Protein AF-A0A961I8S3-F1 (afdb_monomer)

Structure (mmCIF, N/CA/C/O backbone):
data_AF-A0A961I8S3-F1
#
_entry.id   AF-A0A961I8S3-F1
#
loop_
_atom_site.group_PDB
_atom_site.id
_atom_site.type_symbol
_atom_site.label_atom_id
_atom_site.label_alt_id
_atom_site.label_comp_id
_atom_site.label_asym_id
_atom_site.label_entity_id
_atom_site.label_seq_id
_atom_site.pdbx_PDB_ins_code
_atom_site.Cartn_x
_atom_site.Cartn_y
_atom_site.Cartn_z
_atom_site.occupancy
_atom_site.B_iso_or_equiv
_atom_site.auth_seq_id
_atom_site.auth_comp_id
_atom_site.auth_asym_id
_atom_site.auth_atom_id
_atom_site.pdbx_PDB_model_num
ATOM 1 N N . VAL A 1 1 ? -18.394 6.091 16.577 1.00 56.19 1 VAL A N 1
ATOM 2 C CA . VAL A 1 1 ? -18.008 4.653 16.537 1.00 56.19 1 VAL A CA 1
ATOM 3 C C . VAL A 1 1 ? -16.491 4.522 16.622 1.00 56.19 1 VAL A C 1
ATOM 5 O O . VAL A 1 1 ? -16.029 3.967 17.607 1.00 56.19 1 VAL A O 1
ATOM 8 N N . ALA A 1 2 ? -15.725 5.145 15.718 1.00 56.34 2 ALA A N 1
ATOM 9 C CA . ALA A 1 2 ? -14.253 5.153 15.727 1.00 56.34 2 ALA A CA 1
ATOM 10 C C . ALA A 1 2 ? -13.555 5.507 17.069 1.00 56.34 2 ALA A C 1
ATOM 12 O O . ALA A 1 2 ? -12.641 4.771 17.434 1.00 56.34 2 ALA A O 1
ATOM 13 N N . PRO A 1 3 ? -13.998 6.507 17.870 1.00 59.16 3 PRO A N 1
ATOM 14 C CA . PRO A 1 3 ? -13.330 6.836 19.139 1.00 59.16 3 PRO A CA 1
ATOM 15 C C . PRO A 1 3 ? -13.297 5.671 20.127 1.00 59.16 3 PRO A C 1
ATOM 17 O O . PRO A 1 3 ? -12.364 5.545 20.904 1.00 59.16 3 PRO A O 1
ATOM 20 N N . ARG A 1 4 ? -14.304 4.789 20.083 1.00 68.44 4 ARG A N 1
ATOM 21 C CA . ARG A 1 4 ? -14.436 3.683 21.037 1.00 68.44 4 ARG A CA 1
ATOM 22 C C . ARG A 1 4 ? -13.500 2.505 20.738 1.00 68.44 4 ARG A C 1
ATOM 24 O O . ARG A 1 4 ? -13.229 1.742 21.652 1.00 68.44 4 ARG A O 1
ATOM 31 N N . TYR A 1 5 ? -12.999 2.348 19.506 1.00 71.50 5 TYR A N 1
ATOM 32 C CA . TYR A 1 5 ? -12.143 1.198 19.135 1.00 71.50 5 TYR A CA 1
ATOM 33 C C . TYR A 1 5 ? -10.686 1.379 19.511 1.00 71.50 5 TYR A C 1
ATOM 35 O O . TYR A 1 5 ? -10.007 0.421 19.866 1.00 71.50 5 TYR A O 1
ATOM 43 N N . ILE A 1 6 ? -10.223 2.618 19.428 1.00 80.31 6 ILE A N 1
ATOM 44 C CA . ILE A 1 6 ? -8.877 3.017 19.832 1.00 80.31 6 ILE A CA 1
ATOM 45 C C . ILE A 1 6 ? -8.902 3.795 21.156 1.00 80.31 6 ILE A C 1
ATOM 47 O O . ILE A 1 6 ? -7.911 4.413 21.528 1.00 80.31 6 ILE A O 1
ATOM 51 N N . ASP A 1 7 ? -10.041 3.751 21.858 1.00 87.69 7 ASP A N 1
ATOM 52 C CA . ASP A 1 7 ? -10.245 4.328 23.187 1.00 87.69 7 ASP A CA 1
ATOM 53 C C . ASP A 1 7 ? -9.875 5.826 23.286 1.00 87.69 7 ASP A C 1
ATOM 55 O O . ASP A 1 7 ? -9.308 6.261 24.276 1.00 87.69 7 ASP A O 1
ATOM 59 N N . LEU A 1 8 ? -10.154 6.650 22.272 1.00 91.19 8 LEU A N 1
ATOM 60 C CA . LEU A 1 8 ? -9.804 8.077 22.332 1.00 91.19 8 LEU A CA 1
ATOM 61 C C . LEU A 1 8 ? -10.501 8.791 23.496 1.00 91.19 8 LEU A C 1
ATOM 63 O O . LEU A 1 8 ? -11.727 8.750 23.621 1.00 91.19 8 LEU A O 1
ATOM 67 N N . GLN A 1 9 ? -9.698 9.498 24.285 1.00 93.44 9 GLN A N 1
ATOM 68 C CA . GLN A 1 9 ? -10.087 10.333 25.415 1.00 93.44 9 GLN A CA 1
ATOM 69 C C . GLN A 1 9 ? -9.803 11.808 25.115 1.00 93.44 9 GLN A C 1
ATOM 71 O O . GLN A 1 9 ? -9.101 12.145 24.166 1.00 93.44 9 GLN A O 1
ATOM 76 N N . LYS A 1 10 ? -10.338 12.714 25.934 1.00 95.31 10 LYS A N 1
ATOM 77 C CA . LYS A 1 10 ? -10.230 14.168 25.729 1.00 95.31 10 LYS A CA 1
ATOM 78 C C . LYS A 1 10 ? -8.778 14.671 25.732 1.00 95.31 10 LYS A C 1
ATOM 80 O O . LYS A 1 10 ? -8.466 15.687 25.117 1.00 95.31 10 LYS A O 1
ATOM 85 N N . GLU A 1 11 ? -7.899 13.971 26.436 1.00 95.38 11 GLU A N 1
ATOM 86 C CA . GLU A 1 11 ? -6.481 14.295 26.580 1.00 95.38 11 GLU A CA 1
ATOM 87 C C . GLU A 1 11 ? -5.641 13.811 25.391 1.00 95.38 11 GLU A C 1
ATOM 89 O O . GLU A 1 11 ? -4.481 14.205 25.268 1.00 95.38 11 GLU A O 1
ATOM 94 N N . ASP A 1 12 ? -6.209 12.969 24.522 1.00 96.25 12 ASP A N 1
ATOM 95 C CA . ASP A 1 12 ? -5.511 12.457 23.352 1.00 96.25 12 ASP A CA 1
ATOM 96 C C . ASP A 1 12 ? -5.251 13.561 22.316 1.00 96.25 12 ASP A C 1
ATOM 98 O O . ASP A 1 12 ? -5.982 14.552 22.179 1.00 96.25 12 ASP A O 1
ATOM 102 N N . VAL A 1 13 ? -4.177 13.370 21.552 1.00 97.44 13 VAL A N 1
ATOM 103 C CA . VAL A 1 13 ? -3.761 14.291 20.495 1.00 97.44 13 VAL A CA 1
ATOM 104 C C . VAL A 1 13 ? -3.501 13.482 19.227 1.00 97.44 13 VAL A C 1
ATOM 106 O O . VAL A 1 13 ? -2.580 12.668 19.175 1.00 97.44 13 VAL A O 1
ATOM 109 N N . SER A 1 14 ? -4.314 13.687 18.193 1.00 96.75 14 SER A N 1
ATOM 110 C CA . SER A 1 14 ? -4.171 12.998 16.909 1.00 96.75 14 SER A CA 1
ATOM 111 C C . SER A 1 14 ? -3.385 13.845 15.921 1.00 96.75 14 SER A C 1
ATOM 113 O O . SER A 1 14 ? -3.750 14.991 15.657 1.00 96.75 14 SER A O 1
ATOM 115 N N . LEU A 1 15 ? -2.325 13.283 15.344 1.00 96.75 15 LEU A N 1
ATOM 116 C CA . LEU A 1 15 ? -1.621 13.898 14.226 1.00 96.75 15 LEU A CA 1
ATOM 117 C C . LEU A 1 15 ? -2.270 13.477 12.901 1.00 96.75 15 LEU A C 1
ATOM 119 O O . LEU A 1 15 ? -2.244 12.304 12.523 1.00 96.75 15 LEU A O 1
ATOM 123 N N . CYS A 1 16 ? -2.808 14.447 12.167 1.00 95.00 16 CYS A N 1
ATOM 124 C CA . CYS A 1 16 ? -3.357 14.250 10.833 1.00 95.00 16 CYS A CA 1
ATOM 125 C C . CYS A 1 16 ? -2.329 14.677 9.777 1.00 95.00 16 CYS A C 1
ATOM 127 O O . CYS A 1 16 ? -2.103 15.866 9.557 1.00 95.00 16 CYS A O 1
ATOM 129 N N . ILE A 1 17 ? -1.724 13.685 9.123 1.00 89.75 17 ILE A N 1
ATOM 130 C CA . ILE A 1 17 ? -0.763 13.849 8.012 1.00 89.75 17 ILE A CA 1
ATOM 131 C C . ILE A 1 17 ? -1.353 13.493 6.643 1.00 89.75 17 IL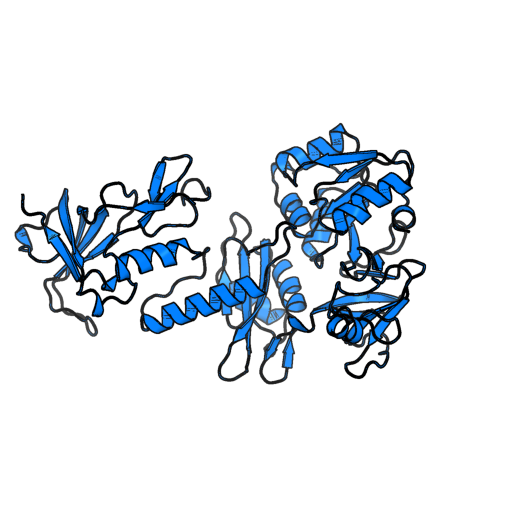E A C 1
ATOM 133 O O . ILE A 1 17 ? -0.690 13.647 5.616 1.00 89.75 17 ILE A O 1
ATOM 137 N N . MET A 1 18 ? -2.568 12.945 6.640 1.00 86.25 18 MET A N 1
ATOM 138 C CA . MET A 1 18 ? -3.259 12.479 5.445 1.00 86.25 18 MET A CA 1
ATOM 139 C C . MET A 1 18 ? -4.144 13.603 4.884 1.00 86.25 18 MET A C 1
ATOM 141 O O . MET A 1 18 ? -4.681 14.395 5.663 1.00 86.25 18 MET A O 1
ATOM 145 N N . PRO A 1 19 ? -4.358 13.682 3.558 1.00 84.06 19 PRO A N 1
ATOM 146 C CA . PRO A 1 19 ? -5.139 14.772 2.986 1.00 84.06 19 PRO A CA 1
ATOM 147 C C . PRO A 1 19 ? -6.612 14.712 3.413 1.00 84.06 19 PRO A C 1
ATOM 149 O O . PRO A 1 19 ? -7.264 13.679 3.264 1.00 84.06 19 PRO A O 1
ATOM 152 N N . LEU A 1 20 ? -7.166 15.838 3.874 1.00 88.19 20 LEU A N 1
ATOM 153 C CA . LEU A 1 20 ? -8.536 15.937 4.410 1.00 88.19 20 LEU A CA 1
ATOM 154 C C . LEU A 1 20 ? -9.655 15.722 3.381 1.00 88.19 20 LEU A C 1
ATOM 156 O O . LEU A 1 20 ? -10.821 15.689 3.757 1.00 88.19 20 LEU A O 1
ATOM 160 N N . PHE A 1 21 ? -9.341 15.562 2.096 1.00 85.19 21 PHE A N 1
ATOM 161 C CA . PHE A 1 21 ? -10.319 15.123 1.096 1.00 85.19 21 PHE A CA 1
ATOM 162 C C . PHE A 1 21 ? -10.469 13.593 1.043 1.00 85.19 21 PHE A C 1
ATOM 164 O O . PHE A 1 21 ? -11.371 13.087 0.381 1.00 85.19 21 PHE A O 1
ATOM 171 N N . HIS A 1 22 ? -9.615 12.843 1.749 1.00 84.25 22 HIS A N 1
ATOM 172 C CA . HIS A 1 22 ? -9.741 11.399 1.899 1.00 84.25 22 HIS A CA 1
ATOM 173 C C . HIS A 1 22 ? -10.479 11.023 3.181 1.00 84.25 22 HIS A C 1
ATOM 175 O O . HIS A 1 22 ? -10.182 11.522 4.268 1.00 84.25 22 HIS A O 1
ATOM 181 N N . VAL A 1 23 ? -11.378 10.045 3.057 1.00 88.81 23 VAL A N 1
ATOM 182 C CA . VAL A 1 23 ? -12.225 9.564 4.157 1.00 88.81 23 VAL A CA 1
ATOM 183 C C . VAL A 1 23 ? -11.416 9.056 5.359 1.00 88.81 23 VAL A C 1
ATOM 185 O O . VAL A 1 23 ? -11.863 9.197 6.490 1.00 88.81 23 VAL A O 1
ATOM 188 N N . ASN A 1 24 ? -10.200 8.533 5.145 1.00 87.00 24 ASN A N 1
ATOM 189 C CA . ASN A 1 24 ? -9.309 8.122 6.234 1.00 87.00 24 ASN A CA 1
ATOM 190 C C . ASN A 1 24 ? -8.907 9.309 7.122 1.00 87.00 24 ASN A C 1
ATOM 192 O O . ASN A 1 24 ? -9.135 9.269 8.327 1.00 87.00 24 ASN A O 1
ATOM 196 N N . ALA A 1 25 ? -8.400 10.393 6.530 1.00 89.31 25 ALA A N 1
ATOM 197 C CA . ALA A 1 25 ? -8.033 11.595 7.276 1.00 89.31 25 ALA A CA 1
ATOM 198 C C . ALA A 1 25 ? -9.250 12.197 7.994 1.00 89.31 25 ALA A C 1
ATOM 200 O O . ALA A 1 25 ? -9.187 12.532 9.178 1.00 89.31 25 ALA A O 1
ATOM 201 N N . GLN A 1 26 ? -10.381 12.274 7.282 1.00 90.38 26 GLN A N 1
ATOM 202 C CA . GLN A 1 26 ? -11.624 12.814 7.823 1.00 90.38 26 GLN A CA 1
ATOM 203 C C . GLN A 1 26 ? -12.140 11.994 9.002 1.00 90.38 26 GLN A C 1
ATOM 205 O O . GLN A 1 26 ? -12.441 12.561 10.042 1.00 90.38 26 GLN A O 1
ATOM 210 N N . ILE A 1 27 ? -12.249 10.672 8.872 1.00 90.25 27 ILE A N 1
ATOM 211 C CA . ILE A 1 27 ? -12.899 9.839 9.886 1.00 90.25 27 ILE A CA 1
ATOM 212 C C . ILE A 1 27 ? -11.920 9.403 10.974 1.00 90.25 27 ILE A C 1
ATOM 214 O O . ILE A 1 27 ? -12.223 9.588 12.152 1.00 90.25 27 ILE A O 1
ATOM 218 N N . ALA A 1 28 ? -10.763 8.845 10.606 1.00 87.50 28 ALA A N 1
ATOM 219 C CA . ALA A 1 28 ? -9.834 8.236 11.556 1.00 87.50 28 ALA A CA 1
ATOM 220 C C . ALA A 1 28 ? -9.025 9.274 12.348 1.00 87.50 28 ALA A C 1
ATOM 222 O O . ALA A 1 28 ? -8.826 9.096 13.546 1.00 87.50 28 ALA A O 1
ATOM 223 N N . SER A 1 29 ? -8.590 10.366 11.709 1.00 89.75 29 SER A N 1
ATOM 224 C CA . SER A 1 29 ? -7.753 11.383 12.366 1.00 89.75 29 SER A CA 1
ATOM 225 C C . SER A 1 29 ? -8.540 12.594 12.861 1.00 89.75 29 SER A C 1
ATOM 227 O O . SER A 1 29 ? -8.285 13.068 13.964 1.00 89.75 29 SER A O 1
ATOM 229 N N . MET A 1 30 ? -9.501 13.105 12.087 1.00 92.56 30 MET A N 1
ATOM 230 C CA . MET A 1 30 ? -10.210 14.342 12.435 1.00 92.56 30 MET A CA 1
ATOM 231 C C . MET A 1 30 ? -11.491 14.087 13.247 1.00 92.56 30 MET A C 1
ATOM 233 O O . MET A 1 30 ? -11.565 14.456 14.416 1.00 92.56 30 MET A O 1
ATOM 237 N N . MET A 1 31 ? -12.500 13.443 12.659 1.00 92.06 31 MET A N 1
ATOM 238 C CA . MET A 1 31 ? -13.837 13.306 13.252 1.00 92.06 31 MET A CA 1
ATOM 239 C C . MET A 1 31 ? -13.845 12.400 14.483 1.00 92.06 31 MET A C 1
ATOM 241 O O . MET A 1 31 ? -14.540 12.714 15.447 1.00 92.06 31 MET A O 1
ATOM 245 N N . ALA A 1 32 ? -13.072 11.307 14.494 1.00 90.81 32 ALA A N 1
ATOM 246 C CA . ALA A 1 32 ? -12.929 10.473 15.690 1.00 90.81 32 ALA A CA 1
ATOM 247 C C . ALA A 1 32 ? -12.354 11.281 16.868 1.00 90.81 32 ALA A C 1
ATOM 249 O O . ALA A 1 32 ? -12.911 11.283 17.964 1.00 90.81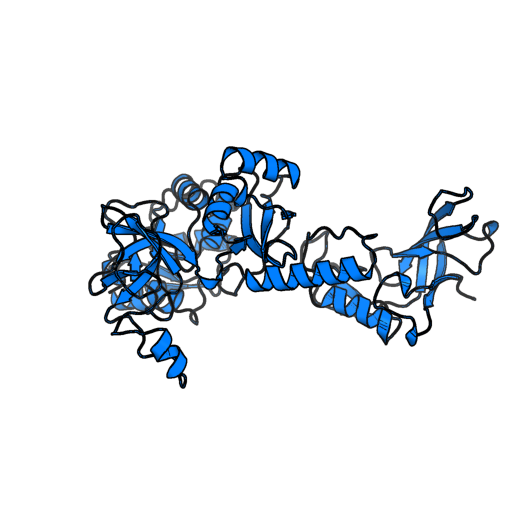 32 ALA A O 1
ATOM 250 N N . THR A 1 33 ? -11.292 12.039 16.620 1.00 93.56 33 THR A N 1
ATOM 251 C CA . THR A 1 33 ? -10.645 12.893 17.622 1.00 93.56 33 THR A CA 1
ATOM 252 C C . THR A 1 33 ? -11.588 13.988 18.118 1.00 93.56 33 THR A C 1
ATOM 254 O O . THR A 1 33 ? -11.799 14.128 19.321 1.00 93.56 33 THR A O 1
ATOM 257 N N . MET A 1 34 ? -12.260 14.700 17.210 1.00 92.56 34 MET A N 1
ATOM 258 C CA . MET A 1 34 ? -13.239 15.728 17.581 1.00 92.56 34 MET A CA 1
ATOM 259 C C . MET A 1 34 ? -14.421 15.153 18.374 1.00 92.56 34 MET A C 1
ATOM 261 O O . MET A 1 34 ? -14.872 15.773 19.334 1.00 92.56 34 MET A O 1
ATOM 265 N N . GLN A 1 35 ? -14.904 13.955 18.022 1.00 92.81 35 GLN A N 1
ATOM 266 C CA . GLN A 1 35 ? -15.985 13.282 18.750 1.00 92.81 35 GLN A CA 1
ATOM 267 C C . GLN A 1 35 ? -15.584 12.911 20.189 1.00 92.81 35 GLN A C 1
ATOM 269 O O . GLN A 1 35 ? -16.450 12.885 21.062 1.00 92.81 35 GLN A O 1
ATOM 274 N N . ALA A 1 36 ? -14.300 12.647 20.449 1.00 93.44 36 ALA A N 1
ATOM 275 C CA . ALA A 1 36 ? -13.767 12.411 21.793 1.00 93.44 36 ALA A CA 1
ATOM 276 C C . ALA A 1 36 ? -13.526 13.707 22.598 1.00 93.44 36 ALA A C 1
ATOM 278 O O . ALA A 1 36 ? -13.183 13.645 23.776 1.00 93.44 36 ALA A O 1
ATOM 279 N N . GLY A 1 37 ? -13.689 14.885 21.981 1.00 95.50 37 GLY A N 1
ATOM 280 C CA . GLY A 1 37 ? -13.282 16.167 22.568 1.00 95.50 37 GLY A CA 1
ATOM 281 C C . GLY A 1 37 ? -11.761 16.368 22.608 1.00 95.50 37 GLY A C 1
ATOM 282 O O . GLY A 1 37 ? -11.288 17.239 23.334 1.00 95.50 37 GLY A O 1
ATOM 283 N N . ALA A 1 38 ? -11.024 15.554 21.851 1.00 96.44 38 ALA A N 1
ATOM 284 C CA . ALA A 1 38 ? -9.571 15.511 21.788 1.00 96.44 38 ALA A CA 1
ATOM 285 C C . ALA A 1 38 ? -8.996 16.556 20.811 1.00 96.44 38 ALA A C 1
ATOM 287 O O . ALA A 1 38 ? -9.733 17.246 20.099 1.00 96.44 38 ALA A O 1
ATOM 288 N N . THR A 1 39 ? -7.666 16.676 20.755 1.00 97.50 39 THR A N 1
ATOM 289 C CA . THR A 1 39 ? -6.984 17.679 19.913 1.00 97.50 39 THR A CA 1
ATOM 290 C C . THR A 1 39 ? -6.491 17.082 18.597 1.00 97.50 39 THR A C 1
ATOM 292 O O . THR A 1 39 ? -5.840 16.042 18.594 1.00 97.50 39 THR A O 1
ATOM 295 N N . VAL A 1 40 ? -6.728 17.766 17.473 1.00 97.25 40 VAL A N 1
ATOM 296 C CA . VAL A 1 40 ? -6.141 17.411 16.168 1.00 97.25 40 VAL A CA 1
ATOM 297 C C . VAL A 1 40 ? -4.985 18.360 15.853 1.00 97.25 40 VAL A C 1
ATOM 299 O O . VAL A 1 40 ? -5.176 19.574 15.788 1.00 97.25 40 VAL A O 1
ATOM 302 N N . VAL A 1 41 ? -3.795 17.812 15.617 1.00 97.06 41 VAL A N 1
ATOM 303 C CA . VAL A 1 41 ? -2.648 18.529 15.046 1.00 97.06 41 VAL A CA 1
ATOM 304 C C . VAL A 1 41 ? -2.643 18.278 13.544 1.00 97.06 41 VAL A C 1
ATOM 306 O O . VAL A 1 41 ? -2.644 17.129 13.106 1.00 97.06 41 VAL A O 1
ATOM 309 N N . LEU A 1 42 ? -2.654 19.348 12.753 1.00 94.69 42 LEU A N 1
ATOM 310 C CA . LEU A 1 42 ? -2.657 19.275 11.293 1.00 94.69 42 LEU A CA 1
ATOM 311 C C . LEU A 1 42 ? -1.255 19.549 10.746 1.00 94.69 42 LEU A C 1
ATOM 313 O O . LEU A 1 42 ? -0.629 20.543 11.108 1.00 94.69 42 LEU A O 1
ATOM 317 N N . GLU A 1 43 ? -0.808 18.698 9.832 1.00 89.31 43 GLU A N 1
ATOM 318 C CA . GLU A 1 43 ? 0.332 18.952 8.951 1.00 89.31 43 GLU A CA 1
ATOM 319 C C . GLU A 1 43 ? -0.165 18.911 7.501 1.00 89.31 43 GLU A C 1
ATOM 321 O O . GLU A 1 43 ? -1.067 18.143 7.172 1.00 89.31 43 GLU A O 1
ATOM 326 N N . GLU A 1 44 ? 0.415 19.728 6.616 1.00 80.12 44 GLU A N 1
ATOM 327 C CA . GLU A 1 44 ? -0.010 19.792 5.204 1.00 80.12 44 GLU A CA 1
ATOM 328 C C . GLU A 1 44 ? 0.123 18.441 4.487 1.00 80.12 44 GLU A C 1
ATOM 330 O O . GLU A 1 44 ? -0.687 18.097 3.629 1.00 80.12 44 GLU A O 1
ATOM 335 N N . MET A 1 45 ? 1.179 17.696 4.819 1.00 76.62 45 MET A N 1
ATOM 336 C CA . MET A 1 45 ? 1.495 16.385 4.263 1.00 76.62 45 MET A CA 1
ATOM 337 C C . MET A 1 45 ? 2.518 15.669 5.150 1.00 76.62 45 MET A C 1
ATOM 339 O O . MET A 1 45 ? 3.239 16.302 5.929 1.00 76.62 45 MET A O 1
ATOM 343 N N . PHE A 1 46 ? 2.650 14.354 4.975 1.00 80.31 46 PHE A N 1
ATOM 344 C CA . PHE A 1 46 ? 3.733 13.596 5.592 1.00 80.31 46 PHE A CA 1
ATOM 345 C C . PHE A 1 46 ? 5.102 14.098 5.108 1.00 80.31 46 PHE A C 1
ATOM 347 O O . PHE A 1 46 ? 5.453 13.990 3.933 1.00 80.31 46 PHE A O 1
ATOM 354 N N . LYS A 1 47 ? 5.886 14.646 6.039 1.00 81.06 47 LYS A N 1
ATOM 355 C CA . LYS A 1 47 ? 7.270 15.078 5.825 1.00 81.06 47 LYS A CA 1
ATOM 356 C C . LYS A 1 47 ? 8.153 14.307 6.812 1.00 81.06 47 LYS A C 1
ATOM 358 O O . LYS A 1 47 ? 8.192 14.673 7.991 1.00 81.06 47 LYS A O 1
ATOM 363 N N . PRO A 1 48 ? 8.871 13.263 6.361 1.00 73.00 48 PRO A N 1
ATOM 364 C CA . PRO A 1 48 ? 9.490 12.298 7.265 1.00 73.00 48 PRO A CA 1
ATOM 365 C C . PRO A 1 48 ? 10.411 12.938 8.322 1.00 73.00 48 PRO A C 1
ATOM 367 O O . PRO A 1 48 ? 10.317 12.633 9.507 1.00 73.00 48 PRO A O 1
ATOM 370 N N . ARG A 1 49 ? 11.221 13.931 7.925 1.00 76.31 49 ARG A N 1
ATOM 371 C CA . ARG A 1 49 ? 12.173 14.637 8.810 1.00 76.31 49 ARG A CA 1
ATOM 372 C C . ARG A 1 49 ? 11.545 15.427 9.958 1.00 76.31 49 ARG A C 1
ATOM 374 O O . ARG A 1 49 ? 12.210 15.662 10.961 1.00 76.31 49 ARG A O 1
ATOM 381 N N . ILE A 1 50 ? 10.310 15.903 9.806 1.00 84.62 50 ILE A N 1
ATOM 382 C CA . ILE A 1 50 ? 9.632 16.675 10.859 1.00 84.62 50 ILE A CA 1
ATOM 383 C C . ILE A 1 50 ? 8.587 15.846 11.596 1.00 84.62 50 ILE A C 1
ATOM 385 O O . ILE A 1 50 ? 8.193 16.245 12.682 1.00 84.62 50 ILE A O 1
ATOM 389 N N . PHE A 1 51 ? 8.182 14.697 11.050 1.00 90.25 51 PHE A N 1
ATOM 390 C CA . PHE A 1 51 ? 7.097 13.879 11.580 1.00 90.25 51 PHE A CA 1
ATOM 391 C C . PHE A 1 51 ? 7.306 13.493 13.049 1.00 90.25 51 PHE A C 1
ATOM 393 O O . PHE A 1 51 ? 6.496 13.853 13.902 1.00 90.25 51 PHE A O 1
ATOM 400 N N . ILE A 1 52 ? 8.436 12.852 13.366 1.00 90.06 52 ILE A N 1
ATOM 401 C CA . ILE A 1 52 ? 8.767 12.432 14.739 1.00 90.06 52 ILE A CA 1
ATOM 402 C C . ILE A 1 52 ? 8.886 13.650 15.666 1.00 90.06 52 ILE A C 1
ATOM 404 O O . ILE A 1 52 ? 8.384 13.646 16.792 1.00 90.06 52 ILE A O 1
ATOM 408 N N . ARG A 1 53 ? 9.481 14.744 15.173 1.00 90.25 53 ARG A N 1
ATOM 409 C CA . ARG A 1 53 ? 9.581 16.002 15.922 1.00 90.25 53 ARG A CA 1
ATOM 410 C C . ARG A 1 53 ? 8.203 16.582 16.242 1.00 90.25 53 ARG A C 1
ATOM 412 O O . ARG A 1 53 ? 8.005 17.059 17.355 1.00 90.25 53 ARG A O 1
ATOM 419 N N . THR A 1 54 ? 7.265 16.551 15.298 1.00 94.06 54 THR A N 1
ATOM 420 C CA . THR A 1 54 ? 5.889 17.022 15.486 1.00 94.06 54 THR A CA 1
ATOM 421 C C . THR A 1 54 ? 5.158 16.138 16.497 1.00 94.06 54 THR A C 1
ATOM 423 O O . THR A 1 54 ? 4.594 16.684 17.446 1.00 94.06 54 THR A O 1
ATOM 426 N N . LEU A 1 55 ? 5.250 14.804 16.380 1.00 95.00 55 LEU A N 1
ATOM 427 C CA . LEU A 1 55 ? 4.682 13.869 17.365 1.00 95.00 55 LEU A CA 1
ATOM 428 C C . LEU A 1 55 ? 5.143 14.209 18.789 1.00 95.00 55 LEU A C 1
ATOM 430 O O . LEU A 1 55 ? 4.320 14.380 19.685 1.00 95.00 55 LEU A O 1
ATOM 434 N N . LYS A 1 56 ? 6.453 14.394 18.986 1.00 93.06 56 LYS A N 1
ATOM 435 C CA . LYS A 1 56 ? 7.037 14.715 20.297 1.00 93.06 56 LYS A CA 1
ATOM 436 C C . LYS A 1 56 ? 6.672 16.115 20.790 1.00 93.06 56 LYS A C 1
ATOM 438 O O . LYS A 1 56 ? 6.312 16.280 21.953 1.00 93.06 56 LYS A O 1
ATOM 443 N N . LYS A 1 57 ? 6.742 17.127 19.917 1.00 95.31 57 LYS A N 1
ATOM 444 C CA . LYS A 1 57 ? 6.449 18.531 20.255 1.00 95.31 57 LYS A CA 1
ATOM 445 C C . LYS A 1 57 ? 5.026 18.701 20.780 1.00 95.31 57 LYS A C 1
ATOM 447 O O . LYS A 1 57 ? 4.825 19.432 21.746 1.00 95.31 57 LYS A O 1
ATOM 452 N N . TYR A 1 58 ? 4.062 18.045 20.139 1.00 96.56 58 TYR A N 1
ATOM 453 C CA . TYR A 1 58 ? 2.648 18.158 20.491 1.00 96.56 58 TYR A CA 1
ATOM 454 C C . TYR A 1 58 ? 2.138 17.003 21.359 1.00 96.56 58 TYR A C 1
ATOM 456 O O . TYR A 1 58 ? 0.964 17.003 21.712 1.00 96.56 58 TYR A O 1
ATOM 464 N N . ARG A 1 59 ? 3.012 16.056 21.736 1.00 94.94 59 ARG A N 1
ATOM 465 C CA . ARG A 1 59 ? 2.669 14.846 22.505 1.00 94.94 59 ARG A CA 1
ATOM 466 C C . ARG A 1 59 ? 1.501 14.085 21.882 1.00 94.94 59 ARG A C 1
ATOM 468 O O . ARG A 1 59 ? 0.550 13.713 22.562 1.00 94.94 59 ARG A O 1
ATOM 475 N N . CYS A 1 60 ? 1.576 13.894 20.570 1.00 97.19 60 CYS A N 1
ATOM 476 C CA . CYS A 1 60 ? 0.579 13.138 19.831 1.00 97.19 60 CYS A CA 1
ATOM 477 C C . CYS A 1 60 ? 0.489 11.714 20.389 1.00 97.19 60 CYS A C 1
ATOM 479 O O . CYS A 1 60 ? 1.510 11.078 20.616 1.00 97.19 60 CYS A O 1
ATOM 481 N N . THR A 1 61 ? -0.719 11.211 20.601 1.00 96.44 61 THR A N 1
ATOM 482 C CA . THR A 1 61 ? -0.975 9.855 21.102 1.00 96.44 61 THR A CA 1
ATOM 483 C C . THR A 1 61 ? -1.444 8.922 19.990 1.00 96.44 61 THR A C 1
ATOM 485 O O . THR A 1 61 ? -1.362 7.702 20.126 1.00 96.44 61 THR A O 1
ATOM 488 N N . THR A 1 62 ? -1.891 9.464 18.855 1.00 95.75 62 THR A N 1
ATOM 489 C CA . THR A 1 62 ? -2.280 8.670 17.688 1.00 95.75 62 THR A CA 1
ATOM 490 C C . THR A 1 62 ? -1.956 9.373 16.369 1.00 95.75 62 THR A C 1
ATOM 492 O O . THR A 1 62 ? -1.866 10.599 16.298 1.00 95.75 62 THR A O 1
ATOM 495 N N . PHE A 1 63 ? -1.776 8.590 15.311 1.00 95.06 63 PHE A N 1
ATOM 496 C CA . PHE A 1 63 ? -1.848 9.048 13.926 1.00 95.06 63 PHE A CA 1
ATOM 497 C C . PHE A 1 63 ? -2.422 7.923 13.060 1.00 95.06 63 PHE A C 1
ATOM 499 O O . PHE A 1 63 ? -2.387 6.756 13.453 1.00 95.06 63 PHE A O 1
ATOM 506 N N . SER A 1 64 ? -2.927 8.282 11.880 1.00 92.31 64 SER A N 1
ATOM 507 C CA . SER A 1 64 ? -3.337 7.330 10.846 1.00 92.31 64 SER A CA 1
ATOM 508 C C . SER A 1 64 ? -2.440 7.479 9.624 1.00 92.31 64 SER A C 1
ATOM 510 O O . SER A 1 64 ? -2.148 8.601 9.201 1.00 92.31 64 SER A O 1
ATOM 512 N N . GLY A 1 65 ? -1.994 6.357 9.070 1.00 89.50 65 GLY A N 1
ATOM 513 C CA . GLY A 1 65 ? -1.122 6.308 7.908 1.00 89.50 65 GLY A CA 1
ATOM 514 C C . GLY A 1 65 ? -1.409 5.115 7.002 1.00 89.50 65 GLY A C 1
ATOM 515 O O . GLY A 1 65 ? -2.228 4.245 7.296 1.00 89.50 65 GLY A O 1
ATOM 516 N N . VAL A 1 66 ? -0.707 5.092 5.875 1.00 85.62 66 VAL A N 1
ATOM 517 C CA . VAL A 1 66 ? -0.680 3.965 4.934 1.00 85.62 66 VAL A CA 1
ATOM 518 C C . VAL A 1 66 ? 0.632 3.189 5.090 1.00 85.62 66 VAL A C 1
ATOM 520 O O . VAL A 1 66 ? 1.613 3.790 5.537 1.00 85.62 66 VAL A O 1
ATOM 523 N N . PRO A 1 67 ? 0.717 1.917 4.657 1.00 85.50 67 PRO A N 1
ATOM 524 C CA . PRO A 1 67 ? 1.928 1.098 4.778 1.00 85.50 67 PRO A CA 1
ATOM 525 C C . PRO A 1 67 ? 3.208 1.783 4.284 1.00 85.50 67 PRO A C 1
ATOM 527 O O . PRO A 1 67 ? 4.244 1.711 4.937 1.00 85.50 67 PRO A O 1
ATOM 530 N N . THR A 1 68 ? 3.122 2.542 3.187 1.00 78.81 68 THR A N 1
ATOM 531 C CA . THR A 1 68 ? 4.234 3.329 2.634 1.00 78.81 68 THR A CA 1
ATOM 532 C C . THR A 1 68 ? 4.867 4.273 3.668 1.00 78.81 68 THR A C 1
ATOM 534 O O . THR A 1 68 ? 6.085 4.406 3.711 1.00 78.81 68 THR A O 1
ATOM 537 N N . ILE A 1 69 ? 4.064 4.909 4.529 1.00 86.12 69 ILE A N 1
ATOM 538 C CA . ILE A 1 69 ? 4.552 5.825 5.574 1.00 86.12 69 ILE A CA 1
ATOM 539 C C . ILE A 1 69 ? 5.365 5.055 6.617 1.00 86.12 69 ILE A C 1
ATOM 541 O O . ILE A 1 69 ? 6.460 5.483 6.973 1.00 86.12 69 ILE A O 1
ATOM 545 N N . TYR A 1 70 ? 4.864 3.902 7.063 1.00 89.94 70 TYR A N 1
ATOM 546 C CA . TYR A 1 70 ? 5.570 3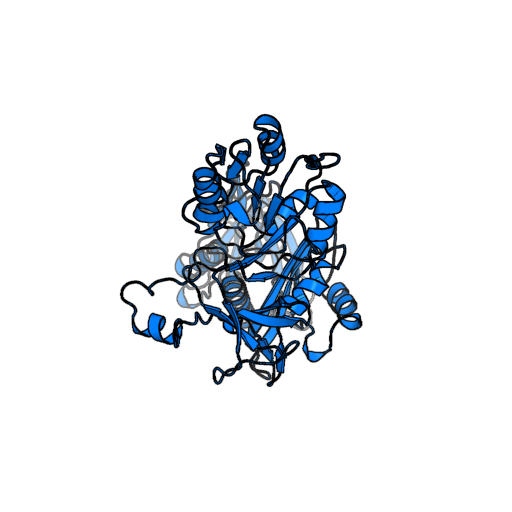.030 8.003 1.00 89.94 70 TYR A CA 1
ATOM 547 C C . TYR A 1 70 ? 6.872 2.493 7.411 1.00 89.94 70 TYR A C 1
ATOM 549 O O . TYR A 1 70 ? 7.902 2.520 8.078 1.00 89.94 70 TYR A O 1
ATOM 557 N N . ASN A 1 71 ? 6.849 2.090 6.139 1.00 84.25 71 ASN A N 1
ATOM 558 C CA . ASN A 1 71 ? 8.043 1.640 5.435 1.00 84.25 71 ASN A CA 1
ATOM 559 C C . ASN A 1 71 ? 9.097 2.754 5.363 1.00 84.25 71 ASN A C 1
ATOM 561 O O . ASN A 1 71 ? 10.244 2.536 5.736 1.00 84.25 71 ASN A O 1
ATOM 565 N N . TYR A 1 72 ? 8.707 3.985 5.007 1.00 82.88 72 TYR A N 1
ATOM 566 C CA . TYR A 1 72 ? 9.629 5.125 5.051 1.00 82.88 72 TYR A CA 1
ATOM 567 C C . TYR A 1 72 ? 10.229 5.341 6.447 1.00 82.88 72 TYR A C 1
ATOM 569 O O . TYR A 1 72 ? 11.431 5.562 6.555 1.00 82.88 72 TYR A O 1
ATOM 577 N N . LEU A 1 73 ? 9.429 5.258 7.515 1.00 87.25 73 LEU A N 1
ATOM 578 C CA . LEU A 1 73 ? 9.925 5.411 8.890 1.00 87.25 73 LEU A CA 1
ATOM 579 C C . LEU A 1 73 ? 10.921 4.302 9.279 1.00 87.25 73 LEU A C 1
ATOM 581 O O . LEU A 1 73 ? 11.925 4.583 9.943 1.00 87.25 73 LEU A O 1
ATOM 585 N N . ASN A 1 74 ? 10.693 3.068 8.824 1.00 88.06 74 ASN A N 1
ATOM 586 C CA . ASN A 1 74 ? 11.618 1.953 9.029 1.00 88.06 74 ASN A CA 1
ATOM 587 C C . ASN A 1 74 ? 12.966 2.195 8.334 1.00 88.06 74 ASN A C 1
ATOM 589 O O . ASN A 1 74 ? 14.007 2.003 8.961 1.00 88.06 74 ASN A O 1
ATOM 593 N N . GLU A 1 75 ? 12.963 2.722 7.107 1.00 82.56 75 GLU A N 1
ATOM 594 C CA . GLU A 1 75 ? 14.192 2.943 6.325 1.00 82.56 75 GLU A CA 1
ATOM 595 C C . GLU A 1 75 ? 14.968 4.218 6.700 1.00 82.56 75 GLU A C 1
ATOM 597 O O . GLU A 1 75 ? 16.137 4.379 6.340 1.00 82.56 75 GLU A O 1
ATOM 602 N N . MET A 1 76 ? 14.338 5.161 7.400 1.00 81.62 76 MET A N 1
ATOM 603 C CA . MET A 1 76 ? 14.971 6.430 7.758 1.00 81.62 76 MET A CA 1
ATOM 604 C C . MET A 1 76 ? 16.076 6.269 8.803 1.00 81.62 76 MET A C 1
ATOM 606 O O . MET A 1 76 ? 15.817 5.875 9.942 1.00 81.62 76 MET A O 1
ATOM 610 N N . LYS A 1 77 ? 17.289 6.712 8.450 1.00 82.12 77 LYS A N 1
ATOM 611 C CA . LYS A 1 77 ? 18.435 6.783 9.371 1.00 82.12 77 LYS A CA 1
ATOM 612 C C . LYS A 1 77 ? 18.257 7.849 10.446 1.00 82.12 77 LYS A C 1
ATOM 614 O O . LYS A 1 77 ? 18.684 7.656 11.573 1.00 82.12 77 LYS A O 1
ATOM 619 N N . GLU A 1 78 ? 17.621 8.973 10.121 1.00 78.00 78 GLU A N 1
ATOM 620 C CA . GLU A 1 78 ? 17.348 10.040 11.092 1.00 78.00 78 GLU A CA 1
ATOM 621 C C . GLU A 1 78 ? 16.322 9.631 12.160 1.00 78.00 78 GLU A C 1
ATOM 623 O O . GLU A 1 78 ? 16.168 10.336 13.150 1.00 78.00 78 GLU A O 1
ATOM 628 N N . ALA A 1 79 ? 15.615 8.517 11.949 1.00 80.06 79 ALA A N 1
ATOM 629 C CA . ALA A 1 79 ? 14.696 7.932 12.916 1.00 80.06 79 ALA A CA 1
ATOM 630 C C . ALA A 1 79 ? 15.359 6.842 13.782 1.00 80.06 79 ALA A C 1
ATOM 632 O O . ALA A 1 79 ? 14.687 6.214 14.596 1.00 80.06 79 ALA A O 1
ATOM 633 N N . GLU A 1 80 ? 16.654 6.576 13.591 1.00 84.31 80 GLU A N 1
ATOM 634 C CA . GLU A 1 80 ? 17.365 5.543 14.337 1.00 84.31 80 GLU A CA 1
ATOM 635 C C . GLU A 1 80 ? 17.530 5.945 15.809 1.00 84.31 80 GLU A C 1
ATOM 637 O O . GLU A 1 80 ? 18.008 7.037 16.118 1.00 84.31 80 GLU A O 1
ATOM 642 N N . GLY A 1 81 ? 17.121 5.061 16.723 1.00 85.62 81 GLY A N 1
ATOM 643 C CA . GLY A 1 81 ? 17.124 5.327 18.166 1.00 85.62 81 GLY A CA 1
ATOM 644 C C . GLY A 1 81 ? 15.971 6.211 18.665 1.00 85.62 81 GLY A C 1
ATOM 645 O O . GLY A 1 81 ? 15.906 6.515 19.857 1.00 85.62 81 GLY A O 1
ATOM 646 N N . GLU A 1 82 ? 15.048 6.621 17.792 1.00 89.69 82 GLU A N 1
ATOM 647 C CA . GLU A 1 82 ? 13.826 7.315 18.195 1.00 89.69 82 GLU A CA 1
ATOM 648 C C . GLU A 1 82 ? 12.812 6.317 18.787 1.00 89.69 82 GLU A C 1
ATOM 650 O O . GLU A 1 82 ? 12.469 5.328 18.151 1.00 89.69 82 GLU A O 1
ATOM 655 N N . SER A 1 83 ? 12.282 6.595 19.984 1.00 90.75 83 SER A N 1
ATOM 656 C CA . SER A 1 83 ? 11.161 5.839 20.571 1.00 90.75 83 SER A CA 1
ATOM 657 C C . SER A 1 83 ? 9.829 6.557 20.346 1.00 90.75 83 SER A C 1
ATOM 659 O O . SER A 1 83 ? 9.750 7.789 20.461 1.00 90.75 83 SER A O 1
ATOM 661 N N . LEU A 1 84 ? 8.789 5.771 20.061 1.00 94.06 84 LEU A N 1
ATOM 662 C CA . LEU A 1 84 ? 7.384 6.175 19.995 1.00 94.06 84 LEU A CA 1
ATOM 663 C C . LEU A 1 84 ? 6.514 5.364 20.980 1.00 94.06 84 LEU A C 1
ATOM 665 O O . LEU A 1 84 ? 5.306 5.263 20.789 1.00 94.06 84 LEU A O 1
ATOM 669 N N . ASP A 1 85 ? 7.098 4.807 22.043 1.00 93.25 85 ASP A N 1
ATOM 670 C CA . ASP A 1 85 ? 6.399 4.029 23.087 1.00 93.25 85 ASP A CA 1
ATOM 671 C C . ASP A 1 85 ? 5.228 4.765 23.774 1.00 93.25 85 ASP A C 1
ATOM 673 O O . ASP A 1 85 ? 4.300 4.137 24.283 1.00 93.25 85 ASP A O 1
ATOM 677 N N . PHE A 1 86 ? 5.237 6.100 23.753 1.00 93.12 86 PHE A N 1
ATOM 678 C CA . PHE A 1 86 ? 4.158 6.956 24.248 1.00 93.12 86 PHE A CA 1
ATOM 679 C C . PHE A 1 86 ? 2.908 6.946 23.356 1.00 93.12 86 PHE A C 1
ATOM 681 O O . PHE A 1 86 ? 1.860 7.457 23.759 1.00 93.12 86 PHE A O 1
ATOM 688 N N . MET A 1 87 ? 3.003 6.410 22.137 1.00 95.19 87 MET A N 1
ATOM 689 C CA . MET A 1 87 ? 1.881 6.324 21.211 1.00 95.19 87 MET A CA 1
ATOM 690 C C . MET A 1 87 ? 0.859 5.306 21.712 1.00 95.19 87 MET A C 1
ATOM 692 O O . MET A 1 87 ? 1.154 4.126 21.894 1.00 95.19 87 MET A O 1
ATOM 696 N N . LYS A 1 88 ? -0.388 5.751 21.847 1.00 93.38 88 LYS A N 1
ATOM 697 C CA . LYS A 1 88 ? -1.527 4.890 22.161 1.00 93.38 88 LYS A CA 1
ATOM 698 C C . LYS A 1 88 ? -1.854 3.954 21.001 1.00 93.38 88 LYS A C 1
ATOM 700 O O . LYS A 1 88 ? -2.070 2.765 21.217 1.00 93.38 88 LYS A O 1
ATOM 705 N N . ALA A 1 89 ? -1.905 4.489 19.781 1.00 92.06 89 ALA A N 1
ATOM 706 C CA . ALA A 1 89 ? -2.214 3.713 18.583 1.00 92.06 89 ALA A CA 1
ATOM 707 C C . ALA A 1 89 ? -1.630 4.353 17.318 1.00 92.06 89 ALA A C 1
ATOM 709 O O . ALA A 1 89 ? -1.948 5.499 16.986 1.00 92.06 89 ALA A O 1
ATOM 710 N N . CYS A 1 90 ? -0.847 3.583 16.565 1.00 95.19 90 CYS A N 1
ATOM 711 C CA . CYS A 1 90 ? -0.439 3.917 15.204 1.00 95.19 90 CYS A CA 1
ATOM 712 C C . CYS A 1 90 ? -1.373 3.195 14.223 1.00 95.19 90 CYS A C 1
ATOM 714 O O . CYS A 1 90 ? -1.237 1.996 14.007 1.00 95.19 90 CYS A O 1
ATOM 716 N N . ILE A 1 91 ? -2.341 3.896 13.641 1.00 93.44 91 ILE A N 1
ATOM 717 C CA . ILE A 1 91 ? -3.386 3.275 12.816 1.00 93.44 91 ILE A CA 1
ATOM 718 C C . ILE A 1 91 ? -2.887 3.102 11.383 1.00 93.44 91 ILE A C 1
ATOM 720 O O . ILE A 1 91 ? -2.524 4.082 10.734 1.00 93.44 91 ILE A O 1
ATOM 724 N N . CYS A 1 92 ? -2.939 1.876 10.868 1.00 91.19 92 CYS A N 1
ATOM 725 C CA . CYS A 1 92 ? -2.635 1.590 9.470 1.00 91.19 92 CYS A CA 1
ATOM 726 C C . CYS A 1 92 ? -3.903 1.175 8.720 1.00 91.19 92 CYS A C 1
ATOM 728 O O . CYS A 1 92 ? -4.690 0.370 9.219 1.00 91.19 92 CYS A O 1
ATOM 730 N N . GLY A 1 93 ? -4.103 1.718 7.519 1.00 85.94 93 GLY A N 1
ATOM 731 C CA . GLY A 1 93 ? -5.199 1.316 6.644 1.00 85.94 93 GLY A CA 1
ATOM 732 C C . GLY A 1 93 ? -5.031 1.803 5.206 1.00 85.94 93 GLY A C 1
ATOM 733 O O . GLY A 1 93 ? -3.966 2.262 4.798 1.00 85.94 93 GLY A O 1
ATOM 734 N N . ALA A 1 94 ? -6.112 1.710 4.427 1.00 77.06 94 ALA A N 1
ATOM 735 C CA . ALA A 1 94 ? -6.208 2.071 3.000 1.00 77.06 94 ALA A CA 1
ATOM 736 C C . ALA A 1 94 ? -5.353 1.243 2.013 1.00 77.06 94 ALA A C 1
ATOM 738 O O . ALA A 1 94 ? -5.603 1.289 0.804 1.00 77.06 94 ALA A O 1
ATOM 739 N N . ALA A 1 95 ? -4.399 0.457 2.503 1.00 78.31 95 ALA A N 1
ATOM 740 C CA . ALA A 1 95 ? -3.746 -0.625 1.781 1.00 78.31 95 ALA A CA 1
ATOM 741 C C . ALA A 1 95 ? -3.337 -1.727 2.775 1.00 78.31 95 ALA A C 1
ATOM 743 O O . ALA A 1 95 ? -3.131 -1.409 3.948 1.00 78.31 95 ALA A O 1
ATOM 744 N N . PRO A 1 96 ? -3.224 -2.992 2.331 1.00 79.56 96 PRO A N 1
ATOM 745 C CA . PRO A 1 96 ? -2.755 -4.075 3.190 1.00 79.56 96 PRO A CA 1
ATOM 746 C C . PRO A 1 96 ? -1.357 -3.793 3.740 1.00 79.56 96 PRO A C 1
ATOM 748 O O . PRO A 1 96 ? -0.478 -3.376 2.984 1.00 79.56 96 PRO A O 1
ATOM 751 N N . MET A 1 97 ? -1.152 -4.026 5.034 1.00 86.31 97 MET A N 1
ATOM 752 C CA . MET A 1 97 ? 0.142 -3.825 5.676 1.00 86.31 97 MET A CA 1
ATOM 753 C C . MET A 1 97 ? 1.033 -5.064 5.495 1.00 86.31 97 MET A C 1
ATOM 755 O O . MET A 1 97 ? 0.656 -6.144 5.950 1.00 86.31 97 MET A O 1
ATOM 759 N N . PRO A 1 98 ? 2.228 -4.950 4.883 1.00 86.38 98 PRO A N 1
ATOM 760 C CA . PRO A 1 98 ? 3.160 -6.069 4.845 1.00 86.38 98 PRO A CA 1
ATOM 761 C C . PRO A 1 98 ? 3.619 -6.450 6.257 1.00 86.38 98 PRO A C 1
ATOM 763 O O . PRO A 1 98 ? 4.005 -5.582 7.046 1.00 86.38 98 PRO A O 1
ATOM 766 N N . VAL A 1 99 ? 3.623 -7.753 6.551 1.00 88.56 99 VAL A N 1
ATOM 767 C CA . VAL A 1 99 ? 4.012 -8.315 7.858 1.00 88.56 99 VAL A CA 1
ATOM 768 C C . VAL A 1 99 ? 5.412 -7.852 8.276 1.00 88.56 99 VAL A C 1
ATOM 770 O O . VAL A 1 99 ? 5.599 -7.416 9.409 1.00 88.56 99 VAL A O 1
ATOM 773 N N . ASP A 1 100 ? 6.369 -7.865 7.345 1.00 86.12 100 ASP A N 1
ATOM 774 C CA . ASP A 1 100 ? 7.748 -7.411 7.578 1.00 86.12 100 ASP A CA 1
ATOM 775 C C . ASP A 1 100 ? 7.813 -5.931 7.992 1.00 86.12 100 ASP A C 1
ATOM 777 O O . ASP A 1 100 ? 8.469 -5.574 8.970 1.00 86.12 100 ASP A O 1
ATOM 781 N N . VAL A 1 101 ? 7.071 -5.060 7.298 1.00 87.44 101 VAL A N 1
ATOM 782 C CA . VAL A 1 101 ? 7.024 -3.624 7.616 1.00 87.44 101 VAL A CA 1
ATOM 783 C C . VAL A 1 101 ? 6.387 -3.403 8.992 1.00 87.44 101 VAL A C 1
ATOM 785 O O . VAL A 1 101 ? 6.841 -2.537 9.743 1.00 87.44 101 VAL A O 1
ATOM 788 N N . PHE A 1 102 ? 5.361 -4.189 9.337 1.00 91.25 102 PHE A N 1
ATOM 789 C CA . PHE A 1 102 ? 4.694 -4.130 10.638 1.00 91.25 102 PHE A CA 1
ATOM 790 C C . PHE A 1 102 ? 5.672 -4.480 11.761 1.00 91.25 102 PHE A C 1
ATOM 792 O O . PHE A 1 102 ? 5.843 -3.697 12.694 1.00 91.25 102 PHE A O 1
ATOM 799 N N . GLN A 1 103 ? 6.332 -5.636 11.650 1.00 92.69 103 GLN A N 1
ATOM 800 C CA . GLN A 1 103 ? 7.253 -6.147 12.666 1.00 92.69 103 GLN A CA 1
ATOM 801 C C . GLN A 1 103 ? 8.432 -5.196 12.869 1.00 92.69 103 GLN A C 1
ATOM 803 O O . GLN A 1 103 ? 8.665 -4.754 13.992 1.00 92.69 103 GLN A O 1
ATOM 808 N N . LYS A 1 104 ? 9.084 -4.768 11.780 1.00 92.06 104 LYS A N 1
ATOM 809 C CA . LYS A 1 104 ? 10.197 -3.808 11.837 1.00 92.06 104 LYS A CA 1
ATOM 810 C C . LYS A 1 104 ? 9.814 -2.497 12.513 1.00 92.06 104 LYS A C 1
ATOM 812 O O . LYS A 1 104 ? 10.620 -1.940 13.250 1.00 92.06 104 LYS A O 1
ATOM 817 N N . PHE A 1 105 ? 8.598 -2.001 12.286 1.00 94.19 105 PHE A N 1
ATOM 818 C CA . PHE A 1 105 ? 8.151 -0.758 12.909 1.00 94.19 105 PHE A CA 1
ATOM 819 C C . PHE A 1 105 ? 7.934 -0.915 14.415 1.00 94.19 105 PHE A C 1
ATOM 821 O O . PHE A 1 105 ? 8.406 -0.075 15.184 1.00 94.19 105 PHE A O 1
ATOM 828 N N . GLU A 1 106 ? 7.236 -1.971 14.851 1.00 94.56 106 GLU A N 1
ATOM 829 C CA . GLU A 1 106 ? 7.020 -2.201 16.286 1.00 94.56 106 GLU A CA 1
ATOM 830 C C . GLU A 1 106 ? 8.346 -2.448 17.015 1.00 94.56 106 GLU A C 1
ATOM 832 O O . GLU A 1 106 ? 8.551 -1.909 18.102 1.00 94.56 106 GLU A O 1
ATOM 837 N N . GLU A 1 107 ? 9.266 -3.196 16.400 1.00 94.38 107 GLU A N 1
ATOM 838 C CA . GLU A 1 107 ? 10.612 -3.442 16.927 1.00 94.38 107 GLU A CA 1
ATOM 839 C C . GLU A 1 107 ? 11.445 -2.158 17.020 1.00 94.38 107 GLU A C 1
ATOM 841 O O . GLU A 1 107 ? 12.070 -1.905 18.050 1.00 94.38 107 GLU A O 1
ATOM 846 N N . LYS A 1 108 ? 11.439 -1.329 15.968 1.00 93.62 108 LYS A N 1
ATOM 847 C CA . LYS A 1 108 ? 12.243 -0.101 15.898 1.00 93.62 108 LYS A CA 1
ATOM 848 C C . LYS A 1 108 ? 11.751 0.982 16.855 1.00 93.62 108 LYS A C 1
ATOM 850 O O . LYS A 1 108 ? 12.565 1.641 17.496 1.00 93.62 108 LYS A O 1
ATOM 855 N N . PHE A 1 109 ? 10.437 1.190 16.936 1.00 94.25 109 PHE A N 1
ATOM 856 C CA . PHE A 1 109 ? 9.861 2.345 17.632 1.00 94.25 109 PHE A CA 1
ATOM 857 C C . PHE A 1 109 ? 9.175 2.009 18.960 1.00 94.25 109 PHE A C 1
ATOM 859 O O . PHE A 1 109 ? 8.807 2.930 19.690 1.00 94.25 109 PHE A O 1
ATOM 866 N N . GLY A 1 110 ? 8.950 0.728 19.273 1.00 93.50 110 GLY A N 1
ATOM 867 C CA . GLY A 1 110 ? 8.222 0.302 20.476 1.00 93.50 110 GLY A CA 1
ATOM 868 C C . GLY A 1 110 ? 6.735 0.682 20.484 1.00 93.50 110 GLY A C 1
ATOM 869 O O . GLY A 1 110 ? 6.083 0.601 21.524 1.00 93.50 110 GLY A O 1
ATOM 870 N N . ALA A 1 111 ? 6.193 1.117 19.343 1.00 93.50 111 ALA A N 1
ATOM 871 C CA . ALA A 1 111 ? 4.816 1.578 19.201 1.00 93.50 111 ALA A CA 1
ATOM 872 C C . ALA A 1 111 ? 3.920 0.512 18.570 1.00 93.50 111 ALA A C 1
ATOM 874 O O . ALA A 1 111 ? 4.334 -0.213 17.668 1.00 93.50 111 ALA A O 1
ATOM 875 N N . LYS A 1 112 ? 2.660 0.459 19.013 1.00 91.94 112 LYS A N 1
ATOM 876 C CA . LYS A 1 112 ? 1.683 -0.519 18.527 1.00 91.94 112 LYS A CA 1
ATOM 877 C C . LYS A 1 112 ? 1.006 -0.062 17.240 1.00 91.94 112 LYS A C 1
ATOM 879 O O . LYS A 1 112 ? 0.324 0.968 17.230 1.00 91.94 112 LYS A O 1
ATOM 884 N N . ILE A 1 113 ? 1.102 -0.873 16.189 1.00 94.00 113 ILE A N 1
ATOM 885 C CA . ILE A 1 113 ? 0.295 -0.710 14.981 1.00 94.00 113 ILE A CA 1
ATOM 886 C C . ILE A 1 113 ? -1.079 -1.349 15.172 1.00 94.00 113 ILE A C 1
ATOM 888 O O . ILE A 1 113 ? -1.212 -2.510 15.565 1.00 94.00 113 ILE A O 1
ATOM 892 N N . ILE A 1 114 ? -2.118 -0.588 14.850 1.00 93.62 114 ILE A N 1
ATOM 893 C CA . ILE A 1 114 ? -3.489 -1.076 14.776 1.00 93.62 114 ILE A CA 1
ATOM 894 C C . ILE A 1 114 ? -3.903 -1.077 13.308 1.00 93.62 114 ILE A C 1
ATOM 896 O O . ILE A 1 114 ? -4.270 -0.041 12.752 1.00 93.62 114 ILE A O 1
ATOM 900 N N . GLU A 1 115 ? -3.794 -2.242 12.670 1.00 91.38 115 GLU A N 1
ATOM 901 C CA . GLU A 1 115 ? -4.239 -2.427 11.290 1.00 91.38 115 GLU A CA 1
ATOM 902 C C . GLU A 1 115 ? -5.763 -2.540 11.241 1.00 91.38 115 GLU A C 1
ATOM 904 O O . GLU A 1 115 ? -6.375 -3.303 12.000 1.00 91.38 115 GLU A O 1
ATOM 909 N N . GLY A 1 116 ? -6.364 -1.759 10.347 1.00 89.62 116 GLY A N 1
ATOM 910 C CA . GLY A 1 116 ? -7.791 -1.758 10.086 1.00 89.62 116 GLY A CA 1
ATOM 911 C C . GLY A 1 116 ? -8.109 -1.694 8.610 1.00 89.62 116 GLY A C 1
ATOM 912 O O . GLY A 1 116 ? -7.297 -1.301 7.771 1.00 89.62 116 GLY A O 1
ATOM 913 N N . TYR A 1 117 ? -9.346 -2.050 8.309 1.00 93.25 117 TYR A N 1
ATOM 914 C CA . TYR A 1 117 ? -9.860 -2.084 6.958 1.00 93.25 117 TYR A CA 1
ATOM 915 C C . TYR A 1 117 ? -11.132 -1.274 6.834 1.00 93.25 117 TYR A C 1
ATOM 917 O O . TYR A 1 117 ? -11.981 -1.227 7.726 1.00 93.25 117 TYR A O 1
ATOM 925 N N . GLY A 1 118 ? -11.255 -0.671 5.665 1.00 91.44 118 GLY A N 1
ATOM 926 C CA . GLY A 1 118 ? -12.498 -0.160 5.152 1.00 91.44 118 GLY A CA 1
ATOM 927 C C . GLY A 1 118 ? -12.264 0.564 3.839 1.00 91.44 118 GLY A C 1
ATOM 928 O O . GLY A 1 118 ? -11.161 0.606 3.284 1.00 91.44 118 GLY A O 1
ATOM 929 N N . LEU A 1 119 ? -13.352 1.116 3.337 1.00 92.44 119 LEU A N 1
ATOM 930 C CA . LEU A 1 119 ? -13.473 1.696 2.015 1.00 92.44 119 LEU A CA 1
ATOM 931 C C . LEU A 1 119 ? -14.380 2.925 2.083 1.00 92.44 119 LEU A C 1
ATOM 933 O O . LEU A 1 119 ? -15.040 3.173 3.098 1.00 92.44 119 LEU A O 1
ATOM 937 N N . SER A 1 120 ? -14.389 3.720 1.017 1.00 91.25 120 SER A N 1
ATOM 938 C CA . SER A 1 120 ? -15.208 4.935 0.943 1.00 91.25 120 SER A CA 1
ATOM 939 C C . SER A 1 120 ? -16.689 4.609 1.130 1.00 91.25 120 SER A C 1
ATOM 941 O O . SER A 1 120 ? -17.377 5.267 1.905 1.00 91.25 120 SER A O 1
ATOM 943 N N . GLU A 1 121 ? -17.139 3.525 0.505 1.00 94.81 121 GLU A N 1
ATOM 944 C CA . GLU A 1 121 ? -18.496 2.991 0.558 1.00 94.81 121 GLU A CA 1
ATOM 945 C C . GLU A 1 121 ? -18.889 2.487 1.955 1.00 94.81 121 GLU A C 1
ATOM 947 O O . GLU A 1 121 ? -20.072 2.376 2.253 1.00 94.81 121 GLU A O 1
ATOM 952 N N . GLY A 1 122 ? -17.910 2.207 2.821 1.00 92.50 122 GLY A N 1
ATOM 953 C CA . GLY A 1 122 ? -18.098 1.792 4.211 1.00 92.50 122 GLY A CA 1
ATOM 954 C C . GLY A 1 122 ? -17.797 2.900 5.224 1.00 92.50 122 GLY A C 1
ATOM 955 O O . GLY A 1 122 ? -17.557 2.600 6.392 1.00 92.50 122 GLY A O 1
ATOM 956 N N . THR A 1 123 ? -17.740 4.170 4.808 1.00 91.56 123 THR A N 1
ATOM 957 C CA . THR A 1 123 ? -17.435 5.313 5.690 1.00 91.56 123 THR A CA 1
ATOM 958 C C . THR A 1 123 ? -16.144 5.094 6.502 1.00 91.56 123 THR A C 1
ATOM 960 O O . THR A 1 123 ? -16.111 5.190 7.731 1.00 91.56 123 THR A O 1
ATOM 963 N N . CYS A 1 124 ? -15.053 4.805 5.788 1.00 90.50 124 CYS A N 1
ATOM 964 C CA . CYS A 1 124 ? -13.682 4.616 6.280 1.00 90.50 124 CYS A CA 1
ATOM 965 C C . CYS A 1 124 ? -13.359 3.296 6.983 1.00 90.50 124 CYS A C 1
ATOM 967 O O . CYS A 1 124 ? -12.389 2.663 6.580 1.00 90.50 124 CYS A O 1
ATOM 969 N N . VAL A 1 125 ? -14.055 2.928 8.063 1.00 90.44 125 VAL A N 1
ATOM 970 C CA . VAL A 1 125 ? -13.658 1.784 8.911 1.00 90.44 125 VAL A CA 1
ATOM 971 C C . VAL A 1 125 ? -14.795 0.779 9.012 1.00 90.44 125 VAL A C 1
ATOM 973 O O . VAL A 1 125 ? -15.925 1.128 9.360 1.00 90.44 125 VAL A O 1
ATOM 976 N N . SER A 1 126 ? -14.466 -0.480 8.751 1.00 93.81 126 SER A N 1
ATOM 977 C CA . SER A 1 126 ? -15.386 -1.614 8.804 1.00 93.81 126 SER A CA 1
ATOM 978 C C . SER A 1 126 ? -14.904 -2.711 9.747 1.00 93.81 126 SER A C 1
ATOM 980 O O . SER A 1 126 ? -15.705 -3.257 10.504 1.00 93.81 126 SER A O 1
ATOM 982 N N . SER A 1 127 ? -13.595 -2.955 9.796 1.00 94.38 127 SER A N 1
ATOM 983 C CA . SER A 1 127 ? -12.959 -3.835 10.778 1.00 94.38 127 SER A CA 1
ATOM 984 C C . SER A 1 127 ? -11.652 -3.245 11.293 1.00 94.38 127 SER A C 1
ATOM 986 O O . SER A 1 127 ? -11.046 -2.375 10.660 1.00 94.38 127 SER A O 1
ATOM 988 N N . LEU A 1 128 ? -11.231 -3.695 12.473 1.00 93.50 128 LEU A N 1
ATOM 989 C CA . LEU A 1 128 ? -10.004 -3.235 13.116 1.00 93.50 128 LEU A CA 1
ATOM 990 C C . LEU A 1 128 ? -9.429 -4.335 14.007 1.00 93.50 128 LEU A C 1
ATOM 992 O O . LEU A 1 128 ? -10.178 -5.055 14.673 1.00 93.50 128 LEU A O 1
ATOM 996 N N . ASN A 1 129 ? -8.103 -4.446 14.064 1.00 94.25 129 ASN A N 1
ATOM 997 C CA . ASN A 1 129 ? -7.465 -5.225 15.119 1.00 94.25 129 ASN A CA 1
ATOM 998 C C . ASN A 1 129 ? -7.758 -4.597 16.498 1.00 94.25 129 ASN A C 1
ATOM 1000 O O . ASN A 1 129 ? -7.700 -3.373 16.641 1.00 94.25 129 ASN A O 1
ATOM 1004 N N . PRO A 1 130 ? -8.052 -5.394 17.538 1.00 91.44 130 PRO A N 1
ATOM 1005 C CA . PRO A 1 130 ? -8.319 -4.854 18.868 1.00 91.44 130 PRO A CA 1
ATOM 1006 C C . PRO A 1 130 ? -7.114 -4.099 19.451 1.00 91.44 130 PRO A C 1
ATOM 1008 O O . PRO A 1 130 ? -6.010 -4.638 19.504 1.00 91.44 130 PRO A O 1
ATOM 1011 N N . LEU A 1 131 ? -7.329 -2.881 19.969 1.00 88.81 131 LEU A N 1
ATOM 1012 C CA . LEU A 1 131 ? -6.285 -2.118 20.675 1.00 88.81 131 LEU A CA 1
ATOM 1013 C C . LEU A 1 131 ? -5.799 -2.846 21.942 1.00 88.81 131 LEU A C 1
ATOM 1015 O O . LEU A 1 131 ? -4.598 -2.977 22.176 1.00 88.81 131 LEU A O 1
ATOM 1019 N N . ASN A 1 132 ? -6.752 -3.326 22.746 1.00 84.50 132 ASN A N 1
ATOM 1020 C CA . ASN A 1 132 ? -6.526 -3.973 24.043 1.00 84.50 132 ASN A CA 1
ATOM 1021 C C . ASN A 1 132 ? -6.904 -5.465 24.005 1.00 84.50 132 ASN A C 1
ATOM 1023 O O . ASN A 1 132 ? -7.580 -5.966 24.900 1.00 84.50 132 ASN A O 1
ATOM 1027 N N . GLY A 1 133 ? -6.505 -6.171 22.946 1.00 87.38 133 GLY A N 1
ATOM 1028 C CA . GLY A 1 133 ? -6.789 -7.595 22.766 1.00 87.38 133 GLY A CA 1
ATOM 1029 C C . GLY A 1 133 ? -5.724 -8.305 21.936 1.00 87.38 133 GLY A C 1
ATOM 1030 O O . GLY A 1 133 ? -4.632 -7.780 21.716 1.00 87.38 133 GLY A O 1
ATOM 1031 N N . VAL A 1 134 ? -6.043 -9.518 21.483 1.00 91.75 134 VAL A N 1
ATOM 1032 C CA . VAL A 1 134 ? -5.163 -10.276 20.588 1.00 91.75 134 VAL A CA 1
ATOM 1033 C C . VAL A 1 134 ? -5.183 -9.606 19.216 1.00 91.75 134 VAL A C 1
ATOM 1035 O O . VAL A 1 134 ? -6.238 -9.462 18.615 1.00 91.75 134 VAL A O 1
ATOM 1038 N N . ARG A 1 135 ? -4.025 -9.171 18.719 1.00 92.38 135 ARG A N 1
ATOM 1039 C CA . ARG A 1 135 ? -3.875 -8.688 17.340 1.00 92.38 135 ARG A CA 1
ATOM 1040 C C . ARG A 1 135 ? -3.338 -9.833 16.497 1.00 92.38 135 ARG A C 1
ATOM 1042 O O . ARG A 1 135 ? -2.399 -10.504 16.929 1.00 92.38 135 ARG A O 1
ATOM 1049 N N . LYS A 1 136 ? -3.896 -10.038 15.306 1.00 94.06 136 LYS A N 1
ATOM 1050 C CA . LYS A 1 136 ? -3.365 -11.002 14.337 1.00 94.06 136 LYS A CA 1
ATOM 1051 C C . LYS A 1 136 ? -2.686 -10.234 13.213 1.00 94.06 136 LYS A C 1
ATOM 1053 O O . LYS A 1 136 ? -3.352 -9.566 12.432 1.00 94.06 136 LYS A O 1
ATOM 1058 N N . ILE A 1 137 ? -1.357 -10.293 13.160 1.00 91.25 137 ILE A N 1
ATOM 1059 C CA . ILE A 1 137 ? -0.587 -9.602 12.117 1.00 91.25 137 ILE A CA 1
ATOM 1060 C C . ILE A 1 137 ? -0.995 -10.171 10.749 1.00 91.25 137 ILE A C 1
ATOM 1062 O O . ILE A 1 137 ? -1.115 -11.386 10.602 1.00 91.25 137 ILE A O 1
ATOM 1066 N N . GLY A 1 138 ? -1.257 -9.290 9.780 1.00 88.06 138 GLY A N 1
ATOM 1067 C CA . GLY A 1 138 ? -1.776 -9.650 8.455 1.00 88.06 138 GLY A CA 1
ATOM 1068 C C . GLY A 1 138 ? -3.304 -9.789 8.387 1.00 88.06 138 GLY A C 1
ATOM 1069 O O . GLY A 1 138 ? -3.865 -9.879 7.292 1.00 88.06 138 GLY A O 1
ATOM 1070 N N . SER A 1 139 ? -3.996 -9.768 9.531 1.00 94.06 139 SER A N 1
ATOM 1071 C CA . SER A 1 139 ? -5.453 -9.662 9.577 1.00 94.06 139 SER A CA 1
ATOM 1072 C C . SER A 1 139 ? -5.889 -8.206 9.504 1.00 94.06 139 SER A C 1
ATOM 1074 O O . SER A 1 139 ? -5.301 -7.330 10.133 1.00 94.06 139 SER A O 1
ATOM 1076 N N . ILE A 1 140 ? -7.028 -7.970 8.859 1.00 94.25 140 ILE A N 1
ATOM 1077 C CA . ILE A 1 140 ? -7.753 -6.699 8.935 1.00 94.25 140 ILE A CA 1
ATOM 1078 C C . ILE A 1 140 ? -8.642 -6.574 10.186 1.00 94.25 140 ILE A C 1
ATOM 1080 O O . ILE A 1 140 ? -9.447 -5.644 10.303 1.00 94.25 140 ILE A O 1
ATOM 1084 N N . GLY A 1 141 ? -8.499 -7.508 11.124 1.00 95.00 141 GLY A N 1
ATOM 1085 C CA . GLY A 1 141 ? -9.182 -7.537 12.403 1.00 95.00 141 GLY A CA 1
ATOM 1086 C C . GLY A 1 141 ? -10.584 -8.128 12.337 1.00 95.00 141 GLY A C 1
ATOM 1087 O O . GLY A 1 141 ? -10.908 -8.952 11.480 1.00 95.00 141 GLY A O 1
ATOM 1088 N N . ILE A 1 142 ? -11.411 -7.680 13.276 1.00 95.50 142 ILE A N 1
ATOM 1089 C CA . ILE A 1 142 ? -12.801 -8.111 13.447 1.00 95.50 142 ILE A CA 1
ATOM 1090 C C . ILE A 1 142 ? -13.759 -6.957 13.117 1.00 95.50 142 ILE A C 1
ATOM 1092 O O . ILE A 1 142 ? -13.357 -5.791 13.237 1.00 95.50 142 ILE A O 1
ATOM 1096 N N . PRO A 1 143 ? -15.013 -7.237 12.712 1.00 94.88 143 PRO A N 1
ATOM 1097 C CA . PRO A 1 143 ? -15.987 -6.196 12.404 1.00 94.88 143 PRO A CA 1
ATOM 1098 C C . PRO A 1 143 ? -16.171 -5.241 13.582 1.00 94.88 143 PRO A C 1
ATOM 1100 O O . PRO A 1 143 ? -16.283 -5.663 14.736 1.00 94.88 143 PRO A O 1
ATOM 1103 N N . ILE A 1 144 ? -16.232 -3.941 13.301 1.00 91.31 144 ILE A N 1
ATOM 1104 C CA . ILE A 1 144 ? -16.550 -2.971 14.345 1.00 91.31 144 ILE A CA 1
ATOM 1105 C C . ILE A 1 144 ? -18.013 -3.152 14.786 1.00 91.31 144 ILE A C 1
ATOM 1107 O O . ILE A 1 144 ? -18.893 -3.447 13.985 1.00 91.31 144 ILE A O 1
ATOM 1111 N N . ALA A 1 145 ? -18.313 -2.959 16.066 1.00 88.12 145 ALA A N 1
ATOM 1112 C CA . ALA A 1 145 ? -19.661 -3.018 16.626 1.00 88.12 145 ALA A CA 1
ATOM 1113 C C . ALA A 1 145 ? -20.672 -2.194 15.823 1.00 88.12 145 ALA A C 1
ATOM 1115 O O . ALA A 1 145 ? -20.444 -1.033 15.461 1.00 88.12 145 ALA A O 1
ATOM 1116 N N . GLY A 1 146 ? -21.823 -2.823 15.602 1.00 88.38 146 GLY A N 1
ATOM 1117 C CA . GLY A 1 146 ? -22.874 -2.332 14.719 1.00 88.38 146 GLY A CA 1
ATOM 1118 C C . GLY A 1 146 ? -22.686 -2.747 13.259 1.00 88.38 146 GLY A C 1
ATOM 1119 O O . GLY A 1 146 ? -23.628 -2.584 12.490 1.00 88.38 146 GLY A O 1
ATOM 1120 N N . GLN A 1 147 ? -21.528 -3.297 12.881 1.00 91.69 147 GLN A N 1
ATOM 1121 C CA . GLN A 1 147 ? -21.300 -3.880 11.563 1.00 91.69 147 GLN A CA 1
ATOM 1122 C C . GLN A 1 147 ? -21.293 -5.396 11.594 1.00 91.69 147 GLN A C 1
ATOM 1124 O O . GLN A 1 147 ? -20.967 -6.040 12.590 1.00 91.69 147 GLN A O 1
ATOM 1129 N N . GLN A 1 148 ? -21.651 -5.940 10.446 1.00 96.12 148 GLN A N 1
ATOM 1130 C CA . GLN A 1 148 ? -21.556 -7.338 10.105 1.00 96.12 148 GLN A CA 1
ATOM 1131 C C . GLN A 1 148 ? -20.654 -7.449 8.887 1.00 96.12 148 GLN A C 1
ATOM 1133 O O . GLN A 1 148 ? -20.708 -6.613 7.983 1.00 96.12 148 GLN A O 1
ATOM 1138 N N . MET A 1 149 ? -19.840 -8.492 8.877 1.00 97.75 149 MET A N 1
ATOM 1139 C CA . MET A 1 149 ? -19.083 -8.906 7.708 1.00 97.75 149 MET A CA 1
ATOM 1140 C C . MET A 1 149 ? -19.354 -10.385 7.473 1.00 97.75 149 MET A C 1
ATOM 1142 O O . MET A 1 149 ? -19.685 -11.103 8.422 1.00 97.75 149 MET A O 1
ATOM 1146 N N . ALA A 1 150 ? -19.230 -10.808 6.225 1.00 97.88 150 ALA A N 1
ATOM 1147 C CA . ALA A 1 150 ? -19.295 -12.202 5.814 1.00 97.88 150 ALA A CA 1
ATOM 1148 C C . ALA A 1 150 ? -18.378 -12.417 4.603 1.00 97.88 150 ALA A C 1
ATOM 1150 O O . ALA A 1 150 ? -17.896 -11.448 4.010 1.00 97.88 150 ALA A O 1
ATOM 1151 N N . ILE A 1 151 ? -18.139 -13.680 4.256 1.00 98.38 151 ILE A N 1
ATOM 1152 C CA . ILE A 1 151 ? -17.452 -14.077 3.026 1.00 98.38 151 ILE A CA 1
ATOM 1153 C C . ILE A 1 151 ? -18.498 -14.680 2.096 1.00 98.38 151 ILE A C 1
ATOM 1155 O O . ILE A 1 151 ? -19.178 -15.611 2.510 1.00 98.38 151 ILE A O 1
ATOM 1159 N N . TRP A 1 152 ? -18.658 -14.155 0.884 1.00 97.62 152 TRP A N 1
ATOM 1160 C CA . TRP A 1 152 ? -19.599 -14.669 -0.114 1.00 97.62 152 TRP A CA 1
ATOM 1161 C C . TRP A 1 152 ? -18.888 -15.318 -1.300 1.00 97.62 152 TRP A C 1
ATOM 1163 O O . TRP A 1 152 ? -17.822 -14.865 -1.716 1.00 97.62 152 TRP A O 1
ATOM 1173 N N . ASP A 1 153 ? -19.500 -16.350 -1.872 1.00 95.25 153 ASP A N 1
ATOM 1174 C CA . ASP A 1 153 ? -19.138 -16.849 -3.198 1.00 95.25 153 ASP A CA 1
ATOM 1175 C C . ASP A 1 153 ? -19.633 -15.905 -4.317 1.00 95.25 153 ASP A C 1
ATOM 1177 O O . ASP A 1 153 ? -20.192 -14.827 -4.078 1.00 95.25 153 ASP A O 1
ATOM 1181 N N . ASP A 1 154 ? -19.407 -16.298 -5.571 1.00 90.31 154 ASP A N 1
ATOM 1182 C CA . ASP A 1 154 ? -19.836 -15.512 -6.730 1.00 90.31 154 ASP A CA 1
ATOM 1183 C C . ASP A 1 154 ? -21.364 -15.435 -6.884 1.00 90.31 154 ASP A C 1
ATOM 1185 O O . ASP A 1 154 ? -21.865 -14.433 -7.409 1.00 90.31 154 ASP A O 1
ATOM 1189 N N . ASP A 1 155 ? -22.084 -16.436 -6.373 1.00 91.75 155 ASP A N 1
ATOM 1190 C CA . ASP A 1 155 ? -23.544 -16.546 -6.399 1.00 91.75 155 ASP A CA 1
ATOM 1191 C C . ASP A 1 155 ? -24.218 -15.799 -5.226 1.00 91.75 155 ASP A C 1
ATOM 1193 O O . ASP A 1 155 ? -25.440 -15.628 -5.211 1.00 91.75 155 ASP A O 1
ATOM 1197 N N . GLY A 1 156 ? -23.433 -15.288 -4.271 1.00 92.12 156 GLY A N 1
ATOM 1198 C CA . GLY A 1 156 ? -23.898 -14.524 -3.112 1.00 92.12 156 GLY A CA 1
ATOM 1199 C C . GLY A 1 156 ? -24.247 -15.372 -1.886 1.00 92.12 156 GLY A C 1
ATOM 1200 O O . GLY A 1 156 ? -24.949 -14.883 -0.997 1.00 92.12 156 GLY A O 1
ATOM 1201 N N . ASN A 1 157 ? -23.783 -16.621 -1.818 1.00 95.88 157 ASN A N 1
ATOM 1202 C CA . ASN A 1 157 ? -23.946 -17.482 -0.647 1.00 95.88 157 ASN A CA 1
ATOM 1203 C C . ASN A 1 157 ? -22.794 -17.280 0.339 1.00 95.88 157 ASN A C 1
ATOM 1205 O O . ASN A 1 157 ? -21.643 -17.143 -0.067 1.00 95.88 157 ASN A O 1
ATOM 1209 N N . GLU A 1 158 ? -23.089 -17.304 1.642 1.00 97.00 158 GLU A N 1
ATOM 1210 C CA . GLU A 1 158 ? -22.057 -17.218 2.680 1.00 97.00 158 GLU A CA 1
ATOM 1211 C C . GLU A 1 158 ? -21.205 -18.493 2.733 1.00 97.00 158 GLU A C 1
ATOM 1213 O O . GLU A 1 158 ? -21.734 -19.603 2.824 1.00 97.00 158 GLU A O 1
ATOM 1218 N N . LEU A 1 159 ? -19.885 -18.313 2.693 1.00 97.88 159 LEU A N 1
ATOM 1219 C CA . LEU A 1 159 ? -18.891 -19.375 2.747 1.00 97.88 159 LEU A CA 1
ATOM 1220 C C . LEU A 1 159 ? -18.473 -19.697 4.196 1.00 97.88 159 LEU A C 1
ATOM 1222 O O . LEU A 1 159 ? -18.468 -18.805 5.053 1.00 97.88 159 LEU A O 1
ATOM 1226 N N . PRO A 1 160 ? -18.092 -20.957 4.486 1.00 97.44 160 PRO A N 1
ATOM 1227 C CA . PRO A 1 160 ? -17.523 -21.353 5.773 1.00 97.44 160 PRO A CA 1
ATOM 1228 C C . PRO A 1 160 ? -16.193 -20.660 6.110 1.00 97.44 160 PRO A C 1
ATOM 1230 O O . PRO A 1 160 ? -15.490 -20.136 5.244 1.00 97.44 160 PRO A O 1
ATOM 1233 N N . ASP A 1 161 ? -15.801 -20.726 7.386 1.00 97.62 161 ASP A N 1
ATOM 1234 C CA . ASP A 1 161 ? -14.495 -20.232 7.838 1.00 97.62 161 ASP A CA 1
ATOM 1235 C C . ASP A 1 161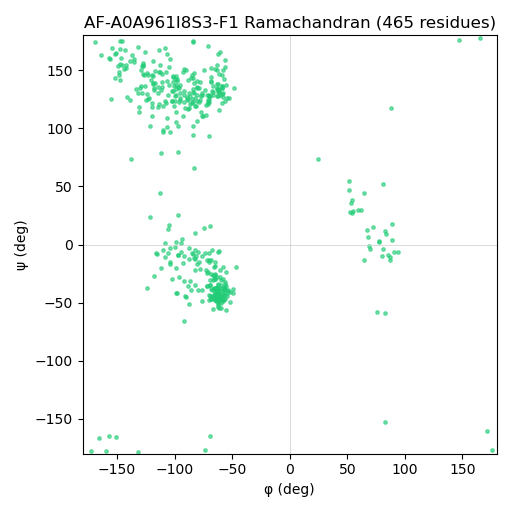 ? -13.345 -20.946 7.107 1.00 97.62 161 ASP A C 1
ATOM 1237 O O . ASP A 1 161 ? -13.334 -22.169 6.960 1.00 97.62 161 ASP A O 1
ATOM 1241 N N . GLY A 1 162 ? -12.342 -20.171 6.694 1.00 96.00 162 GLY A N 1
ATOM 1242 C CA . GLY A 1 162 ? -11.164 -20.631 5.959 1.00 96.00 162 GLY A CA 1
ATOM 1243 C C . GLY A 1 162 ? -11.323 -20.674 4.437 1.00 96.00 162 GLY A C 1
ATOM 1244 O O . GLY A 1 162 ? -10.310 -20.758 3.744 1.00 96.00 162 GLY A O 1
ATOM 1245 N N . GLU A 1 163 ? -12.542 -20.575 3.903 1.00 96.38 163 GLU A N 1
ATOM 1246 C CA . GLU A 1 163 ? -12.761 -20.504 2.456 1.00 96.38 163 GLU A CA 1
ATOM 1247 C C . GLU A 1 163 ? -12.603 -19.073 1.929 1.00 96.38 163 GLU A C 1
ATOM 1249 O O . GLU A 1 163 ? -12.954 -18.093 2.591 1.00 96.38 163 GLU A O 1
ATOM 1254 N N . VAL A 1 164 ? -12.032 -18.954 0.728 1.00 95.50 164 VAL A N 1
ATOM 1255 C CA . VAL A 1 164 ? -11.775 -17.664 0.081 1.00 95.50 164 VAL A CA 1
ATOM 1256 C C . VAL A 1 164 ? -12.980 -17.260 -0.759 1.00 95.50 164 VAL A C 1
ATOM 1258 O O . VAL A 1 164 ? -13.389 -17.995 -1.654 1.00 95.50 164 VAL A O 1
ATOM 1261 N N . GLY A 1 165 ? -13.482 -16.053 -0.520 1.00 96.38 165 GLY A N 1
ATOM 1262 C CA . GLY A 1 165 ? -14.524 -15.420 -1.321 1.00 96.38 165 GLY A CA 1
ATOM 1263 C C . GLY A 1 165 ? -14.508 -13.903 -1.178 1.00 96.38 165 GLY A C 1
ATOM 1264 O O . GLY A 1 165 ? -13.540 -13.309 -0.701 1.00 96.38 165 GLY A O 1
ATOM 1265 N N . GLU A 1 166 ? -15.582 -13.247 -1.601 1.00 97.25 166 GLU A N 1
ATOM 1266 C CA . GLU A 1 166 ? -15.738 -11.804 -1.472 1.00 97.25 166 GLU A CA 1
ATOM 1267 C C . GLU A 1 166 ? -16.100 -11.396 -0.045 1.00 97.25 166 GLU A C 1
ATOM 1269 O O . GLU A 1 166 ? -17.083 -11.866 0.521 1.00 97.25 166 GLU A O 1
ATOM 1274 N N . ILE A 1 167 ? -15.352 -10.451 0.519 1.00 97.88 167 ILE A N 1
ATOM 1275 C CA . ILE A 1 167 ? -15.718 -9.816 1.781 1.00 97.88 167 ILE A CA 1
ATOM 1276 C C . ILE A 1 167 ? -16.923 -8.910 1.522 1.00 97.88 167 ILE A C 1
ATOM 1278 O O . ILE A 1 167 ? -16.854 -7.984 0.711 1.00 97.88 167 ILE A O 1
ATOM 1282 N N . VAL A 1 168 ? -18.017 -9.132 2.239 1.00 98.00 168 VAL A N 1
ATOM 1283 C CA . VAL A 1 168 ? -19.207 -8.276 2.184 1.00 98.00 168 VAL A CA 1
ATOM 1284 C C . VAL A 1 168 ? -19.472 -7.633 3.534 1.00 98.00 168 VAL A C 1
ATOM 1286 O O . VAL A 1 168 ? -19.152 -8.202 4.578 1.00 98.00 168 VAL A O 1
ATOM 1289 N N . ILE A 1 169 ? -20.047 -6.430 3.525 1.00 97.88 169 ILE A N 1
ATOM 1290 C CA . ILE A 1 169 ? -20.232 -5.616 4.734 1.00 97.88 169 ILE A CA 1
ATOM 1291 C C . ILE A 1 169 ? -21.674 -5.141 4.836 1.00 97.88 169 ILE A C 1
ATOM 1293 O O . ILE A 1 169 ? -22.239 -4.649 3.868 1.00 97.88 169 ILE A O 1
ATOM 1297 N N . ARG A 1 170 ? -22.271 -5.212 6.023 1.00 97.06 170 ARG A N 1
ATOM 1298 C CA . ARG A 1 170 ? -23.587 -4.632 6.301 1.00 97.06 170 ARG A CA 1
ATOM 1299 C C . ARG A 1 170 ? -23.553 -3.862 7.606 1.00 97.06 170 ARG A C 1
ATOM 1301 O O . ARG A 1 170 ? -23.066 -4.356 8.619 1.00 97.06 170 ARG A O 1
ATOM 1308 N N . GLY A 1 171 ? -24.111 -2.660 7.605 1.00 94.69 171 GLY A N 1
ATOM 1309 C CA . GLY A 1 171 ? -24.162 -1.838 8.804 1.00 94.69 171 GLY A CA 1
ATOM 1310 C C . GLY A 1 171 ? -24.520 -0.383 8.518 1.00 94.69 171 GLY A C 1
ATOM 1311 O O . GLY A 1 171 ? -24.667 0.011 7.363 1.00 94.69 171 GLY A O 1
ATOM 1312 N N . PRO A 1 172 ? -24.638 0.439 9.573 1.00 91.44 172 PRO A N 1
ATOM 1313 C CA . PRO A 1 172 ? -25.041 1.843 9.468 1.00 91.44 172 PRO A CA 1
ATOM 1314 C C . PRO A 1 172 ? -23.991 2.753 8.808 1.00 91.44 172 PRO A C 1
ATOM 1316 O O . PRO A 1 172 ? -24.247 3.931 8.592 1.00 91.44 172 PRO A O 1
ATOM 1319 N N . ASN A 1 173 ? -22.794 2.236 8.541 1.00 88.88 173 ASN A N 1
ATOM 1320 C CA . ASN A 1 173 ? -21.693 2.926 7.872 1.00 88.88 173 ASN A CA 1
ATOM 1321 C C . ASN A 1 173 ? -21.682 2.711 6.350 1.00 88.88 173 ASN A C 1
ATOM 1323 O O . ASN A 1 173 ? -20.863 3.333 5.673 1.00 88.88 173 ASN A O 1
ATOM 1327 N N . VAL A 1 174 ? -22.509 1.798 5.830 1.00 95.31 174 VAL A N 1
ATOM 1328 C CA . VAL A 1 174 ? -22.629 1.579 4.388 1.00 95.31 174 VAL A CA 1
ATOM 1329 C C . VAL A 1 174 ? -23.269 2.820 3.774 1.00 95.31 174 VAL A C 1
ATOM 1331 O O . VAL A 1 174 ? -24.256 3.346 4.291 1.00 95.31 174 VAL A O 1
ATOM 1334 N N . MET A 1 175 ? -22.672 3.315 2.693 1.00 95.19 175 MET A N 1
ATOM 1335 C CA . MET A 1 175 ? -23.144 4.491 1.973 1.00 95.19 175 MET A CA 1
ATOM 1336 C C . MET A 1 175 ? -24.597 4.334 1.509 1.00 95.19 175 MET A C 1
ATOM 1338 O O . MET A 1 175 ? -25.093 3.228 1.310 1.00 95.19 175 MET A O 1
ATOM 1342 N N . SER A 1 176 ? -25.266 5.452 1.239 1.00 94.62 176 SER A N 1
ATOM 1343 C CA . SER A 1 176 ? -26.608 5.429 0.642 1.00 94.62 176 SER A CA 1
ATOM 1344 C C . SER A 1 176 ? -26.606 5.034 -0.840 1.00 94.62 176 SER A C 1
ATOM 1346 O O . SER A 1 176 ? -27.632 4.598 -1.349 1.00 94.62 176 SER A O 1
ATOM 1348 N N . GLY A 1 177 ? -25.474 5.199 -1.529 1.00 95.69 177 GLY A N 1
ATOM 1349 C CA . GLY A 1 177 ? -25.302 4.863 -2.940 1.00 95.69 177 GLY A CA 1
ATOM 1350 C C . GLY A 1 177 ? -24.334 5.801 -3.656 1.00 95.69 177 GLY A C 1
ATOM 1351 O O . GLY A 1 177 ? -23.854 6.785 -3.088 1.00 95.69 177 GLY A O 1
ATOM 1352 N N . TYR A 1 178 ? -24.062 5.501 -4.922 1.00 96.88 178 TYR A N 1
ATOM 1353 C CA . TYR A 1 178 ? -23.275 6.355 -5.802 1.00 96.88 178 TYR A CA 1
ATOM 1354 C C . TYR A 1 178 ? -24.130 7.490 -6.373 1.00 96.88 178 TYR A C 1
ATOM 1356 O O . TYR A 1 178 ? -25.245 7.281 -6.853 1.00 96.88 178 TYR A O 1
ATOM 1364 N N . TRP A 1 179 ? -23.583 8.707 -6.360 1.00 97.00 179 TRP A N 1
ATOM 1365 C CA . TRP A 1 179 ? -24.271 9.899 -6.853 1.00 97.00 179 TRP A CA 1
ATOM 1366 C C . TRP A 1 179 ? -24.676 9.758 -8.328 1.00 97.00 179 TRP A C 1
ATOM 1368 O O . TRP A 1 179 ? -23.818 9.557 -9.187 1.00 97.00 179 TRP A O 1
ATOM 1378 N N . ASN A 1 180 ? -25.976 9.886 -8.617 1.00 96.19 180 ASN A N 1
ATOM 1379 C CA . ASN A 1 180 ? -26.569 9.745 -9.955 1.00 96.19 180 ASN A CA 1
ATOM 1380 C C . ASN A 1 180 ? -26.200 8.441 -10.691 1.00 96.19 180 ASN A C 1
ATOM 1382 O O . ASN A 1 180 ? -26.162 8.416 -11.921 1.00 96.19 180 ASN A O 1
ATOM 1386 N N . ASN A 1 181 ? -25.920 7.356 -9.961 1.00 97.12 181 ASN A N 1
ATOM 1387 C CA . ASN A 1 181 ? -25.587 6.065 -10.557 1.00 97.12 181 ASN A CA 1
ATOM 1388 C C . ASN A 1 181 ? -26.288 4.917 -9.817 1.00 97.12 181 ASN A C 1
ATOM 1390 O O . ASN A 1 181 ? -25.683 4.162 -9.053 1.00 97.12 181 ASN A O 1
ATOM 1394 N N . GLU A 1 182 ? -27.597 4.809 -10.040 1.00 96.38 182 GLU A N 1
ATOM 1395 C CA . GLU A 1 182 ? -28.441 3.768 -9.442 1.00 96.38 182 GLU A CA 1
ATOM 1396 C C . GLU A 1 182 ? -28.021 2.360 -9.879 1.00 96.38 182 GLU A C 1
ATOM 1398 O O . GLU A 1 182 ? -28.051 1.445 -9.064 1.00 96.38 182 GLU A O 1
ATOM 1403 N N . ALA A 1 183 ? -27.557 2.196 -11.124 1.00 96.50 183 ALA A N 1
ATOM 1404 C CA . ALA A 1 183 ? -27.083 0.912 -11.641 1.00 96.50 183 ALA A CA 1
ATOM 1405 C C . ALA A 1 183 ? -25.875 0.396 -10.845 1.00 96.50 183 ALA A C 1
ATOM 1407 O O . ALA A 1 183 ? -25.945 -0.679 -10.255 1.00 96.50 183 ALA A O 1
ATOM 1408 N N . ALA A 1 184 ? -24.811 1.201 -10.725 1.00 94.94 184 ALA A N 1
ATOM 1409 C CA . ALA A 1 184 ? -23.657 0.826 -9.907 1.00 94.94 184 ALA A CA 1
ATOM 1410 C C . ALA A 1 184 ? -24.038 0.664 -8.428 1.00 94.94 184 ALA A C 1
ATOM 1412 O O . ALA A 1 184 ? -23.504 -0.199 -7.740 1.00 94.94 184 ALA A O 1
ATOM 1413 N N . THR A 1 185 ? -24.986 1.467 -7.929 1.00 96.56 185 THR A N 1
ATOM 1414 C CA . THR A 1 185 ? -25.477 1.330 -6.549 1.00 96.56 185 THR A CA 1
ATOM 1415 C C . THR A 1 185 ? -26.138 -0.027 -6.327 1.00 96.56 185 THR A C 1
ATOM 1417 O O . THR A 1 185 ? -25.839 -0.673 -5.330 1.00 96.56 185 THR A O 1
ATOM 1420 N N . GLY A 1 186 ? -26.992 -0.477 -7.250 1.00 96.00 186 GLY A N 1
ATOM 1421 C CA . GLY A 1 186 ? -27.666 -1.773 -7.168 1.00 96.00 186 GLY A CA 1
ATOM 1422 C C . GLY A 1 186 ? -26.726 -2.968 -7.347 1.00 96.00 186 GLY A C 1
ATOM 1423 O O . GLY A 1 186 ? -26.953 -4.011 -6.743 1.00 96.00 186 GLY A O 1
ATOM 1424 N N . GLU A 1 187 ? -25.650 -2.819 -8.126 1.00 93.31 187 GLU A N 1
ATOM 1425 C CA . GLU A 1 187 ? -24.600 -3.841 -8.256 1.00 93.31 187 GLU A CA 1
ATOM 1426 C C . GLU A 1 187 ? -23.731 -3.951 -6.993 1.00 93.31 187 GLU A C 1
ATOM 1428 O O . GLU A 1 187 ? -23.291 -5.040 -6.621 1.00 93.31 187 GLU A O 1
ATOM 1433 N N . THR A 1 188 ? -23.468 -2.821 -6.333 1.00 95.25 188 THR A N 1
ATOM 1434 C CA . THR A 1 188 ? -22.579 -2.742 -5.168 1.00 95.25 188 THR A CA 1
ATOM 1435 C C . THR A 1 188 ? -23.300 -2.983 -3.844 1.00 95.25 188 THR A C 1
ATOM 1437 O O . THR A 1 188 ? -22.721 -3.593 -2.950 1.00 95.25 188 THR A O 1
ATOM 1440 N N . ILE A 1 189 ? -24.546 -2.532 -3.692 1.00 96.69 189 ILE A N 1
ATOM 1441 C CA . ILE A 1 189 ? -25.352 -2.725 -2.482 1.00 96.69 189 ILE A CA 1
ATOM 1442 C C . ILE A 1 189 ? -26.484 -3.700 -2.797 1.00 96.69 189 ILE A C 1
ATOM 1444 O O . ILE A 1 189 ? -27.538 -3.323 -3.307 1.00 96.69 189 ILE A O 1
ATOM 1448 N N . VAL A 1 190 ? -26.281 -4.963 -2.436 1.00 94.56 190 VAL A N 1
ATOM 1449 C CA . VAL A 1 190 ? -27.213 -6.059 -2.707 1.00 94.56 190 VAL A CA 1
ATOM 1450 C C . VAL A 1 190 ? -27.835 -6.512 -1.392 1.00 94.56 190 VAL A C 1
ATOM 1452 O O . VAL A 1 190 ? -27.138 -6.942 -0.479 1.00 94.56 190 VAL A O 1
ATOM 1455 N N . ASN A 1 191 ? -29.160 -6.408 -1.260 1.00 91.44 191 ASN A N 1
ATOM 1456 C CA . ASN A 1 191 ? -29.890 -6.815 -0.047 1.00 91.44 191 ASN A CA 1
ATOM 1457 C C . ASN A 1 191 ? -29.349 -6.169 1.252 1.00 91.44 191 ASN A C 1
ATOM 1459 O O . ASN A 1 191 ? -29.312 -6.794 2.315 1.00 91.44 191 ASN A O 1
ATOM 1463 N N . GLY A 1 192 ? -28.900 -4.911 1.159 1.00 92.62 192 GLY A N 1
ATOM 1464 C CA . GLY A 1 192 ? -28.301 -4.159 2.268 1.00 92.62 192 GLY A CA 1
ATOM 1465 C C . GLY A 1 192 ? -26.845 -4.524 2.587 1.00 92.62 192 GLY A C 1
ATOM 1466 O O . GLY A 1 192 ? -26.290 -3.977 3.538 1.00 92.62 192 GLY A O 1
ATOM 1467 N N . TRP A 1 193 ? -26.233 -5.422 1.813 1.00 97.31 193 TRP A N 1
ATOM 1468 C CA . TRP A 1 193 ? -24.816 -5.762 1.890 1.00 97.31 193 TRP A CA 1
ATOM 1469 C C . TRP A 1 193 ? -24.021 -5.022 0.820 1.00 97.31 193 TRP A C 1
ATOM 1471 O O . TRP A 1 193 ? -24.345 -5.070 -0.362 1.00 97.31 193 TRP A O 1
ATOM 1481 N N . LEU A 1 194 ? -22.954 -4.364 1.246 1.00 97.56 194 LEU A N 1
ATOM 1482 C CA . LEU A 1 194 ? -21.917 -3.795 0.408 1.00 97.56 194 LEU A CA 1
ATOM 1483 C C . LEU A 1 194 ? -20.981 -4.907 -0.080 1.00 97.56 194 LEU A C 1
ATOM 1485 O O . LEU A 1 194 ? -20.244 -5.491 0.719 1.00 97.56 194 LEU A O 1
ATOM 1489 N N . ARG A 1 195 ? -20.984 -5.155 -1.389 1.00 97.06 195 ARG A N 1
ATOM 1490 C CA . ARG A 1 195 ? -19.992 -5.960 -2.108 1.00 97.06 195 ARG A CA 1
ATOM 1491 C C . ARG A 1 195 ? -18.708 -5.152 -2.276 1.00 97.06 195 ARG A C 1
ATOM 1493 O O . ARG A 1 195 ? -18.695 -4.142 -2.977 1.00 97.06 195 ARG A O 1
ATOM 1500 N N . THR A 1 196 ? -17.644 -5.543 -1.578 1.00 95.50 196 THR A N 1
ATOM 1501 C CA . THR A 1 196 ? -16.410 -4.737 -1.502 1.00 95.50 196 THR A CA 1
ATOM 1502 C C . THR A 1 196 ? -15.491 -4.925 -2.709 1.00 95.50 196 THR A C 1
ATOM 1504 O O . THR A 1 196 ? -14.630 -4.086 -2.978 1.00 95.50 196 THR A O 1
ATOM 1507 N N . GLY A 1 197 ? -15.633 -6.043 -3.426 1.00 93.94 197 GLY A N 1
ATOM 1508 C CA . GLY A 1 197 ? -14.681 -6.516 -4.423 1.00 93.94 197 GLY A CA 1
ATOM 1509 C C . GLY A 1 197 ? -13.340 -6.993 -3.847 1.00 93.94 197 GLY A C 1
ATOM 1510 O O . GLY A 1 197 ? -12.483 -7.429 -4.623 1.00 93.94 197 GLY A O 1
ATOM 1511 N N . ASP A 1 198 ? -13.134 -6.925 -2.529 1.00 94.56 198 ASP A N 1
ATOM 1512 C CA . ASP A 1 198 ? -11.961 -7.464 -1.844 1.00 94.56 198 ASP A CA 1
ATOM 1513 C C . ASP A 1 198 ? -12.187 -8.960 -1.561 1.00 94.56 198 ASP A C 1
ATOM 1515 O O . ASP A 1 198 ? -13.259 -9.379 -1.128 1.00 94.56 198 ASP A O 1
ATOM 1519 N N . GLN A 1 199 ? -11.182 -9.778 -1.859 1.00 94.88 199 GLN A N 1
ATOM 1520 C CA . GLN A 1 199 ? -11.203 -11.229 -1.690 1.00 94.88 199 GLN A CA 1
ATOM 1521 C C . GLN A 1 199 ? -10.455 -11.606 -0.417 1.00 94.88 199 GLN A C 1
ATOM 1523 O O . GLN A 1 199 ? -9.369 -11.077 -0.151 1.00 94.88 199 GLN A O 1
ATOM 1528 N N . GLY A 1 200 ? -11.011 -12.528 0.356 1.00 95.94 200 GLY A N 1
ATOM 1529 C CA . GLY A 1 200 ? -10.483 -12.896 1.657 1.00 95.94 200 GLY A CA 1
ATOM 1530 C C . GLY A 1 200 ? -11.183 -14.090 2.278 1.00 95.94 200 GLY A C 1
ATOM 1531 O O . GLY A 1 200 ? -12.083 -14.674 1.684 1.00 95.94 200 GLY A O 1
ATOM 1532 N N . TYR A 1 201 ? -10.760 -14.430 3.489 1.00 97.19 201 TYR A N 1
ATOM 1533 C CA . TYR A 1 201 ? -11.376 -15.469 4.308 1.00 97.19 201 TYR A CA 1
ATOM 1534 C C . TYR A 1 201 ? -11.537 -14.983 5.752 1.00 97.19 201 TYR A C 1
ATOM 1536 O O . TYR A 1 201 ? -10.857 -14.047 6.191 1.00 97.19 201 TYR A O 1
ATOM 1544 N N . ARG A 1 202 ? -12.439 -15.632 6.492 1.00 98.31 202 ARG A N 1
ATOM 1545 C CA . ARG A 1 202 ? -12.576 -15.489 7.946 1.00 98.31 202 ARG A CA 1
ATOM 1546 C C . ARG A 1 202 ? -11.947 -16.700 8.618 1.00 98.31 202 ARG A C 1
ATOM 1548 O O . ARG A 1 202 ? -12.199 -17.822 8.193 1.00 98.31 202 ARG A O 1
ATOM 1555 N N . ASP A 1 203 ? -11.110 -16.492 9.626 1.00 97.62 203 ASP A N 1
ATOM 1556 C CA . ASP A 1 203 ? -10.573 -17.597 10.418 1.00 97.62 203 ASP A CA 1
ATOM 1557 C C . ASP A 1 203 ? -11.527 -18.030 11.544 1.00 97.62 203 ASP A C 1
ATOM 1559 O O . ASP A 1 203 ? -12.546 -17.393 11.805 1.00 97.62 203 ASP A O 1
ATOM 1563 N N . GLN A 1 204 ? -11.176 -19.113 12.238 1.00 96.56 204 GLN A N 1
ATOM 1564 C CA . GLN A 1 204 ? -11.997 -19.688 13.311 1.00 96.56 204 GLN A CA 1
ATOM 1565 C C . GLN A 1 204 ? -12.158 -18.773 14.539 1.00 96.56 204 GLN A C 1
ATOM 1567 O O . GLN A 1 204 ? -13.075 -18.974 15.331 1.00 96.56 204 GLN A O 1
ATOM 1572 N N . ASP A 1 205 ? -11.293 -17.766 14.702 1.00 96.06 205 ASP A N 1
ATOM 1573 C CA . ASP A 1 205 ? -11.382 -16.781 15.787 1.00 96.06 205 ASP A CA 1
ATOM 1574 C C . ASP A 1 205 ? -12.165 -15.523 15.353 1.00 96.06 205 ASP A C 1
ATOM 1576 O O . ASP A 1 205 ? -12.257 -14.550 16.108 1.00 96.06 205 ASP A O 1
ATOM 1580 N N . GLY A 1 206 ? -12.724 -15.521 14.136 1.00 95.81 206 GLY A N 1
ATOM 1581 C CA . GLY A 1 206 ? -13.531 -14.437 13.579 1.00 95.81 206 GLY A CA 1
ATOM 1582 C C . GLY A 1 206 ? -12.733 -13.300 12.935 1.00 95.81 206 GLY A C 1
ATOM 1583 O O . GLY A 1 206 ? -13.322 -12.271 12.595 1.00 95.81 206 GLY A O 1
ATOM 1584 N N . TYR A 1 207 ? -11.418 -13.460 12.760 1.00 97.62 207 TYR A N 1
ATOM 1585 C CA . TYR A 1 207 ? -10.552 -12.471 12.118 1.00 97.62 207 TYR A CA 1
ATOM 1586 C C . TYR A 1 207 ? -10.611 -12.609 10.603 1.00 97.62 207 TYR A C 1
ATOM 1588 O O . TYR A 1 207 ? -10.590 -13.713 10.061 1.00 97.62 207 TYR A O 1
ATOM 1596 N N . TYR A 1 208 ? -10.642 -11.476 9.910 1.00 97.56 208 TYR A N 1
ATOM 1597 C CA . TYR A 1 208 ? -10.681 -11.441 8.453 1.00 97.56 208 TYR A CA 1
ATOM 1598 C C . TYR A 1 208 ? -9.286 -11.221 7.877 1.00 97.56 208 TYR A C 1
ATOM 1600 O O . TYR A 1 208 ? -8.491 -10.442 8.410 1.00 97.56 208 TYR A O 1
ATOM 1608 N N . PHE A 1 209 ? -8.999 -11.876 6.759 1.00 95.00 209 PHE A N 1
ATOM 1609 C CA . PHE A 1 209 ? -7.740 -11.758 6.031 1.00 95.00 209 PHE A CA 1
ATOM 1610 C C . PHE A 1 209 ? -8.035 -11.453 4.572 1.00 95.00 209 PHE A C 1
ATOM 1612 O O . PHE A 1 209 ? -8.841 -12.134 3.946 1.00 95.00 209 PHE A O 1
ATOM 1619 N N . ILE A 1 210 ? -7.376 -10.433 4.026 1.00 92.31 210 ILE A N 1
ATOM 1620 C CA . ILE A 1 210 ? -7.475 -10.101 2.602 1.00 92.31 210 ILE A CA 1
ATOM 1621 C C . ILE A 1 210 ? -6.407 -10.887 1.857 1.00 92.31 210 ILE A C 1
ATOM 1623 O O . ILE A 1 210 ? -5.224 -10.726 2.155 1.00 92.31 210 ILE A O 1
ATOM 1627 N N . VAL A 1 211 ? -6.809 -11.650 0.847 1.00 89.75 211 VAL A N 1
ATOM 1628 C CA . VAL A 1 211 ? -5.890 -12.314 -0.086 1.00 89.75 211 VAL A CA 1
ATOM 1629 C C . VAL A 1 211 ? -5.733 -11.534 -1.386 1.00 89.75 211 VAL A C 1
ATOM 1631 O O . VAL A 1 211 ? -4.720 -11.671 -2.055 1.00 89.75 211 VAL A O 1
ATOM 1634 N N . GLY A 1 212 ? -6.662 -10.641 -1.737 1.00 87.81 212 GLY A N 1
ATOM 1635 C CA . GLY A 1 212 ? -6.498 -9.776 -2.904 1.00 87.81 212 GLY A CA 1
ATOM 1636 C C . GLY A 1 212 ? -7.745 -8.979 -3.257 1.00 87.81 212 GLY A C 1
ATOM 1637 O O . GLY A 1 212 ? -8.641 -8.804 -2.439 1.00 87.81 212 GLY A O 1
ATOM 1638 N N . ARG A 1 213 ? -7.808 -8.496 -4.499 1.00 88.12 213 ARG A N 1
ATOM 1639 C CA . ARG A 1 213 ? -9.000 -7.865 -5.078 1.00 88.12 213 ARG A CA 1
ATOM 1640 C C . ARG A 1 213 ? -9.471 -8.658 -6.272 1.00 88.12 213 ARG A C 1
ATOM 1642 O O . ARG A 1 213 ? -8.655 -9.017 -7.113 1.00 88.12 213 ARG A O 1
ATOM 1649 N N . LYS A 1 214 ? -10.785 -8.827 -6.409 1.00 85.38 214 LYS A N 1
ATOM 1650 C CA . LYS A 1 214 ? -11.386 -9.546 -7.538 1.00 85.38 214 LYS A CA 1
ATOM 1651 C C . LYS A 1 214 ? -10.968 -8.949 -8.887 1.00 85.38 214 LYS A C 1
ATOM 1653 O O . LYS A 1 214 ? -10.684 -9.685 -9.818 1.00 85.38 214 LYS A O 1
ATOM 1658 N N . LYS A 1 215 ? -10.853 -7.617 -8.970 1.00 85.94 215 LYS A N 1
ATOM 1659 C CA . LYS A 1 215 ? -10.410 -6.900 -10.183 1.00 85.94 215 LYS A CA 1
ATOM 1660 C C . LYS A 1 215 ? -8.891 -6.900 -10.414 1.00 85.94 215 LYS A C 1
ATOM 1662 O O . LYS A 1 215 ? -8.464 -6.519 -11.493 1.00 85.94 215 LYS A O 1
ATOM 1667 N N . GLU A 1 216 ? -8.087 -7.249 -9.409 1.00 87.62 216 GLU A N 1
ATOM 1668 C CA . GLU A 1 216 ? -6.617 -7.338 -9.525 1.00 87.62 216 GLU A CA 1
ATOM 1669 C C . GLU A 1 216 ? -6.132 -8.794 -9.606 1.00 87.62 216 GLU A C 1
ATOM 1671 O O . GLU A 1 216 ? -4.933 -9.037 -9.719 1.00 87.62 216 GLU A O 1
ATOM 1676 N N . MET A 1 217 ? -7.047 -9.759 -9.497 1.00 89.25 217 MET A N 1
ATOM 1677 C CA . MET A 1 217 ? -6.749 -11.179 -9.602 1.00 89.25 217 MET A CA 1
ATOM 1678 C C . MET A 1 217 ? -6.227 -11.484 -11.002 1.00 89.25 217 MET A C 1
ATOM 1680 O O . MET A 1 217 ? -6.861 -11.126 -11.990 1.00 89.25 217 MET A O 1
ATOM 1684 N N . ILE A 1 218 ? -5.078 -12.151 -11.060 1.00 91.44 218 ILE A N 1
ATOM 1685 C CA . ILE A 1 218 ? -4.453 -12.554 -12.315 1.00 91.44 218 ILE A CA 1
ATOM 1686 C C . ILE A 1 218 ? -5.016 -13.920 -12.685 1.00 91.44 218 ILE A C 1
ATOM 1688 O O . ILE A 1 218 ? -4.910 -14.862 -11.896 1.00 91.44 218 ILE A O 1
ATOM 1692 N N . ILE A 1 219 ? -5.586 -14.036 -13.880 1.00 86.75 219 ILE A N 1
ATOM 1693 C CA . ILE A 1 219 ? -6.122 -15.283 -14.419 1.00 86.75 219 ILE A CA 1
ATOM 1694 C C . ILE A 1 219 ? -5.145 -15.810 -15.465 1.00 86.75 219 ILE A C 1
ATOM 1696 O O . ILE A 1 219 ? -5.164 -15.427 -16.636 1.00 86.75 219 ILE A O 1
ATOM 1700 N N . ARG A 1 220 ? -4.277 -16.729 -15.041 1.00 87.81 220 ARG A N 1
ATOM 1701 C CA . ARG A 1 220 ? -3.230 -17.298 -15.895 1.00 87.81 220 ARG A CA 1
ATOM 1702 C C . ARG A 1 220 ? -3.591 -18.721 -16.290 1.00 87.81 220 ARG A C 1
ATOM 1704 O O . ARG A 1 220 ? -3.397 -19.655 -15.519 1.00 87.81 220 ARG A O 1
ATOM 1711 N N . GLY A 1 221 ? -4.085 -18.904 -17.512 1.00 81.69 221 GLY A N 1
ATOM 1712 C CA . GLY A 1 221 ? -4.425 -20.233 -18.033 1.00 81.69 221 GLY A CA 1
ATOM 1713 C C . GLY A 1 221 ? -5.527 -20.948 -17.241 1.00 81.69 221 GLY A C 1
ATOM 1714 O O . GLY A 1 221 ? -5.515 -22.173 -17.184 1.00 81.69 221 GLY A O 1
ATOM 1715 N N . GLY A 1 222 ? -6.443 -20.188 -16.632 1.00 75.56 222 GLY A N 1
ATOM 1716 C CA . GLY A 1 222 ? -7.541 -20.702 -15.804 1.00 75.56 222 GLY A CA 1
ATOM 1717 C C . GLY A 1 222 ? -7.247 -20.760 -14.302 1.00 75.56 222 GLY A C 1
ATOM 1718 O O . GLY A 1 222 ? -8.161 -21.023 -13.530 1.00 75.56 222 GLY A O 1
ATOM 1719 N N . GLU A 1 223 ? -6.011 -20.481 -13.880 1.00 81.88 223 GLU A N 1
ATOM 1720 C CA . GLU A 1 223 ? -5.633 -20.433 -12.465 1.00 81.88 223 GLU A CA 1
ATOM 1721 C C . GLU A 1 223 ? -5.777 -19.017 -11.901 1.00 81.88 223 GLU A C 1
ATOM 1723 O O . GLU A 1 223 ? -5.265 -18.056 -12.487 1.00 81.88 223 GLU A O 1
ATOM 1728 N N . ASN A 1 224 ? -6.416 -18.907 -10.735 1.00 86.00 224 ASN A N 1
ATOM 1729 C CA . ASN A 1 224 ? -6.545 -17.657 -9.991 1.00 86.00 224 ASN A CA 1
ATOM 1730 C C . ASN A 1 224 ? -5.280 -17.403 -9.169 1.00 86.00 224 ASN A C 1
ATOM 1732 O O . ASN A 1 224 ? -4.913 -18.181 -8.284 1.00 86.00 224 ASN A O 1
ATOM 1736 N N . ILE A 1 225 ? -4.607 -16.293 -9.450 1.00 90.50 225 ILE A N 1
ATOM 1737 C CA . ILE A 1 225 ? -3.394 -15.879 -8.755 1.00 90.50 225 ILE A CA 1
ATOM 1738 C C . ILE A 1 225 ? -3.663 -14.526 -8.111 1.00 90.50 225 ILE A C 1
ATOM 1740 O O . ILE A 1 225 ? -3.925 -13.534 -8.791 1.00 90.50 225 ILE A O 1
ATOM 1744 N N . TYR A 1 226 ? -3.566 -14.478 -6.786 1.00 91.00 226 TYR A N 1
ATOM 1745 C CA . TYR A 1 226 ? -3.709 -13.241 -6.039 1.00 91.00 226 TYR A CA 1
ATOM 1746 C C . TYR A 1 226 ? -2.349 -12.544 -5.912 1.00 91.00 226 TYR A C 1
ATOM 1748 O O . TYR A 1 226 ? -1.446 -13.093 -5.277 1.00 91.00 226 TYR A O 1
ATOM 1756 N N . PRO A 1 227 ? -2.172 -11.333 -6.476 1.00 92.94 227 PRO A N 1
ATOM 1757 C CA . PRO A 1 227 ? -0.886 -10.640 -6.437 1.00 92.94 227 PRO A CA 1
ATOM 1758 C C . PRO A 1 227 ? -0.321 -10.445 -5.031 1.00 92.94 227 PRO A C 1
ATOM 1760 O O . PRO A 1 227 ? 0.889 -10.548 -4.839 1.00 92.94 227 PRO A O 1
ATOM 1763 N N . LYS A 1 228 ? -1.202 -10.205 -4.052 1.00 89.12 228 LYS A N 1
ATOM 1764 C CA . LYS A 1 228 ? -0.825 -9.902 -2.671 1.00 89.12 228 LYS A CA 1
ATOM 1765 C C . LYS A 1 228 ? -0.009 -11.026 -2.030 1.00 89.12 228 LYS A C 1
ATOM 1767 O O . LYS A 1 228 ? 0.975 -10.740 -1.362 1.00 89.12 228 LYS A O 1
ATOM 1772 N N . GLU A 1 229 ? -0.356 -12.288 -2.286 1.00 89.88 229 GLU A N 1
ATOM 1773 C CA . GLU A 1 229 ? 0.397 -13.438 -1.762 1.00 89.88 229 GLU A CA 1
ATOM 1774 C C . GLU A 1 229 ? 1.861 -13.433 -2.231 1.00 89.88 229 GLU A C 1
ATOM 1776 O O . GLU A 1 229 ? 2.768 -13.834 -1.508 1.00 89.88 229 GLU A O 1
ATOM 1781 N N . ILE A 1 230 ? 2.106 -12.974 -3.460 1.00 94.69 230 ILE A N 1
ATOM 1782 C CA . ILE A 1 230 ? 3.452 -12.891 -4.031 1.00 94.69 230 ILE A CA 1
ATOM 1783 C C . ILE A 1 230 ? 4.165 -11.641 -3.504 1.00 94.69 230 ILE A C 1
ATOM 1785 O O . ILE A 1 230 ? 5.356 -11.700 -3.208 1.00 94.69 230 ILE A O 1
ATOM 1789 N N . GLU A 1 231 ? 3.446 -10.522 -3.375 1.00 94.44 231 GLU A N 1
ATOM 1790 C CA . GLU A 1 231 ? 3.956 -9.274 -2.794 1.00 94.44 231 GLU A CA 1
ATOM 1791 C C . GLU A 1 231 ? 4.441 -9.493 -1.355 1.00 94.44 231 GLU A C 1
ATOM 1793 O O . GLU A 1 231 ? 5.563 -9.106 -1.042 1.00 94.44 231 GLU A O 1
ATOM 1798 N N . GLU A 1 232 ? 3.668 -10.180 -0.505 1.00 91.62 232 GLU A N 1
ATOM 1799 C CA . GLU A 1 232 ? 4.057 -10.511 0.876 1.00 91.62 232 GLU A CA 1
ATOM 1800 C C . GLU A 1 232 ? 5.375 -11.287 0.931 1.00 91.62 232 GLU A C 1
ATOM 1802 O O . GLU A 1 232 ? 6.291 -10.903 1.657 1.00 91.62 232 GLU A O 1
ATOM 1807 N N . VAL A 1 233 ? 5.520 -12.312 0.087 1.00 94.19 233 VAL A N 1
ATOM 1808 C CA . VAL A 1 233 ? 6.768 -13.073 -0.017 1.00 94.19 233 VAL A CA 1
ATOM 1809 C C . VAL A 1 233 ? 7.925 -12.196 -0.504 1.00 94.19 233 VAL A C 1
ATOM 1811 O O . VAL A 1 233 ? 9.051 -12.355 -0.040 1.00 94.19 233 VAL A O 1
ATOM 1814 N N . LEU A 1 234 ? 7.687 -11.267 -1.433 1.00 94.75 234 LEU A N 1
ATOM 1815 C CA . LEU A 1 234 ? 8.716 -10.331 -1.893 1.00 94.75 234 LEU A CA 1
ATOM 1816 C C . LEU A 1 234 ? 9.159 -9.371 -0.782 1.00 94.75 234 LEU A C 1
ATOM 1818 O O . LEU A 1 234 ? 10.353 -9.101 -0.688 1.00 94.75 234 LEU A O 1
ATOM 1822 N N . TYR A 1 235 ? 8.246 -8.895 0.070 1.00 92.12 235 TYR A N 1
ATOM 1823 C CA . TYR A 1 235 ? 8.582 -8.017 1.198 1.00 92.12 235 TYR A CA 1
ATOM 1824 C C . TYR A 1 235 ? 9.466 -8.699 2.255 1.00 92.12 235 TYR A C 1
ATOM 1826 O O . TYR A 1 235 ? 10.247 -8.018 2.914 1.00 92.12 235 TYR A O 1
ATOM 1834 N N . GLU A 1 236 ? 9.411 -10.028 2.386 1.00 91.06 236 GLU A N 1
ATOM 1835 C CA . GLU A 1 236 ? 10.320 -10.795 3.256 1.00 91.06 236 GLU A CA 1
ATOM 1836 C C . GLU A 1 236 ? 11.771 -10.845 2.737 1.00 91.06 236 GLU A C 1
ATOM 1838 O O . GLU A 1 236 ? 12.679 -11.297 3.440 1.00 91.06 236 GLU A O 1
ATOM 1843 N N . HIS A 1 237 ? 12.025 -10.456 1.486 1.00 92.12 237 HIS A N 1
ATOM 1844 C CA . HIS A 1 237 ? 13.375 -10.448 0.937 1.00 92.12 237 HIS A CA 1
ATOM 1845 C C . HIS A 1 237 ? 14.149 -9.227 1.455 1.00 92.12 237 HIS A C 1
ATOM 1847 O O . HIS A 1 237 ? 13.764 -8.089 1.200 1.00 92.12 237 HIS A O 1
ATOM 1853 N N . GLU A 1 238 ? 15.310 -9.441 2.086 1.00 87.44 238 GLU A N 1
ATOM 1854 C CA . GLU A 1 238 ? 16.100 -8.374 2.730 1.00 87.44 238 GLU A CA 1
ATOM 1855 C C . GLU A 1 238 ? 16.383 -7.178 1.812 1.00 87.44 238 GLU A C 1
ATOM 1857 O O . GLU A 1 238 ? 16.268 -6.032 2.229 1.00 87.44 238 GLU A O 1
ATOM 1862 N N . GLY A 1 239 ? 16.699 -7.430 0.540 1.00 86.31 239 GLY A N 1
ATOM 1863 C CA . GLY A 1 239 ? 16.966 -6.369 -0.432 1.00 86.31 239 GLY A CA 1
ATOM 1864 C C . GLY A 1 239 ? 15.737 -5.625 -0.975 1.00 86.31 239 GLY A C 1
ATOM 1865 O O . GLY A 1 239 ? 15.929 -4.645 -1.689 1.00 86.31 239 GLY A O 1
ATOM 1866 N N . VAL A 1 240 ? 14.504 -6.078 -0.724 1.00 89.25 240 VAL A N 1
ATOM 1867 C CA . VAL A 1 240 ? 13.282 -5.492 -1.307 1.00 89.25 240 VAL A CA 1
ATOM 1868 C C . VAL A 1 240 ? 12.722 -4.430 -0.369 1.00 89.25 240 VAL A C 1
ATOM 1870 O O . VAL A 1 240 ? 12.431 -4.708 0.791 1.00 89.25 240 VAL A O 1
ATOM 1873 N N . MET A 1 241 ? 12.587 -3.205 -0.877 1.00 80.69 241 MET A N 1
ATOM 1874 C CA . MET A 1 241 ? 11.956 -2.090 -0.170 1.00 80.69 241 MET A CA 1
ATOM 1875 C C . MET A 1 241 ? 10.464 -2.031 -0.461 1.00 80.69 241 MET A C 1
ATOM 1877 O O . MET A 1 241 ? 9.669 -1.823 0.449 1.00 80.69 241 MET A O 1
ATOM 1881 N N . ASP A 1 242 ? 10.089 -2.178 -1.730 1.00 85.50 242 ASP A N 1
ATOM 1882 C CA . ASP A 1 242 ? 8.696 -2.152 -2.159 1.00 85.50 242 ASP A CA 1
ATOM 1883 C C . ASP A 1 242 ? 8.470 -3.069 -3.359 1.00 85.50 242 ASP A C 1
ATOM 1885 O O . ASP A 1 242 ? 9.404 -3.351 -4.113 1.00 85.50 242 ASP A O 1
ATOM 1889 N N . ALA A 1 243 ? 7.243 -3.543 -3.547 1.00 92.44 243 ALA A N 1
ATOM 1890 C CA . ALA A 1 243 ? 6.909 -4.442 -4.640 1.00 92.44 243 ALA A CA 1
ATOM 1891 C C . ALA A 1 243 ? 5.467 -4.250 -5.118 1.00 92.44 243 ALA A C 1
ATOM 1893 O O . ALA A 1 243 ? 4.558 -3.992 -4.334 1.00 92.44 243 ALA A O 1
ATOM 1894 N N . ALA A 1 244 ? 5.259 -4.423 -6.420 1.00 93.62 244 ALA A N 1
ATOM 1895 C CA . ALA A 1 244 ? 3.942 -4.541 -7.024 1.00 93.62 244 ALA A CA 1
ATOM 1896 C C . ALA A 1 244 ? 3.910 -5.738 -7.969 1.00 93.62 244 ALA A C 1
ATOM 1898 O O . ALA A 1 244 ? 4.764 -5.872 -8.846 1.00 93.62 244 ALA A O 1
ATOM 1899 N N . VAL A 1 245 ? 2.901 -6.584 -7.817 1.00 96.38 245 VAL A N 1
ATOM 1900 C CA . VAL A 1 245 ? 2.635 -7.716 -8.697 1.00 96.38 245 VAL A CA 1
ATOM 1901 C C . VAL A 1 245 ? 1.349 -7.441 -9.467 1.00 96.38 245 VAL A C 1
ATOM 1903 O O . VAL A 1 245 ? 0.343 -6.996 -8.906 1.00 96.38 245 VAL A O 1
ATOM 1906 N N . VAL A 1 246 ? 1.404 -7.663 -10.777 1.00 95.00 246 VAL A N 1
ATOM 1907 C CA . VAL A 1 246 ? 0.307 -7.387 -11.709 1.00 95.00 246 VAL A CA 1
ATOM 1908 C C . VAL A 1 246 ? 0.217 -8.463 -12.785 1.00 95.00 246 VAL A C 1
ATOM 1910 O O . VAL A 1 246 ? 1.210 -9.116 -13.116 1.00 95.00 246 VAL A O 1
ATOM 1913 N N . GLY A 1 247 ? -0.985 -8.625 -13.333 1.00 93.81 247 GLY A N 1
ATOM 1914 C CA . GLY A 1 247 ? -1.218 -9.382 -14.556 1.00 93.81 247 GLY A CA 1
ATOM 1915 C C . GLY A 1 247 ? -0.887 -8.509 -15.757 1.00 93.81 247 GLY A C 1
ATOM 1916 O O . GLY A 1 247 ? -1.339 -7.367 -15.846 1.00 93.81 247 GLY A O 1
ATOM 1917 N N . ILE A 1 248 ? -0.063 -9.023 -16.664 1.00 91.81 248 ILE A N 1
ATOM 1918 C CA . ILE A 1 248 ? 0.201 -8.396 -17.962 1.00 91.81 248 ILE A CA 1
ATOM 1919 C C . ILE A 1 248 ? -0.367 -9.277 -19.079 1.00 91.81 248 ILE A C 1
ATOM 1921 O O . ILE A 1 248 ? -0.359 -10.498 -18.934 1.00 91.81 248 ILE A O 1
ATOM 1925 N N . PRO A 1 249 ? -0.824 -8.706 -20.208 1.00 87.00 249 PRO A N 1
ATOM 1926 C CA . PRO A 1 249 ? -1.379 -9.497 -21.301 1.00 87.00 249 PRO A CA 1
ATOM 1927 C C . PRO A 1 249 ? -0.385 -10.534 -21.840 1.00 87.00 249 PRO A C 1
ATOM 1929 O O . PRO A 1 249 ? 0.744 -10.193 -22.200 1.00 87.00 249 PRO A O 1
ATOM 1932 N N . ASP A 1 250 ? -0.832 -11.780 -21.973 1.00 87.75 250 ASP A N 1
ATOM 1933 C CA . ASP A 1 250 ? -0.068 -12.879 -22.558 1.00 87.75 250 ASP A CA 1
ATOM 1934 C C . ASP A 1 250 ? -0.886 -13.619 -23.620 1.00 87.75 250 ASP A C 1
ATOM 1936 O O . ASP A 1 250 ? -2.053 -13.959 -23.432 1.00 87.75 250 ASP A O 1
ATOM 1940 N N . LYS A 1 251 ? -0.260 -13.907 -24.766 1.00 84.25 251 LYS A N 1
ATOM 1941 C CA . LYS A 1 251 ? -0.955 -14.523 -25.908 1.00 84.25 251 LYS A CA 1
ATOM 1942 C C . LYS A 1 251 ? -1.387 -15.967 -25.654 1.00 84.25 251 LYS A C 1
ATOM 1944 O O . LYS A 1 251 ? -2.278 -16.448 -26.347 1.00 84.25 251 LYS A O 1
ATOM 1949 N N . LYS A 1 252 ? -0.716 -16.681 -24.747 1.00 82.00 252 LYS A N 1
ATOM 1950 C CA . LYS A 1 252 ? -0.937 -18.108 -24.506 1.00 82.00 252 LYS A CA 1
ATOM 1951 C C . LYS A 1 252 ? -1.842 -18.345 -23.303 1.00 82.00 252 LYS A C 1
ATOM 1953 O O . LYS A 1 252 ? -2.687 -19.232 -23.359 1.00 82.00 252 LYS A O 1
ATOM 1958 N N . TYR A 1 253 ? -1.642 -17.590 -22.230 1.00 79.38 253 TYR A N 1
ATOM 1959 C CA . TYR A 1 253 ? -2.313 -17.810 -20.950 1.00 79.38 253 TYR A CA 1
ATOM 1960 C C . TYR A 1 253 ? -3.370 -16.750 -20.619 1.00 79.38 253 TYR A C 1
ATOM 1962 O O . TYR A 1 253 ? -3.997 -16.850 -19.567 1.00 79.38 253 TYR A O 1
ATOM 1970 N N . GLY A 1 254 ? -3.589 -15.770 -21.503 1.00 85.50 254 GLY A N 1
ATOM 1971 C CA . GLY A 1 254 ? -4.442 -14.606 -21.253 1.00 85.50 254 GLY A CA 1
ATOM 1972 C C . GLY A 1 254 ? -3.674 -13.535 -20.486 1.00 85.50 254 GLY A C 1
ATOM 1973 O O . GLY A 1 254 ? -3.454 -12.440 -21.006 1.00 85.50 254 GLY A O 1
ATOM 1974 N N . GLU A 1 255 ? -3.181 -13.894 -19.303 1.00 90.62 255 GLU A N 1
ATOM 1975 C CA . GLU A 1 255 ? -2.288 -13.066 -18.496 1.00 90.62 255 GLU A CA 1
ATOM 1976 C C . GLU A 1 255 ? -1.016 -13.817 -18.088 1.00 90.62 255 GLU A C 1
ATOM 1978 O O . GLU A 1 255 ? -0.994 -15.043 -17.968 1.00 90.62 255 GLU A O 1
ATOM 1983 N N . GLU A 1 256 ? 0.056 -13.068 -17.848 1.00 93.88 256 GLU A N 1
ATOM 1984 C CA . GLU A 1 256 ? 1.294 -13.538 -17.235 1.00 93.88 256 GLU A CA 1
ATOM 1985 C C . GLU A 1 256 ? 1.616 -12.691 -15.999 1.00 93.88 256 GLU A C 1
ATOM 1987 O O . GLU A 1 256 ? 1.299 -11.503 -15.937 1.00 93.88 256 GLU A O 1
ATOM 1992 N N . VAL A 1 257 ? 2.240 -13.307 -14.995 1.00 96.25 257 VAL A N 1
ATOM 1993 C CA . VAL A 1 257 ? 2.567 -12.635 -13.736 1.00 96.25 257 VAL A CA 1
ATOM 1994 C C . VAL A 1 257 ? 3.839 -11.803 -13.917 1.00 96.25 257 VAL A C 1
ATOM 1996 O O . VAL A 1 257 ? 4.904 -12.335 -14.263 1.00 96.25 257 VAL A O 1
ATOM 1999 N N . ALA A 1 258 ? 3.741 -10.506 -13.628 1.00 95.31 258 ALA A N 1
ATOM 2000 C CA . ALA A 1 258 ? 4.859 -9.569 -13.607 1.00 95.31 258 ALA A CA 1
ATOM 2001 C C . ALA A 1 258 ? 5.058 -8.977 -12.207 1.00 95.31 258 ALA A C 1
ATOM 2003 O O . ALA A 1 258 ? 4.095 -8.565 -11.564 1.00 95.31 258 ALA A O 1
ATOM 2004 N N . ALA A 1 259 ? 6.310 -8.920 -11.748 1.00 95.81 259 ALA A N 1
ATOM 2005 C CA . ALA A 1 259 ? 6.696 -8.280 -10.494 1.00 95.81 259 ALA A CA 1
ATOM 2006 C C . ALA A 1 259 ? 7.592 -7.066 -10.755 1.00 95.81 259 ALA A C 1
ATOM 2008 O O . ALA A 1 259 ? 8.591 -7.165 -11.466 1.00 95.81 259 ALA A O 1
ATOM 2009 N N . PHE A 1 260 ? 7.252 -5.944 -10.134 1.00 91.81 260 PHE A N 1
ATOM 2010 C CA . PHE A 1 260 ? 7.982 -4.683 -10.178 1.00 91.81 260 PHE A CA 1
ATOM 2011 C C . PHE A 1 260 ? 8.518 -4.397 -8.784 1.00 91.81 260 PHE A C 1
ATOM 2013 O O . PHE A 1 260 ? 7.740 -4.294 -7.839 1.00 91.81 260 PHE A O 1
ATOM 2020 N N . ILE A 1 261 ? 9.837 -4.326 -8.642 1.00 88.12 261 ILE A N 1
ATOM 2021 C CA . ILE A 1 261 ? 10.507 -4.389 -7.342 1.00 88.12 261 ILE A CA 1
ATOM 2022 C C . ILE A 1 261 ? 11.389 -3.167 -7.153 1.00 88.12 261 ILE A C 1
ATOM 2024 O O . ILE A 1 261 ? 12.292 -2.925 -7.951 1.00 88.12 261 ILE A O 1
ATOM 2028 N N . VAL A 1 262 ? 11.165 -2.441 -6.064 1.00 81.00 262 VAL A N 1
ATOM 2029 C CA . VAL A 1 262 ? 12.036 -1.362 -5.610 1.00 81.00 262 VAL A CA 1
ATOM 2030 C C . VAL A 1 262 ? 13.075 -1.935 -4.644 1.00 81.00 262 VAL A C 1
ATOM 2032 O O . VAL A 1 262 ? 12.693 -2.445 -3.586 1.00 81.00 262 VAL A O 1
ATOM 2035 N N . PRO A 1 263 ? 14.381 -1.878 -4.958 1.00 78.69 263 PRO A N 1
ATOM 2036 C CA . PRO A 1 263 ? 15.417 -2.338 -4.048 1.00 78.69 263 PRO A CA 1
ATOM 2037 C C . PRO A 1 263 ? 15.614 -1.340 -2.900 1.00 78.69 263 PRO A C 1
ATOM 2039 O O . PRO A 1 263 ? 15.453 -0.130 -3.069 1.00 78.69 263 PRO A O 1
ATOM 2042 N N . ARG A 1 264 ? 16.023 -1.836 -1.730 1.00 78.31 264 ARG A N 1
ATOM 2043 C CA . ARG A 1 264 ? 16.455 -0.980 -0.616 1.00 78.31 264 ARG A CA 1
ATOM 2044 C C . ARG A 1 264 ? 17.703 -0.178 -0.992 1.00 78.31 264 ARG A C 1
ATOM 2046 O O . ARG A 1 264 ? 18.541 -0.673 -1.755 1.00 78.31 264 ARG A O 1
ATOM 2053 N N . PRO A 1 265 ? 17.892 1.029 -0.429 1.00 69.69 265 PRO A N 1
ATOM 2054 C CA . PRO A 1 265 ? 19.109 1.805 -0.637 1.00 69.69 265 PRO A CA 1
ATOM 2055 C C . PRO A 1 265 ? 20.373 0.990 -0.328 1.00 69.69 265 PRO A C 1
ATOM 2057 O O . PRO A 1 265 ? 20.515 0.425 0.753 1.00 69.69 265 PRO A O 1
ATOM 2060 N N . GLY A 1 266 ? 21.301 0.924 -1.285 1.00 65.38 266 GLY A N 1
ATOM 2061 C CA . GLY A 1 266 ? 22.545 0.154 -1.153 1.00 65.38 266 GLY A CA 1
ATOM 2062 C C . GLY A 1 266 ? 22.414 -1.348 -1.433 1.00 65.38 266 GLY A C 1
ATOM 2063 O O . GLY A 1 266 ? 23.431 -2.037 -1.470 1.00 65.38 266 GLY A O 1
ATOM 2064 N N . SER A 1 267 ? 21.204 -1.853 -1.685 1.00 68.69 267 SER A N 1
ATOM 2065 C CA . SER A 1 267 ? 20.993 -3.216 -2.172 1.00 68.69 267 SER A CA 1
ATOM 2066 C C . SER A 1 267 ? 21.112 -3.268 -3.693 1.00 68.69 267 SER A C 1
ATOM 2068 O O . SER A 1 267 ? 20.672 -2.365 -4.403 1.00 68.69 267 SER A O 1
ATOM 2070 N N . SER A 1 268 ? 21.683 -4.355 -4.206 1.00 71.75 268 SER A N 1
ATOM 2071 C CA . SER A 1 268 ? 21.666 -4.675 -5.634 1.00 71.75 268 SER A CA 1
ATOM 2072 C C . SER A 1 268 ? 21.100 -6.076 -5.813 1.00 71.75 268 SER A C 1
ATOM 2074 O O . SER A 1 268 ? 21.413 -6.976 -5.036 1.00 71.75 268 SER A O 1
ATOM 2076 N N . MET A 1 269 ? 20.224 -6.245 -6.798 1.00 76.56 269 MET A N 1
ATOM 2077 C CA . MET A 1 269 ? 19.584 -7.521 -7.101 1.00 76.56 269 MET A CA 1
ATOM 2078 C C . MET A 1 269 ? 19.315 -7.623 -8.596 1.00 76.56 269 MET A C 1
ATOM 2080 O O . MET A 1 269 ? 19.064 -6.618 -9.263 1.00 76.56 269 MET A O 1
ATOM 2084 N N . SER A 1 270 ? 19.356 -8.845 -9.114 1.00 76.94 270 SER A N 1
ATOM 2085 C CA . SER A 1 270 ? 18.948 -9.156 -10.480 1.00 76.94 270 SER A CA 1
ATOM 2086 C C . SER A 1 270 ? 17.605 -9.889 -10.515 1.00 76.94 270 SER A C 1
ATOM 2088 O O . SER A 1 270 ? 17.156 -10.472 -9.525 1.00 76.94 270 SER A O 1
ATOM 2090 N N . ASP A 1 271 ? 16.983 -9.935 -11.695 1.00 80.06 271 ASP A N 1
ATOM 2091 C CA . ASP A 1 271 ? 15.779 -10.738 -11.938 1.00 80.06 271 ASP A CA 1
ATOM 2092 C C . ASP A 1 271 ? 15.997 -12.226 -11.596 1.00 80.06 271 ASP A C 1
ATOM 2094 O O . ASP A 1 271 ? 15.090 -12.910 -11.117 1.00 80.06 271 ASP A O 1
ATOM 2098 N N . LYS A 1 272 ? 17.216 -12.736 -11.815 1.00 83.44 272 LYS A N 1
ATOM 2099 C CA . LYS A 1 272 ? 17.607 -14.115 -11.499 1.00 83.44 272 LYS A CA 1
ATOM 2100 C C . LYS A 1 272 ? 17.632 -14.379 -9.998 1.00 83.44 272 LYS A C 1
ATOM 2102 O O . LYS A 1 272 ? 17.207 -15.461 -9.587 1.00 83.44 272 LYS A O 1
ATOM 2107 N N . ASP A 1 273 ? 18.094 -13.417 -9.202 1.00 85.12 273 ASP A N 1
ATOM 2108 C CA . ASP A 1 273 ? 18.168 -13.552 -7.744 1.00 85.12 273 ASP A CA 1
ATOM 2109 C C . ASP A 1 273 ? 16.764 -13.671 -7.153 1.00 85.12 273 ASP A C 1
ATOM 2111 O O . ASP A 1 273 ? 16.477 -14.615 -6.414 1.00 85.12 273 ASP A O 1
ATOM 2115 N N . ILE A 1 274 ? 15.845 -12.809 -7.595 1.00 91.12 274 ILE A N 1
ATOM 2116 C CA . ILE A 1 274 ? 14.448 -12.860 -7.159 1.00 91.12 274 ILE A CA 1
ATOM 2117 C C . ILE A 1 274 ? 13.755 -14.138 -7.640 1.00 91.12 274 ILE A C 1
ATOM 2119 O O . ILE A 1 274 ? 13.093 -14.813 -6.852 1.00 91.12 274 ILE A O 1
ATOM 2123 N N . LYS A 1 275 ? 13.947 -14.554 -8.901 1.00 90.94 275 LYS A N 1
ATOM 2124 C CA . LYS A 1 275 ? 13.403 -15.836 -9.400 1.00 90.94 275 LYS A CA 1
ATOM 2125 C C . LYS A 1 275 ? 13.881 -17.022 -8.563 1.00 90.94 275 LYS A C 1
ATOM 2127 O O . LYS A 1 275 ? 13.111 -17.955 -8.324 1.00 90.94 275 LYS A O 1
ATOM 2132 N N . LYS A 1 276 ? 15.148 -17.012 -8.138 1.00 91.88 276 LYS A N 1
ATOM 2133 C CA . LYS A 1 276 ? 15.721 -18.050 -7.274 1.00 91.88 276 LYS A CA 1
ATOM 2134 C C . LYS A 1 276 ? 15.097 -18.011 -5.880 1.00 91.88 276 LYS A C 1
ATOM 2136 O O . LYS A 1 276 ? 14.735 -19.072 -5.379 1.00 91.88 276 LYS A O 1
ATOM 2141 N N . TYR A 1 277 ? 14.937 -16.826 -5.296 1.00 93.50 277 TYR A N 1
ATOM 2142 C CA . TYR A 1 277 ? 14.304 -16.642 -3.991 1.00 93.50 277 TYR A CA 1
ATOM 2143 C C . TYR A 1 277 ? 12.854 -17.150 -3.979 1.00 93.50 277 TYR A C 1
ATOM 2145 O O . TYR A 1 277 ? 12.492 -17.997 -3.163 1.00 93.50 277 TYR A O 1
ATOM 2153 N N . LEU A 1 278 ? 12.048 -16.733 -4.960 1.00 94.38 278 LEU A N 1
ATOM 2154 C CA . LEU A 1 278 ? 10.640 -17.124 -5.069 1.00 94.38 278 LEU A CA 1
ATOM 2155 C C . LEU A 1 278 ? 10.450 -18.626 -5.319 1.00 94.38 278 LEU A C 1
ATOM 2157 O O . LEU A 1 278 ? 9.457 -19.208 -4.885 1.00 94.38 278 LEU A O 1
ATOM 2161 N N . ARG A 1 279 ? 11.404 -19.291 -5.986 1.00 91.75 279 ARG A N 1
ATOM 2162 C CA . ARG A 1 279 ? 11.321 -20.729 -6.292 1.00 91.75 279 ARG A CA 1
ATOM 2163 C C . ARG A 1 279 ? 11.127 -21.602 -5.051 1.00 91.75 279 ARG A C 1
ATOM 2165 O O . ARG A 1 279 ? 10.489 -22.643 -5.172 1.00 91.75 279 ARG A O 1
ATOM 2172 N N . ALA A 1 280 ? 11.677 -21.193 -3.909 1.00 88.25 280 ALA A N 1
ATOM 2173 C CA . ALA A 1 280 ? 11.604 -21.946 -2.661 1.00 88.25 280 ALA A CA 1
ATOM 2174 C C . ALA A 1 280 ? 10.350 -21.641 -1.820 1.00 88.25 280 ALA A C 1
ATOM 2176 O O . ALA A 1 280 ? 10.089 -22.367 -0.867 1.00 88.25 280 ALA A O 1
ATOM 2177 N N . LYS A 1 281 ? 9.598 -20.580 -2.146 1.00 92.75 281 LYS A N 1
ATOM 2178 C CA . LYS A 1 281 ? 8.529 -20.043 -1.286 1.00 92.75 281 LYS A CA 1
ATOM 2179 C C . LYS A 1 281 ? 7.135 -20.094 -1.906 1.00 92.75 281 LYS A C 1
ATOM 2181 O O . LYS A 1 281 ? 6.160 -20.173 -1.172 1.00 92.75 281 LYS A O 1
ATOM 2186 N N . ILE A 1 282 ? 7.032 -20.070 -3.236 1.00 92.88 282 ILE A N 1
ATOM 2187 C CA . ILE A 1 282 ? 5.740 -20.054 -3.934 1.00 92.88 282 ILE A CA 1
ATOM 2188 C C . ILE A 1 282 ? 5.645 -21.132 -5.021 1.00 92.88 282 ILE A C 1
ATOM 2190 O O . ILE A 1 282 ? 6.640 -21.518 -5.649 1.00 92.88 282 ILE A O 1
ATOM 2194 N N . ALA A 1 283 ? 4.418 -21.609 -5.252 1.00 88.94 283 ALA A N 1
ATOM 2195 C CA . ALA A 1 283 ? 4.099 -22.595 -6.284 1.00 88.94 283 ALA A CA 1
ATOM 2196 C C . ALA A 1 283 ? 4.489 -22.094 -7.688 1.00 88.94 283 ALA A C 1
ATOM 2198 O O . ALA A 1 283 ? 4.388 -20.903 -7.977 1.00 88.94 283 ALA A O 1
ATOM 2199 N N . ASP A 1 284 ? 4.917 -22.996 -8.585 1.00 88.69 284 ASP A N 1
ATOM 2200 C CA . ASP A 1 284 ? 5.493 -22.610 -9.888 1.00 88.69 284 ASP A CA 1
ATOM 2201 C C . ASP A 1 284 ? 4.568 -21.748 -10.752 1.00 88.69 284 ASP A C 1
ATOM 2203 O O . ASP A 1 284 ? 5.040 -20.817 -11.403 1.00 88.69 284 ASP A O 1
ATOM 2207 N N . TYR A 1 285 ? 3.265 -22.020 -10.733 1.00 86.38 285 TYR A N 1
ATOM 2208 C CA . TYR A 1 285 ? 2.298 -21.277 -11.539 1.00 86.38 285 TYR A CA 1
ATOM 2209 C C . TYR A 1 285 ? 2.072 -19.839 -11.044 1.00 86.38 285 TYR A C 1
ATOM 2211 O O . TYR A 1 285 ? 1.715 -18.991 -11.854 1.00 86.38 285 TYR A O 1
ATOM 2219 N N . LYS A 1 286 ? 2.342 -19.549 -9.760 1.00 91.69 286 LYS A N 1
ATOM 2220 C CA . LYS A 1 286 ? 2.270 -18.198 -9.171 1.00 91.69 286 LYS A CA 1
ATOM 2221 C C . LYS A 1 286 ? 3.539 -17.377 -9.417 1.00 91.69 286 LYS A C 1
ATOM 2223 O O . LYS A 1 286 ? 3.570 -16.186 -9.131 1.00 91.69 286 LYS A O 1
ATOM 2228 N N . ARG A 1 287 ? 4.622 -17.995 -9.902 1.00 94.12 287 ARG A N 1
ATOM 2229 C CA . ARG A 1 287 ? 5.913 -17.308 -10.031 1.00 94.12 287 ARG A CA 1
ATOM 2230 C C . ARG A 1 287 ? 5.876 -16.247 -11.133 1.00 94.12 287 ARG A C 1
ATOM 2232 O O . ARG A 1 287 ? 5.603 -16.608 -12.278 1.00 94.12 287 ARG A O 1
ATOM 2239 N N . PRO A 1 288 ? 6.279 -14.995 -10.837 1.00 94.38 288 PRO A N 1
ATOM 2240 C CA . PRO A 1 288 ? 6.481 -13.976 -11.854 1.00 94.38 288 PRO A CA 1
ATOM 2241 C C . PRO A 1 288 ? 7.451 -14.453 -12.937 1.00 94.38 288 PRO A C 1
ATOM 2243 O O . PRO A 1 288 ? 8.579 -14.875 -12.649 1.00 94.38 288 PRO A O 1
ATOM 2246 N N . ARG A 1 289 ? 7.021 -14.391 -14.199 1.00 91.38 289 ARG A N 1
ATOM 2247 C CA . ARG A 1 289 ? 7.900 -14.652 -15.352 1.00 91.38 289 ARG A CA 1
ATOM 2248 C C . ARG A 1 289 ? 8.628 -13.390 -15.784 1.00 91.38 289 ARG A C 1
ATOM 2250 O O . ARG A 1 289 ? 9.789 -13.473 -16.201 1.00 91.38 289 ARG A O 1
ATOM 2257 N N . VAL A 1 290 ? 7.983 -12.243 -15.596 1.00 90.38 290 VAL A N 1
ATOM 2258 C CA . VAL A 1 290 ? 8.576 -10.917 -15.750 1.00 90.38 290 VAL A CA 1
ATOM 2259 C C . VAL A 1 290 ? 8.950 -10.388 -14.371 1.00 90.38 290 VAL A C 1
ATOM 2261 O O . VAL A 1 290 ? 8.131 -10.392 -13.455 1.00 90.38 290 VAL A O 1
ATOM 2264 N N . ILE A 1 291 ? 10.202 -9.963 -14.222 1.00 88.75 291 ILE A N 1
ATOM 2265 C CA . ILE A 1 291 ? 10.674 -9.267 -13.028 1.00 88.75 291 ILE A CA 1
ATOM 2266 C C . ILE A 1 291 ? 11.422 -8.033 -13.492 1.00 88.75 291 ILE A C 1
ATOM 2268 O O . ILE A 1 291 ? 12.435 -8.150 -14.181 1.00 88.75 291 ILE A O 1
ATOM 2272 N N . GLU A 1 292 ? 10.918 -6.880 -13.088 1.00 83.38 292 GLU A N 1
ATOM 2273 C CA . GLU A 1 292 ? 11.509 -5.583 -13.353 1.00 83.38 292 GLU A CA 1
ATOM 2274 C C . GLU A 1 292 ? 11.980 -4.984 -12.033 1.00 83.38 292 GLU A C 1
ATOM 2276 O O . GLU A 1 292 ? 11.198 -4.785 -11.103 1.00 83.38 292 GLU A O 1
ATOM 2281 N N . ILE A 1 293 ? 13.274 -4.697 -11.947 1.00 78.88 293 ILE A N 1
ATOM 2282 C CA . ILE A 1 293 ? 13.802 -3.884 -10.855 1.00 78.88 293 ILE A CA 1
ATOM 2283 C C . ILE A 1 293 ? 13.571 -2.429 -11.253 1.00 78.88 293 ILE A C 1
ATOM 2285 O O . ILE A 1 293 ? 13.948 -2.042 -12.359 1.00 78.88 293 ILE A O 1
ATOM 2289 N N . VAL A 1 294 ? 12.922 -1.667 -10.378 1.00 72.81 294 VAL A N 1
ATOM 2290 C CA . VAL A 1 294 ? 12.532 -0.264 -10.558 1.00 72.81 294 VAL A CA 1
ATOM 2291 C C . VAL A 1 294 ? 13.052 0.578 -9.410 1.00 72.81 294 VAL A C 1
ATOM 2293 O O . VAL A 1 294 ? 13.424 0.060 -8.367 1.00 72.81 294 VAL A O 1
ATOM 2296 N N . HIS A 1 295 ? 13.049 1.895 -9.564 1.00 63.25 295 HIS A N 1
ATOM 2297 C CA . HIS A 1 295 ? 13.388 2.782 -8.453 1.00 63.25 295 HIS A CA 1
ATOM 2298 C C . HIS A 1 295 ? 12.186 3.244 -7.636 1.00 63.25 295 HIS A C 1
ATOM 2300 O O . HIS A 1 295 ? 12.324 3.489 -6.444 1.00 63.25 295 HIS A O 1
ATOM 2306 N N . ASP A 1 296 ? 11.019 3.393 -8.259 1.00 65.38 296 ASP A N 1
ATOM 2307 C CA . ASP A 1 296 ? 9.782 3.712 -7.551 1.00 65.38 296 ASP A CA 1
ATOM 2308 C C . ASP A 1 296 ? 8.579 3.157 -8.316 1.00 65.38 296 ASP A C 1
ATOM 2310 O O . ASP A 1 296 ? 8.674 2.795 -9.492 1.00 65.38 296 ASP A O 1
ATOM 2314 N N . LEU A 1 297 ? 7.447 3.094 -7.626 1.00 77.25 297 LEU A N 1
ATOM 2315 C CA . LEU A 1 297 ? 6.162 2.655 -8.140 1.00 77.25 297 LEU A CA 1
ATOM 2316 C C . LEU A 1 297 ? 5.220 3.865 -8.218 1.00 77.25 297 LEU A C 1
ATOM 2318 O O . LEU A 1 297 ? 5.205 4.686 -7.300 1.00 77.25 297 LEU A O 1
ATOM 2322 N N . PRO A 1 298 ? 4.397 3.996 -9.274 1.00 75.88 298 PRO A N 1
ATOM 2323 C CA . PRO A 1 298 ? 3.446 5.094 -9.373 1.00 75.88 298 PRO A CA 1
ATOM 2324 C C . PRO A 1 298 ? 2.441 5.024 -8.221 1.00 75.88 298 PRO A C 1
ATOM 2326 O O . PRO A 1 298 ? 1.863 3.968 -7.956 1.00 75.88 298 PRO A O 1
ATOM 2329 N N . ARG A 1 299 ? 2.195 6.154 -7.550 1.00 75.06 299 ARG A N 1
ATOM 2330 C CA . ARG A 1 299 ? 1.296 6.228 -6.387 1.00 75.06 299 ARG A CA 1
ATOM 2331 C C . ARG A 1 299 ? 0.229 7.296 -6.524 1.00 75.06 299 ARG A C 1
ATOM 2333 O O . ARG A 1 299 ? 0.383 8.255 -7.275 1.00 75.06 299 ARG A O 1
ATOM 2340 N N . THR A 1 300 ? -0.883 7.106 -5.827 1.00 70.38 300 THR A N 1
ATOM 2341 C CA . THR A 1 300 ? -1.897 8.144 -5.609 1.00 70.38 300 THR A CA 1
ATOM 2342 C C . THR A 1 300 ? -1.367 9.209 -4.644 1.00 70.38 300 THR A C 1
ATOM 2344 O O . THR A 1 300 ? -0.360 9.002 -3.966 1.00 70.38 300 THR A O 1
ATOM 2347 N N . ALA A 1 301 ? -2.097 10.317 -4.484 1.00 63.69 301 ALA A N 1
ATOM 2348 C CA . ALA A 1 301 ? -1.796 11.327 -3.463 1.00 63.69 301 ALA A CA 1
ATOM 2349 C C . ALA A 1 301 ? -1.794 10.773 -2.017 1.00 63.69 301 ALA A C 1
ATOM 2351 O O . ALA A 1 301 ? -1.205 11.379 -1.128 1.00 63.69 301 ALA A O 1
ATOM 2352 N N . THR A 1 302 ? -2.420 9.614 -1.775 1.00 63.41 302 THR A N 1
ATOM 2353 C CA . THR A 1 302 ? -2.385 8.907 -0.481 1.00 63.41 302 THR A CA 1
ATOM 2354 C C . THR A 1 302 ? -1.209 7.955 -0.322 1.00 63.41 302 THR A C 1
ATOM 2356 O O . THR A 1 302 ? -1.101 7.324 0.723 1.00 63.41 302 THR A O 1
ATOM 2359 N N . GLY A 1 303 ? -0.360 7.791 -1.339 1.00 64.94 303 GLY A N 1
ATOM 2360 C CA . GLY A 1 303 ? 0.758 6.849 -1.309 1.00 64.94 303 GLY A CA 1
ATOM 2361 C C . GLY A 1 303 ? 0.393 5.398 -1.652 1.00 64.94 303 GLY A C 1
ATOM 2362 O O . GLY A 1 303 ? 1.234 4.518 -1.458 1.00 64.94 303 GLY A O 1
ATOM 2363 N N . LYS A 1 304 ? -0.820 5.130 -2.165 1.00 75.69 304 LYS A N 1
ATOM 2364 C CA . LYS A 1 304 ? -1.232 3.797 -2.645 1.00 75.69 304 LYS A CA 1
ATOM 2365 C C . LYS A 1 304 ? -0.663 3.536 -4.039 1.00 75.69 304 LYS A C 1
ATOM 2367 O O . LYS A 1 304 ? -0.791 4.393 -4.908 1.00 75.69 304 LYS A O 1
ATOM 2372 N N . ILE A 1 305 ? -0.102 2.348 -4.264 1.00 84.62 305 ILE A N 1
ATOM 2373 C CA . ILE A 1 305 ? 0.421 1.922 -5.571 1.00 84.62 305 ILE A CA 1
ATOM 2374 C C . ILE A 1 305 ? -0.704 1.867 -6.620 1.00 84.62 305 ILE A C 1
ATOM 2376 O O . ILE A 1 305 ? -1.778 1.312 -6.380 1.00 84.62 305 ILE A O 1
ATOM 2380 N N . GLN A 1 306 ? -0.446 2.425 -7.803 1.00 83.19 306 GLN A N 1
ATOM 2381 C CA . GLN A 1 306 ? -1.354 2.450 -8.948 1.00 83.19 306 GLN A CA 1
ATOM 2382 C C . GLN A 1 306 ? -1.028 1.310 -9.927 1.00 83.19 306 GLN A C 1
ATOM 2384 O O . GLN A 1 306 ? -0.391 1.527 -10.955 1.00 83.19 306 GLN A O 1
ATOM 2389 N N . LYS A 1 307 ? -1.485 0.088 -9.625 1.00 90.06 307 LYS A N 1
ATOM 2390 C CA . LYS A 1 307 ? -1.218 -1.113 -10.444 1.00 90.06 307 LYS A CA 1
ATOM 2391 C C . LYS A 1 307 ? -1.677 -0.990 -11.902 1.00 90.06 307 LYS A C 1
ATOM 2393 O O . LYS A 1 307 ? -0.947 -1.396 -12.796 1.00 90.06 307 LYS A O 1
ATOM 2398 N N . ILE A 1 308 ? -2.829 -0.364 -12.155 1.00 86.69 308 ILE A N 1
ATOM 2399 C CA . ILE A 1 308 ? -3.325 -0.116 -13.524 1.00 86.69 308 ILE A CA 1
ATOM 2400 C C . ILE A 1 308 ? -2.323 0.731 -14.315 1.00 86.69 308 ILE A C 1
ATOM 2402 O O . ILE A 1 308 ? -1.962 0.374 -15.431 1.00 86.69 308 ILE A O 1
ATOM 2406 N N . LYS A 1 309 ? -1.800 1.796 -13.700 1.00 82.69 309 LYS A N 1
ATOM 2407 C CA . LYS A 1 309 ? -0.796 2.662 -14.322 1.00 82.69 309 LYS A CA 1
ATOM 2408 C C . LYS A 1 309 ? 0.510 1.913 -14.613 1.00 82.69 309 LYS A C 1
ATOM 2410 O O . LYS A 1 309 ? 1.097 2.127 -15.664 1.00 82.69 309 LYS A O 1
ATOM 2415 N N . ILE A 1 310 ? 0.930 0.995 -13.733 1.00 87.00 310 ILE A N 1
ATOM 2416 C CA . ILE A 1 310 ? 2.080 0.104 -13.991 1.00 87.00 310 ILE A CA 1
ATOM 2417 C C . ILE A 1 310 ? 1.834 -0.744 -15.244 1.00 87.00 310 ILE A C 1
ATOM 2419 O O . ILE A 1 310 ? 2.706 -0.831 -16.105 1.00 87.00 310 ILE A O 1
ATOM 2423 N N . ILE A 1 311 ? 0.650 -1.353 -15.367 1.00 86.75 311 ILE A N 1
ATOM 2424 C CA . ILE A 1 311 ? 0.295 -2.179 -16.530 1.00 86.75 311 ILE A CA 1
ATOM 2425 C C . ILE A 1 311 ? 0.292 -1.329 -17.808 1.00 86.75 311 ILE A C 1
ATOM 2427 O O . ILE A 1 311 ? 0.899 -1.728 -18.800 1.00 86.75 311 ILE A O 1
ATOM 2431 N N . GLU A 1 312 ? -0.349 -0.158 -17.788 1.00 79.50 312 GLU A N 1
ATOM 2432 C CA . GLU A 1 312 ? -0.407 0.766 -18.929 1.00 79.50 312 GLU A CA 1
ATOM 2433 C C . GLU A 1 312 ? 0.993 1.194 -19.394 1.00 79.50 312 GLU A C 1
ATOM 2435 O O . GLU A 1 312 ? 1.307 1.095 -20.584 1.00 79.50 312 GLU A O 1
ATOM 2440 N N . GLU A 1 313 ? 1.853 1.612 -18.461 1.00 74.50 313 GLU A N 1
ATOM 2441 C CA . GLU A 1 313 ? 3.235 2.013 -18.745 1.00 74.50 313 GLU A CA 1
ATOM 2442 C C . GLU A 1 313 ? 4.062 0.837 -19.284 1.00 74.50 313 GLU A C 1
ATOM 2444 O O . GLU A 1 313 ? 4.758 0.971 -20.295 1.00 74.50 313 GLU A O 1
ATOM 2449 N N . TYR A 1 314 ? 3.957 -0.344 -18.668 1.00 79.50 314 TYR A N 1
ATOM 2450 C CA . TYR A 1 314 ? 4.681 -1.539 -19.100 1.00 79.50 314 TYR A CA 1
ATOM 2451 C C . TYR A 1 314 ? 4.258 -2.010 -20.495 1.00 79.50 314 TYR A C 1
ATOM 2453 O O . TYR A 1 314 ? 5.105 -2.242 -21.363 1.00 79.50 314 TYR A O 1
ATOM 2461 N N . VAL A 1 315 ? 2.952 -2.118 -20.746 1.00 77.81 315 VAL A N 1
ATOM 2462 C CA . VAL A 1 315 ? 2.418 -2.541 -22.046 1.00 77.81 315 VAL A CA 1
ATOM 2463 C C . VAL A 1 315 ? 2.766 -1.520 -23.128 1.00 77.81 315 VAL A C 1
ATOM 2465 O O . VAL A 1 315 ? 3.183 -1.915 -24.219 1.00 77.81 315 VAL A O 1
ATOM 2468 N N . GLY A 1 316 ? 2.665 -0.221 -22.829 1.00 67.81 316 GLY A N 1
ATOM 2469 C CA . GLY A 1 316 ? 3.096 0.846 -23.733 1.00 67.81 316 GLY A CA 1
ATOM 2470 C C . GLY A 1 316 ? 4.572 0.716 -24.121 1.00 67.81 316 GLY A C 1
ATOM 2471 O O . GLY A 1 316 ? 4.907 0.724 -25.309 1.00 67.81 316 GLY A O 1
ATOM 2472 N N . ASN A 1 317 ? 5.450 0.486 -23.140 1.00 66.25 317 ASN A N 1
ATOM 2473 C CA . ASN A 1 317 ? 6.881 0.276 -23.372 1.00 66.25 317 ASN A CA 1
ATOM 2474 C C . ASN A 1 317 ? 7.155 -0.973 -24.221 1.00 66.25 317 ASN A C 1
ATOM 2476 O O . ASN A 1 317 ? 7.933 -0.918 -25.174 1.00 66.25 317 ASN A O 1
ATOM 2480 N N . MET A 1 318 ? 6.477 -2.088 -23.946 1.00 67.06 318 MET A N 1
ATOM 2481 C CA . MET A 1 318 ? 6.623 -3.317 -24.732 1.00 67.06 318 MET A CA 1
ATOM 2482 C C . MET A 1 318 ? 6.178 -3.142 -26.188 1.00 67.06 318 MET A C 1
ATOM 2484 O O . MET A 1 318 ? 6.807 -3.678 -27.103 1.00 67.06 318 MET A O 1
ATOM 2488 N N . GLN A 1 319 ? 5.120 -2.367 -26.439 1.00 65.38 319 GLN A N 1
ATOM 2489 C CA . GLN A 1 319 ? 4.698 -2.039 -27.802 1.00 65.38 319 GLN A CA 1
ATOM 2490 C C . GLN A 1 319 ? 5.749 -1.203 -28.540 1.00 65.38 319 GLN A C 1
ATOM 2492 O O . GLN A 1 319 ? 5.982 -1.442 -29.726 1.00 65.38 319 GLN A O 1
ATOM 2497 N N . LEU A 1 320 ? 6.410 -0.266 -27.855 1.00 58.16 320 LEU A N 1
ATOM 2498 C CA . LEU A 1 320 ? 7.516 0.511 -28.421 1.00 58.16 320 LEU A CA 1
ATOM 2499 C C . LEU A 1 320 ? 8.723 -0.380 -28.747 1.00 58.16 320 LEU A C 1
ATOM 2501 O O . LEU A 1 320 ? 9.209 -0.338 -29.875 1.00 58.16 320 LEU A O 1
ATOM 2505 N N . ILE A 1 321 ? 9.146 -1.247 -27.818 1.00 57.06 321 ILE A N 1
ATOM 2506 C CA . ILE A 1 321 ? 10.257 -2.201 -28.017 1.00 57.06 321 ILE A CA 1
ATOM 2507 C C . ILE A 1 321 ? 10.001 -3.103 -29.234 1.00 57.06 321 ILE A C 1
ATOM 2509 O O . ILE A 1 321 ? 10.886 -3.311 -30.068 1.00 57.06 321 ILE A O 1
ATOM 2513 N N . ASN A 1 322 ? 8.772 -3.605 -29.372 1.00 56.22 322 ASN A N 1
ATOM 2514 C CA . ASN A 1 322 ? 8.388 -4.447 -30.502 1.00 56.22 322 ASN A CA 1
ATOM 2515 C C . ASN A 1 322 ? 8.398 -3.688 -31.840 1.00 56.22 322 ASN A C 1
ATOM 2517 O O . ASN A 1 322 ? 8.691 -4.288 -32.871 1.00 56.22 322 ASN A O 1
ATOM 2521 N N . ARG A 1 323 ? 8.123 -2.375 -31.846 1.00 55.62 323 ARG A N 1
ATOM 2522 C CA . ARG A 1 323 ? 8.208 -1.534 -33.057 1.00 55.62 323 ARG A CA 1
ATOM 2523 C C . ARG A 1 323 ? 9.651 -1.265 -33.497 1.00 55.62 323 ARG A C 1
ATOM 2525 O O . ARG A 1 323 ? 9.872 -1.055 -34.686 1.00 55.62 323 ARG A O 1
ATOM 2532 N N . VAL A 1 324 ? 10.619 -1.330 -32.579 1.00 48.31 324 VAL A N 1
ATOM 2533 C CA . VAL A 1 324 ? 12.063 -1.183 -32.864 1.00 48.31 324 VAL A CA 1
ATOM 2534 C C . VAL A 1 324 ? 12.794 -2.532 -33.014 1.00 48.31 324 VAL A C 1
ATOM 2536 O O . VAL A 1 324 ? 14.002 -2.623 -32.797 1.00 48.31 324 VAL A O 1
ATOM 2539 N N . ASN A 1 325 ? 12.071 -3.595 -33.399 1.00 49.28 325 ASN A N 1
ATOM 2540 C CA . ASN A 1 325 ? 12.591 -4.948 -33.666 1.00 49.28 325 ASN A CA 1
ATOM 2541 C C . ASN A 1 325 ? 13.408 -5.582 -32.519 1.00 49.28 325 ASN A C 1
ATOM 2543 O O . ASN A 1 325 ? 14.271 -6.419 -32.769 1.00 49.28 325 ASN A O 1
ATOM 2547 N N . GLY A 1 326 ? 13.164 -5.211 -31.256 1.00 43.16 326 GLY A N 1
ATOM 2548 C CA . GLY A 1 326 ? 13.822 -5.850 -30.106 1.00 43.16 326 GLY A CA 1
ATOM 2549 C C . GLY A 1 326 ? 15.331 -5.587 -29.976 1.00 43.16 326 GLY A C 1
ATOM 2550 O O . GLY A 1 326 ? 15.962 -6.135 -29.075 1.00 43.16 326 GLY A O 1
ATOM 2551 N N . ASN A 1 327 ? 15.907 -4.716 -30.813 1.00 36.06 327 ASN A N 1
ATOM 2552 C CA . ASN A 1 327 ? 17.325 -4.335 -30.742 1.00 36.06 327 ASN A CA 1
ATOM 2553 C C . ASN A 1 327 ? 17.641 -3.402 -29.563 1.00 36.06 327 ASN A C 1
ATOM 2555 O O . ASN A 1 327 ? 18.806 -3.125 -29.285 1.00 36.06 327 ASN A O 1
ATOM 2559 N N . VAL A 1 328 ? 16.615 -2.933 -28.847 1.00 40.97 328 VAL A N 1
ATOM 2560 C CA . VAL A 1 328 ? 16.761 -2.131 -27.633 1.00 40.97 328 VAL A CA 1
ATOM 2561 C C . VAL A 1 328 ? 16.098 -2.867 -26.478 1.00 40.97 328 VAL A C 1
ATOM 2563 O O . VAL A 1 328 ? 14.876 -2.988 -26.410 1.00 40.97 328 VAL A O 1
ATOM 2566 N N . ARG A 1 329 ? 16.915 -3.349 -25.541 1.00 38.59 329 ARG A N 1
ATOM 2567 C CA . ARG A 1 329 ? 16.440 -3.820 -24.241 1.00 38.59 329 ARG A CA 1
ATOM 2568 C C . ARG A 1 329 ? 16.329 -2.589 -23.345 1.00 38.59 329 ARG A C 1
ATOM 2570 O O . ARG A 1 329 ? 17.335 -2.152 -22.799 1.00 38.59 329 ARG A O 1
ATOM 2577 N N . LEU A 1 330 ? 15.143 -1.987 -23.266 1.00 44.97 330 LEU A N 1
ATOM 2578 C CA . LEU A 1 330 ? 14.880 -0.898 -22.323 1.00 44.97 330 LEU A CA 1
ATOM 2579 C C . LEU A 1 330 ? 14.595 -1.535 -20.955 1.00 44.97 330 LEU A C 1
ATOM 2581 O O . LEU A 1 330 ? 13.540 -2.152 -20.811 1.00 44.97 330 LEU A O 1
ATOM 2585 N N . PRO A 1 331 ? 15.512 -1.475 -19.971 1.00 39.75 331 PRO A N 1
ATOM 2586 C CA . PRO A 1 331 ? 15.161 -1.887 -18.621 1.00 39.75 331 PRO A CA 1
ATOM 2587 C C . PRO A 1 331 ? 14.059 -0.955 -18.118 1.00 39.75 331 PRO A C 1
ATOM 2589 O O . PRO A 1 331 ? 14.146 0.257 -18.313 1.00 39.75 331 PRO A O 1
ATOM 2592 N N . TYR A 1 332 ? 13.051 -1.492 -17.435 1.00 40.31 332 TYR A N 1
ATOM 2593 C CA . TYR A 1 332 ? 11.928 -0.722 -16.884 1.00 40.31 332 TYR A CA 1
ATOM 2594 C C . TYR A 1 332 ? 12.346 0.199 -15.706 1.00 40.31 332 TYR A C 1
ATOM 2596 O O . TYR A 1 332 ? 11.526 0.730 -14.960 1.00 40.31 332 TYR A O 1
ATOM 2604 N N . ASN A 1 333 ? 13.648 0.450 -15.548 1.00 35.25 333 ASN A N 1
ATOM 2605 C CA . ASN A 1 333 ? 14.200 1.398 -14.599 1.00 35.25 333 ASN A CA 1
ATOM 2606 C C . ASN A 1 333 ? 13.885 2.839 -15.037 1.00 35.25 333 ASN A C 1
ATOM 2608 O O . ASN A 1 333 ? 14.676 3.473 -15.732 1.00 35.25 333 ASN A O 1
ATOM 2612 N N . TRP A 1 334 ? 12.768 3.329 -14.489 1.00 41.56 334 TRP A N 1
ATOM 2613 C CA . TRP A 1 334 ? 12.253 4.703 -14.423 1.00 41.56 334 TRP A CA 1
ATOM 2614 C C . TRP A 1 334 ? 11.379 5.191 -15.582 1.00 41.56 334 TRP A C 1
ATOM 2616 O O . TRP A 1 334 ? 11.840 5.395 -16.698 1.00 41.56 334 TRP A O 1
ATOM 2626 N N . VAL A 1 335 ? 10.127 5.502 -15.214 1.00 38.16 335 VAL A N 1
ATOM 2627 C CA . VAL A 1 335 ? 9.292 6.634 -15.659 1.00 38.16 335 VAL A CA 1
ATOM 2628 C C . VAL A 1 335 ? 9.669 7.194 -17.033 1.00 38.16 335 VAL A C 1
ATOM 2630 O O . VAL A 1 335 ? 10.178 8.308 -17.169 1.00 38.16 335 VAL A O 1
ATOM 2633 N N . TYR A 1 336 ? 9.331 6.454 -18.082 1.00 42.34 336 TYR A N 1
ATOM 2634 C CA . TYR A 1 336 ? 9.203 7.031 -19.415 1.00 42.34 336 TYR A CA 1
ATOM 2635 C C . TYR A 1 336 ? 7.808 7.647 -19.543 1.00 42.34 336 TYR A C 1
ATOM 2637 O O . TYR A 1 336 ? 6.949 7.174 -20.278 1.00 42.34 336 TYR A O 1
ATOM 2645 N N . GLY A 1 337 ? 7.571 8.698 -18.754 1.00 47.25 337 GLY A N 1
ATOM 2646 C CA . GLY A 1 337 ? 6.378 9.532 -18.866 1.00 47.25 337 GLY A CA 1
ATOM 2647 C C . GLY A 1 337 ? 6.373 10.360 -20.158 1.00 47.25 337 GLY A C 1
ATOM 2648 O O . GLY A 1 337 ? 7.180 10.152 -21.068 1.00 47.25 337 GLY A O 1
ATOM 2649 N N . ALA A 1 338 ? 5.502 11.376 -20.200 1.00 45.47 338 ALA A N 1
ATOM 2650 C CA . ALA A 1 338 ? 5.313 12.318 -21.312 1.00 45.47 338 ALA A CA 1
ATOM 2651 C C . ALA A 1 338 ? 6.610 12.909 -21.914 1.00 45.47 338 ALA A C 1
ATOM 2653 O O . ALA A 1 338 ? 6.591 13.384 -23.045 1.00 45.47 338 ALA A O 1
ATOM 2654 N N . GLY A 1 339 ? 7.736 12.865 -21.197 1.00 51.31 339 GLY A N 1
ATOM 2655 C CA . GLY A 1 339 ? 9.032 13.365 -21.649 1.00 51.31 339 GLY A CA 1
ATOM 2656 C C . GLY A 1 339 ? 9.690 12.597 -22.783 1.00 51.31 339 GLY A C 1
ATOM 2657 O O . GLY A 1 339 ? 10.126 13.217 -23.750 1.00 51.31 339 GLY A O 1
ATOM 2658 N N . LEU A 1 340 ? 9.745 11.265 -22.705 1.00 57.59 340 LEU A N 1
ATOM 2659 C CA . LEU A 1 340 ? 10.318 10.471 -23.795 1.00 57.59 340 LEU A CA 1
ATOM 2660 C C . LEU A 1 340 ? 9.372 10.466 -25.003 1.00 57.59 340 LEU A C 1
ATOM 2662 O O . LEU A 1 340 ? 9.820 10.571 -26.142 1.00 57.59 340 LEU A O 1
ATOM 2666 N N . ALA A 1 341 ? 8.060 10.450 -24.745 1.00 59.12 341 ALA A N 1
ATOM 2667 C CA . ALA A 1 341 ? 7.047 10.649 -25.774 1.00 59.12 341 ALA A CA 1
ATOM 2668 C C . ALA A 1 341 ? 7.224 12.002 -26.481 1.00 59.12 341 ALA A C 1
ATOM 2670 O O . ALA A 1 341 ? 7.269 12.033 -27.701 1.00 59.12 341 ALA A O 1
ATOM 2671 N N . LYS A 1 342 ? 7.410 13.108 -25.747 1.00 64.31 342 LYS A N 1
ATOM 2672 C CA . LYS A 1 342 ? 7.658 14.439 -26.325 1.00 64.31 342 LYS A CA 1
ATOM 2673 C C . LYS A 1 342 ? 8.988 14.518 -27.074 1.00 64.31 342 LYS A C 1
ATOM 2675 O O . LYS A 1 342 ? 9.047 15.150 -28.122 1.00 64.31 342 LYS A O 1
ATOM 2680 N N . PHE A 1 343 ? 10.034 13.864 -26.573 1.00 69.19 343 PHE A N 1
ATOM 2681 C CA . PHE A 1 343 ? 11.318 13.756 -27.264 1.00 69.19 343 PHE A CA 1
ATOM 2682 C C . PHE A 1 343 ? 11.161 13.073 -28.624 1.00 69.19 343 PHE A C 1
ATOM 2684 O O . PHE A 1 343 ? 11.496 13.665 -29.646 1.00 69.19 343 PHE A O 1
ATOM 2691 N N . TYR A 1 344 ? 10.574 11.877 -28.656 1.00 70.00 344 TYR A N 1
ATOM 2692 C CA . TYR A 1 344 ? 10.367 11.144 -29.901 1.00 70.00 344 TYR A CA 1
ATOM 2693 C C . TYR A 1 344 ? 9.322 11.786 -30.817 1.00 70.00 344 TYR A C 1
ATOM 2695 O O . TYR A 1 344 ? 9.505 11.785 -32.032 1.00 70.00 344 TYR A O 1
ATOM 2703 N N . GLN A 1 345 ? 8.267 12.395 -30.270 1.00 70.19 345 GLN A N 1
ATOM 2704 C CA . GLN A 1 345 ? 7.292 13.154 -31.054 1.00 70.19 345 GLN A CA 1
ATOM 2705 C C . GLN A 1 345 ? 7.945 14.384 -31.695 1.00 70.19 345 GLN A C 1
ATOM 2707 O O . GLN A 1 345 ? 7.724 14.644 -32.870 1.00 70.19 345 GLN A O 1
ATOM 2712 N N . GLY A 1 346 ? 8.807 15.093 -30.963 1.00 76.50 346 GLY A N 1
ATOM 2713 C CA . GLY A 1 346 ? 9.578 16.219 -31.488 1.00 76.50 346 GLY A CA 1
ATOM 2714 C C . GLY A 1 346 ? 10.535 15.815 -32.608 1.00 76.50 346 GLY A C 1
ATOM 2715 O O . GLY A 1 346 ? 10.624 16.499 -33.626 1.00 76.50 346 GLY A O 1
ATOM 2716 N N . MET A 1 347 ? 11.202 14.667 -32.474 1.00 79.44 347 MET A N 1
ATOM 2717 C CA . MET A 1 347 ? 12.031 14.106 -33.546 1.00 79.44 347 MET A CA 1
ATOM 2718 C C . MET A 1 347 ? 11.188 13.774 -34.783 1.00 79.44 347 MET A C 1
ATOM 2720 O O . MET A 1 347 ? 11.539 14.161 -35.902 1.00 79.44 347 MET A O 1
ATOM 2724 N N . LYS A 1 348 ? 10.044 13.120 -34.570 1.00 76.31 348 LYS A N 1
ATOM 2725 C CA . LYS A 1 348 ? 9.144 12.678 -35.632 1.00 76.31 348 LYS A CA 1
ATOM 2726 C C . LYS A 1 348 ? 8.499 13.837 -36.385 1.00 76.31 348 LYS A C 1
ATOM 2728 O O . LYS A 1 348 ? 8.610 13.921 -37.607 1.00 76.31 348 LYS A O 1
ATOM 2733 N N . ASP A 1 349 ? 7.830 14.722 -35.664 1.00 78.69 349 ASP A N 1
ATOM 2734 C CA . ASP A 1 349 ? 6.953 15.727 -36.254 1.00 78.69 349 ASP A CA 1
ATOM 2735 C C . ASP A 1 349 ? 7.728 16.978 -36.660 1.00 78.69 349 ASP A C 1
ATOM 2737 O O . ASP A 1 349 ? 7.466 17.544 -37.721 1.00 78.69 349 ASP A O 1
ATOM 2741 N N . GLU A 1 350 ? 8.704 17.384 -35.843 1.00 81.88 350 GLU A N 1
ATOM 2742 C CA . GLU A 1 350 ? 9.382 18.678 -35.967 1.00 81.88 350 GLU A CA 1
ATOM 2743 C C . GLU A 1 350 ? 10.849 18.554 -36.406 1.00 81.88 350 GLU A C 1
ATOM 2745 O O . GLU A 1 350 ? 11.414 19.511 -36.929 1.00 81.88 350 GLU A O 1
ATOM 2750 N N . GLY A 1 351 ? 11.480 17.385 -36.240 1.00 83.44 351 GLY A N 1
ATOM 2751 C CA . GLY A 1 351 ? 12.926 17.233 -36.441 1.00 83.44 351 GLY A CA 1
ATOM 2752 C C . GLY A 1 351 ? 13.719 18.051 -35.425 1.00 83.44 351 GLY A C 1
ATOM 2753 O O . GLY A 1 351 ? 14.647 18.772 -35.795 1.00 83.44 351 GLY A O 1
ATOM 2754 N N . LYS A 1 352 ? 13.303 17.992 -34.158 1.00 86.56 352 LYS A N 1
ATOM 2755 C CA . LYS A 1 352 ? 13.898 18.738 -33.048 1.00 86.56 352 LYS A CA 1
ATOM 2756 C C . LYS A 1 352 ? 14.262 17.830 -31.888 1.00 86.56 352 LYS A C 1
ATOM 2758 O O . LYS A 1 352 ? 13.645 16.786 -31.673 1.00 86.56 352 LYS A O 1
ATOM 2763 N N . PHE A 1 353 ? 15.218 18.291 -31.092 1.00 86.50 353 PHE A N 1
ATOM 2764 C CA . PHE A 1 353 ? 15.580 17.672 -29.827 1.00 86.50 353 PHE A CA 1
ATOM 2765 C C . PHE A 1 353 ? 14.923 18.400 -28.654 1.00 86.50 353 PHE A C 1
ATOM 2767 O O . PHE A 1 353 ? 14.934 19.626 -28.580 1.00 86.50 353 PHE A O 1
ATOM 2774 N N . TYR A 1 354 ? 14.407 17.634 -27.696 1.00 83.12 354 TYR A N 1
ATOM 2775 C CA . TYR A 1 354 ? 13.895 18.157 -26.430 1.00 83.12 354 TYR A CA 1
ATOM 2776 C C . TYR A 1 354 ? 14.640 17.518 -25.266 1.00 83.12 354 TYR A C 1
ATOM 2778 O O . TYR A 1 354 ? 14.684 16.298 -25.160 1.00 83.12 354 TYR A O 1
ATOM 2786 N N . GLY A 1 355 ? 15.207 18.336 -24.387 1.00 81.38 355 GLY A N 1
ATOM 2787 C CA . GLY A 1 355 ? 15.804 17.894 -23.132 1.00 81.38 355 GLY A CA 1
ATOM 2788 C C . GLY A 1 355 ? 14.972 18.297 -21.917 1.00 81.38 355 GLY A C 1
ATOM 2789 O O . GLY A 1 355 ? 14.044 19.103 -22.021 1.00 81.38 355 GLY A O 1
ATOM 2790 N N . SER A 1 356 ? 15.319 17.747 -20.756 1.00 78.00 356 SER A N 1
ATOM 2791 C CA . SER A 1 356 ? 14.749 18.143 -19.464 1.00 78.00 356 SER A CA 1
ATOM 2792 C C . SER A 1 356 ? 15.766 18.960 -18.670 1.00 78.00 356 SER A C 1
ATOM 2794 O O . SER A 1 356 ? 16.924 18.556 -18.534 1.00 78.00 356 SER A O 1
ATOM 2796 N N . ARG A 1 357 ? 15.363 20.137 -18.176 1.00 82.56 357 ARG A N 1
ATOM 2797 C CA . ARG A 1 357 ? 16.216 20.995 -17.344 1.00 82.56 357 ARG A CA 1
ATOM 2798 C C . ARG A 1 357 ? 16.078 20.608 -15.880 1.00 82.56 357 ARG A C 1
ATOM 2800 O O . ARG A 1 357 ? 14.974 20.538 -15.345 1.00 82.56 357 ARG A O 1
ATOM 2807 N N . ASN A 1 358 ? 17.214 20.422 -15.217 1.00 74.94 358 ASN A N 1
ATOM 2808 C CA . ASN A 1 358 ? 17.259 20.333 -13.768 1.00 74.94 358 ASN A CA 1
ATOM 2809 C C . ASN A 1 358 ? 16.988 21.721 -13.146 1.00 74.94 358 ASN A C 1
ATOM 2811 O O . ASN A 1 358 ? 17.749 22.653 -13.428 1.00 74.94 358 ASN A O 1
ATOM 2815 N N . PRO A 1 359 ? 15.989 21.859 -12.258 1.00 72.38 359 PRO A N 1
ATOM 2816 C CA . PRO A 1 359 ? 15.639 23.140 -11.640 1.00 72.38 359 PRO A CA 1
ATOM 2817 C C . PRO A 1 359 ? 16.729 23.717 -10.718 1.00 72.38 359 PRO A C 1
ATOM 2819 O O . PRO A 1 359 ? 16.835 24.932 -10.574 1.00 72.38 359 PRO A O 1
ATOM 2822 N N . ARG A 1 360 ? 17.566 22.876 -10.105 1.00 69.94 360 ARG A N 1
ATOM 2823 C CA . ARG A 1 360 ? 18.657 23.275 -9.205 1.00 69.94 360 ARG A CA 1
ATOM 2824 C C . ARG A 1 360 ? 19.983 23.496 -9.922 1.00 69.94 360 ARG A C 1
ATOM 2826 O O . ARG A 1 360 ? 20.689 24.447 -9.603 1.00 69.94 360 ARG A O 1
ATOM 2833 N N . THR A 1 361 ? 20.372 22.607 -10.836 1.00 76.00 361 THR A N 1
ATOM 2834 C CA . THR A 1 361 ? 21.690 22.701 -11.501 1.00 76.00 361 THR A CA 1
ATOM 2835 C C . THR A 1 361 ? 21.643 23.472 -12.815 1.00 76.00 361 THR A C 1
ATOM 2837 O O . THR A 1 361 ? 22.691 23.839 -13.342 1.00 76.00 361 THR A O 1
ATOM 2840 N N . GLY A 1 362 ? 20.450 23.679 -13.380 1.00 80.75 362 GLY A N 1
ATOM 2841 C CA . GLY A 1 362 ? 20.254 24.284 -14.695 1.00 80.75 362 GLY A CA 1
ATOM 2842 C C . GLY A 1 362 ? 20.698 23.405 -15.870 1.00 80.75 362 GLY A C 1
ATOM 2843 O O . GLY A 1 362 ? 20.488 23.796 -17.021 1.00 80.75 362 GLY A O 1
ATOM 2844 N N . LYS A 1 363 ? 21.291 22.230 -15.607 1.00 81.31 363 LYS A N 1
ATOM 2845 C CA . LYS A 1 363 ? 21.769 21.287 -16.624 1.00 81.31 363 LYS A CA 1
ATOM 2846 C C . LYS A 1 363 ? 20.597 20.697 -17.400 1.00 81.31 363 LYS A C 1
ATOM 2848 O O . LYS A 1 363 ? 19.603 20.294 -16.801 1.00 81.31 363 LYS A O 1
ATOM 2853 N N . VAL A 1 364 ? 20.734 20.615 -18.721 1.00 84.06 364 VAL A N 1
ATOM 2854 C CA . VAL A 1 364 ? 19.726 20.016 -19.606 1.00 84.06 364 VAL A CA 1
ATOM 2855 C C . VAL A 1 364 ? 20.175 18.619 -20.020 1.00 84.06 364 VAL A C 1
ATOM 2857 O O . VAL A 1 364 ? 21.268 18.462 -20.563 1.00 84.06 364 VAL A O 1
ATOM 2860 N N . GLN A 1 365 ? 19.360 17.601 -19.757 1.00 75.44 365 GLN A N 1
ATOM 2861 C CA . GLN A 1 365 ? 19.669 16.206 -20.087 1.00 75.44 365 GLN A CA 1
ATOM 2862 C C . GLN A 1 365 ? 18.944 15.741 -21.354 1.00 75.44 365 GLN A C 1
ATOM 2864 O O . GLN A 1 365 ? 17.803 16.125 -21.605 1.00 75.44 365 GLN A O 1
ATOM 2869 N N . LEU A 1 366 ? 19.630 14.900 -22.131 1.00 73.88 366 LEU A N 1
ATOM 2870 C CA . LEU A 1 366 ? 19.202 14.341 -23.413 1.00 73.88 366 LEU A CA 1
ATOM 2871 C C . LEU A 1 366 ? 19.642 12.860 -23.566 1.00 73.88 366 LEU A C 1
ATOM 2873 O O . LEU A 1 366 ? 20.835 12.583 -23.418 1.00 73.88 366 LEU A O 1
ATOM 2877 N N . PRO A 1 367 ? 18.746 11.905 -23.884 1.00 66.44 367 PRO A N 1
ATOM 2878 C CA . PRO A 1 367 ? 17.291 12.057 -23.892 1.00 66.44 367 PRO A CA 1
ATOM 2879 C C . PRO A 1 367 ? 16.786 12.531 -22.518 1.00 66.44 367 PRO A C 1
ATOM 2881 O O . PRO A 1 367 ? 17.464 12.309 -21.508 1.00 66.44 367 PRO A O 1
ATOM 2884 N N . PRO A 1 368 ? 15.640 13.229 -22.468 1.00 62.94 368 PRO A N 1
ATOM 2885 C CA . PRO A 1 368 ? 15.151 13.792 -21.227 1.00 62.94 368 PRO A CA 1
ATOM 2886 C C . PRO A 1 368 ? 14.875 12.674 -20.232 1.00 62.94 368 PRO A C 1
ATOM 2888 O O . PRO A 1 368 ? 14.201 11.689 -20.537 1.00 62.94 368 PRO A O 1
ATOM 2891 N N . LYS A 1 369 ? 15.388 12.852 -19.022 1.00 54.19 369 LYS A N 1
ATOM 2892 C CA . LYS A 1 369 ? 15.043 12.022 -17.873 1.00 54.19 369 LYS A CA 1
ATOM 2893 C C . LYS A 1 369 ? 14.023 12.787 -17.047 1.00 54.19 369 LYS A C 1
ATOM 2895 O O . LYS A 1 369 ? 14.145 14.004 -16.915 1.00 54.19 369 LYS A O 1
ATOM 2900 N N . GLY A 1 370 ? 13.043 12.092 -16.471 1.00 51.59 370 GLY A N 1
ATOM 2901 C CA . GLY A 1 370 ? 12.087 12.707 -15.540 1.00 51.59 370 GLY A CA 1
ATOM 2902 C C . GLY A 1 370 ? 12.745 13.295 -14.282 1.00 51.59 370 GLY A C 1
ATOM 2903 O O . GLY A 1 370 ? 12.068 13.924 -13.481 1.00 51.59 370 GLY A O 1
ATOM 2904 N N . TYR A 1 371 ? 14.055 13.102 -14.099 1.00 52.00 371 TYR A N 1
ATOM 2905 C CA . TYR A 1 371 ? 14.845 13.607 -12.985 1.00 52.00 371 TYR A CA 1
ATOM 2906 C C . TYR A 1 371 ? 16.334 13.731 -13.362 1.00 52.00 371 TYR A C 1
ATOM 2908 O O . TYR A 1 371 ? 16.802 13.067 -14.289 1.00 52.00 371 TYR A O 1
ATOM 2916 N N . ASP A 1 372 ? 17.111 14.536 -12.632 1.00 48.91 372 ASP A N 1
ATOM 2917 C CA . ASP A 1 372 ? 18.569 14.609 -12.818 1.00 48.91 372 ASP A CA 1
ATOM 2918 C C . ASP A 1 372 ? 19.290 13.462 -12.093 1.00 48.91 372 ASP A C 1
ATOM 2920 O O . ASP A 1 372 ? 19.261 13.382 -10.868 1.00 48.91 372 ASP A O 1
ATOM 2924 N N . GLY A 1 373 ? 20.019 12.614 -12.827 1.00 47.44 373 GLY A N 1
ATOM 2925 C CA . GLY A 1 373 ? 20.790 11.493 -12.262 1.00 47.44 373 GLY A CA 1
ATOM 2926 C C . GLY A 1 373 ? 21.926 11.845 -11.282 1.00 47.44 373 GLY A C 1
ATOM 2927 O O . GLY A 1 373 ? 22.514 10.938 -10.704 1.00 47.44 373 GLY A O 1
ATOM 2928 N N . THR A 1 374 ? 22.251 13.125 -11.093 1.00 50.41 374 THR A N 1
ATOM 2929 C CA . THR A 1 374 ? 23.230 13.615 -10.108 1.00 50.41 374 THR A CA 1
ATOM 2930 C C . THR A 1 374 ? 22.588 14.218 -8.862 1.00 50.41 374 THR A C 1
ATOM 2932 O O . THR A 1 374 ? 23.182 14.142 -7.790 1.00 50.41 374 THR A O 1
ATOM 2935 N N . THR A 1 375 ? 21.387 14.798 -8.969 1.00 51.72 375 THR A N 1
ATOM 2936 C CA . THR A 1 375 ? 20.705 15.444 -7.828 1.00 51.72 375 THR A CA 1
ATOM 2937 C C . THR A 1 375 ? 19.404 14.769 -7.412 1.00 51.72 375 THR A C 1
ATOM 2939 O O . THR A 1 375 ? 18.850 15.148 -6.386 1.00 51.72 375 THR A O 1
ATOM 2942 N N . PHE A 1 376 ? 18.928 13.791 -8.187 1.00 50.69 376 PHE A N 1
ATOM 2943 C CA . PHE A 1 376 ? 17.684 13.043 -7.992 1.00 50.69 376 PHE A CA 1
ATOM 2944 C C . PHE A 1 376 ? 16.429 13.924 -7.867 1.00 50.69 376 PHE A C 1
ATOM 2946 O O . PHE A 1 376 ? 15.462 13.547 -7.213 1.00 50.69 376 PHE A O 1
ATOM 2953 N N . GLU A 1 377 ? 16.438 15.102 -8.499 1.00 54.53 377 GLU A N 1
ATOM 2954 C CA . GLU A 1 377 ? 15.293 16.021 -8.521 1.00 54.53 377 GLU A CA 1
ATOM 2955 C C . GLU A 1 377 ? 14.500 15.895 -9.809 1.00 54.53 377 GLU A C 1
ATOM 2957 O O . GLU A 1 377 ? 15.096 15.716 -10.870 1.00 54.53 377 GLU A O 1
ATOM 2962 N N . GLU A 1 378 ? 13.181 16.051 -9.711 1.00 54.84 378 GLU A N 1
ATOM 2963 C CA . GLU A 1 378 ? 12.249 15.991 -10.834 1.00 54.84 378 GLU A CA 1
ATOM 2964 C C . GLU A 1 378 ? 12.528 17.110 -11.856 1.00 54.84 378 GLU A C 1
ATOM 2966 O O . GLU A 1 378 ? 12.631 18.289 -11.508 1.00 54.84 378 GLU A O 1
ATOM 2971 N N . ALA A 1 379 ? 12.679 16.742 -13.128 1.00 59.06 379 ALA A N 1
ATOM 2972 C CA . ALA A 1 379 ? 13.078 17.636 -14.213 1.00 59.06 379 ALA A CA 1
ATOM 2973 C C . ALA A 1 379 ? 11.907 17.831 -15.190 1.00 59.06 379 ALA A C 1
ATOM 2975 O O . ALA A 1 379 ? 11.847 17.215 -16.254 1.00 59.06 379 ALA A O 1
ATOM 2976 N N . ASN A 1 380 ? 10.959 18.688 -14.799 1.00 61.22 380 ASN A N 1
ATOM 2977 C CA . ASN A 1 380 ? 9.687 18.896 -15.509 1.00 61.22 380 ASN A CA 1
ATOM 2978 C C . ASN A 1 380 ? 9.699 20.064 -16.512 1.00 61.22 380 ASN A C 1
ATOM 2980 O O . ASN A 1 380 ? 8.730 20.261 -17.250 1.00 61.22 380 ASN A O 1
ATOM 2984 N N . GLU A 1 381 ? 10.780 20.847 -16.555 1.00 71.75 381 GLU A N 1
ATOM 2985 C CA . GLU A 1 381 ? 10.954 21.939 -17.515 1.00 71.75 381 GLU A CA 1
ATOM 2986 C C . GLU A 1 381 ? 11.566 21.414 -18.822 1.00 71.75 381 GLU A C 1
ATOM 2988 O O . GLU A 1 381 ? 12.671 20.866 -18.842 1.00 71.75 381 GLU A O 1
ATOM 2993 N N . TRP A 1 382 ? 10.844 21.604 -19.928 1.00 74.94 382 TRP A N 1
ATOM 2994 C CA . TRP A 1 382 ? 11.242 21.145 -21.258 1.00 74.94 382 TRP A CA 1
ATOM 2995 C C . TRP A 1 382 ? 12.013 22.223 -22.001 1.00 74.94 382 TRP A C 1
ATOM 2997 O O . TRP A 1 382 ? 11.515 23.336 -22.169 1.00 74.94 382 TRP A O 1
ATOM 3007 N N . VAL A 1 383 ? 13.179 21.860 -22.520 1.00 84.50 383 VAL A N 1
ATOM 3008 C CA . VAL A 1 383 ? 14.039 22.775 -23.269 1.00 84.50 383 VAL A CA 1
ATOM 3009 C C . VAL A 1 383 ? 14.235 22.226 -24.672 1.00 84.50 383 VAL A C 1
ATOM 3011 O O . VAL A 1 383 ? 14.706 21.102 -24.841 1.00 84.50 383 VAL A O 1
ATOM 3014 N N . GLU A 1 384 ? 13.855 23.011 -25.676 1.00 88.94 384 GLU A N 1
ATOM 3015 C CA . GLU A 1 384 ? 14.236 22.742 -27.062 1.00 88.94 384 GLU A CA 1
ATOM 3016 C C . GLU A 1 384 ? 15.752 22.912 -27.194 1.00 88.94 384 GLU A C 1
ATOM 3018 O O . GLU A 1 384 ? 16.316 23.919 -26.758 1.00 88.94 384 GLU A O 1
ATOM 3023 N N . LEU A 1 385 ? 16.410 21.908 -27.761 1.00 88.75 385 LEU A N 1
ATOM 3024 C CA . LEU A 1 385 ? 17.844 21.909 -28.002 1.00 88.75 385 LEU A CA 1
ATOM 3025 C C . LEU A 1 385 ? 18.111 22.103 -29.499 1.00 88.75 385 LEU A C 1
ATOM 3027 O O . LEU A 1 385 ? 17.409 21.511 -30.324 1.00 88.75 385 LEU A O 1
ATOM 3031 N N . PRO A 1 386 ? 19.140 22.884 -29.872 1.00 90.31 386 PRO A N 1
ATOM 3032 C CA . PRO A 1 386 ? 19.565 22.993 -31.256 1.00 90.31 386 PRO A CA 1
ATOM 3033 C C . PRO A 1 386 ? 19.940 21.632 -31.842 1.00 90.31 386 PRO A C 1
ATOM 3035 O O . PRO A 1 386 ? 20.516 20.776 -31.172 1.00 90.31 386 PRO A O 1
ATOM 3038 N N . ASN A 1 387 ? 19.741 21.481 -33.148 1.00 91.38 387 ASN A N 1
ATOM 3039 C CA . ASN A 1 387 ? 20.192 20.309 -33.905 1.00 91.38 387 ASN A CA 1
ATOM 3040 C C . ASN A 1 387 ? 21.712 20.296 -34.154 1.00 91.38 387 ASN A C 1
ATOM 3042 O O . ASN A 1 387 ? 22.188 19.552 -35.008 1.00 91.38 387 ASN A O 1
ATOM 3046 N N . LYS A 1 388 ? 22.467 21.139 -33.444 1.00 94.31 388 LYS A N 1
ATOM 3047 C CA . LYS A 1 388 ? 23.910 21.329 -33.586 1.00 94.31 388 LYS A CA 1
ATOM 3048 C C . LYS A 1 388 ? 24.617 20.855 -32.327 1.00 94.31 388 LYS A C 1
ATOM 3050 O O . LYS A 1 388 ? 24.084 20.971 -31.223 1.00 94.31 388 LYS A O 1
ATOM 3055 N N . GLY A 1 389 ? 25.829 20.348 -32.487 1.00 94.19 389 GLY A N 1
ATOM 3056 C CA . GLY A 1 389 ? 26.632 19.868 -31.377 1.00 94.19 389 GLY A CA 1
ATOM 3057 C C . GLY A 1 389 ? 28.114 19.800 -31.694 1.00 94.19 389 GLY A C 1
ATOM 3058 O O . GLY A 1 389 ? 28.568 20.163 -32.781 1.00 94.19 389 GLY A O 1
ATOM 3059 N N . THR A 1 390 ? 28.862 19.321 -30.711 1.00 95.94 390 THR A N 1
ATOM 3060 C CA . THR A 1 390 ? 30.302 19.101 -30.809 1.00 95.94 390 THR A CA 1
ATOM 3061 C C . THR A 1 390 ? 30.598 17.621 -30.620 1.00 95.94 390 THR A C 1
ATOM 3063 O O . THR A 1 390 ? 30.089 16.990 -29.691 1.00 95.94 390 THR A O 1
ATOM 3066 N N . LEU A 1 391 ? 31.432 17.070 -31.495 1.00 93.06 391 LEU A N 1
ATOM 3067 C CA . LEU A 1 391 ? 31.942 15.712 -31.388 1.00 93.06 391 LEU A CA 1
ATOM 3068 C C . LEU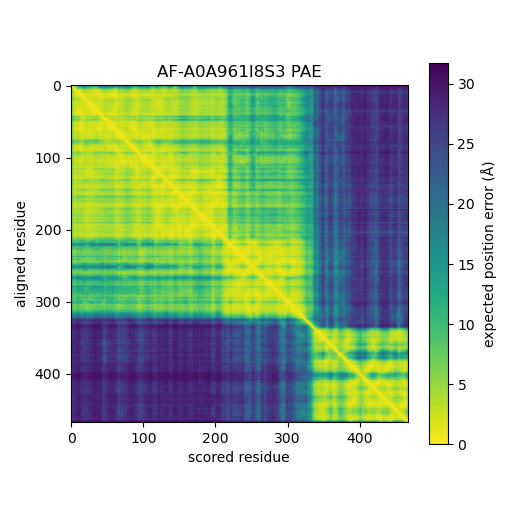 A 1 391 ? 32.975 15.632 -30.253 1.00 93.06 391 LEU A C 1
ATOM 3070 O O . LEU A 1 391 ? 34.053 16.214 -30.365 1.00 93.06 391 LEU A O 1
ATOM 3074 N N . GLU A 1 392 ? 32.670 14.933 -29.158 1.00 90.12 392 GLU A N 1
ATOM 3075 C CA . GLU A 1 392 ? 33.582 14.824 -28.002 1.00 90.12 392 GLU A CA 1
ATOM 3076 C C . GLU A 1 392 ? 34.441 13.552 -28.029 1.00 90.12 392 GLU A C 1
ATOM 3078 O O . GLU A 1 392 ? 35.557 13.543 -27.518 1.00 90.12 392 GLU A O 1
ATOM 3083 N N . SER A 1 393 ? 33.950 12.480 -28.647 1.00 85.31 393 SER A N 1
ATOM 3084 C CA . SER A 1 393 ? 34.733 11.278 -28.954 1.00 85.31 393 SER A CA 1
ATOM 3085 C C . SER A 1 393 ? 34.095 10.527 -30.117 1.00 85.31 393 SER A C 1
ATOM 3087 O O . SER A 1 393 ? 32.925 10.750 -30.428 1.00 85.31 393 SER A O 1
ATOM 3089 N N . PHE A 1 394 ? 34.850 9.660 -30.785 1.00 88.12 394 PHE A N 1
ATOM 3090 C CA . PHE A 1 394 ? 34.344 8.860 -31.896 1.00 88.12 394 PHE A CA 1
ATOM 3091 C C . PHE A 1 394 ? 35.077 7.529 -32.011 1.00 88.12 394 PHE A C 1
ATOM 3093 O O . PHE A 1 394 ? 36.132 7.316 -31.414 1.00 88.12 394 PHE A O 1
ATOM 3100 N N . THR A 1 395 ? 34.485 6.616 -32.767 1.00 84.75 395 THR A N 1
ATOM 3101 C CA . THR A 1 395 ? 35.068 5.323 -33.108 1.00 84.75 395 THR A CA 1
ATOM 3102 C C . THR A 1 395 ? 34.768 5.025 -34.566 1.00 84.75 395 THR A C 1
ATOM 3104 O O . THR A 1 395 ? 33.602 5.019 -34.968 1.00 84.75 395 THR A O 1
ATOM 3107 N N . THR A 1 396 ? 35.824 4.766 -35.332 1.00 83.38 396 THR A N 1
ATOM 3108 C CA . THR A 1 396 ? 35.736 4.307 -36.718 1.00 83.38 396 THR A CA 1
ATOM 3109 C C . THR A 1 396 ? 35.831 2.790 -36.752 1.00 83.38 396 THR A C 1
ATOM 3111 O O . THR A 1 396 ? 36.717 2.191 -36.137 1.00 83.38 396 THR A O 1
ATOM 3114 N N . VAL A 1 397 ? 34.900 2.155 -37.454 1.00 77.62 397 VAL A N 1
ATOM 3115 C CA . VAL A 1 397 ? 34.899 0.710 -37.679 1.00 77.62 397 VAL A CA 1
ATOM 3116 C C . VAL A 1 397 ? 35.462 0.445 -39.067 1.00 77.62 397 VAL A C 1
ATOM 3118 O O . VAL A 1 397 ? 34.921 0.949 -40.042 1.00 77.62 397 VAL A O 1
ATOM 3121 N N . HIS A 1 398 ? 36.520 -0.366 -39.153 1.00 81.25 398 HIS A N 1
ATOM 3122 C CA . HIS A 1 398 ? 37.208 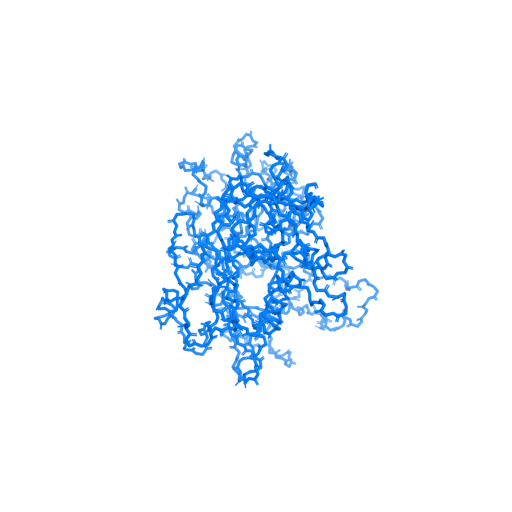-0.714 -40.410 1.00 81.25 398 HIS A CA 1
ATOM 3123 C C . HIS A 1 398 ? 37.003 -2.167 -40.855 1.00 81.25 398 HIS A C 1
ATOM 3125 O O . HIS A 1 398 ? 37.506 -2.570 -41.900 1.00 81.25 398 HIS A O 1
ATOM 3131 N N . MET A 1 399 ? 36.324 -2.979 -40.045 1.00 75.19 399 MET A N 1
ATOM 3132 C CA . MET A 1 399 ? 36.191 -4.417 -40.269 1.00 75.19 399 MET A CA 1
ATOM 3133 C C . MET A 1 399 ? 34.723 -4.781 -40.442 1.00 75.19 399 MET A C 1
ATOM 3135 O O . MET A 1 399 ? 33.873 -4.276 -39.710 1.00 75.19 399 MET A O 1
ATOM 3139 N N . GLU A 1 400 ? 34.429 -5.652 -41.404 1.00 74.12 400 GLU A N 1
ATOM 3140 C CA . GLU A 1 400 ? 33.081 -6.185 -41.591 1.00 74.12 400 GLU A CA 1
ATOM 3141 C C . GLU A 1 400 ? 32.755 -7.194 -40.485 1.00 74.12 400 GLU A C 1
ATOM 3143 O O . GLU A 1 400 ? 33.539 -8.104 -40.204 1.00 74.12 400 GLU A O 1
ATOM 3148 N N . PHE A 1 401 ? 31.571 -7.063 -39.882 1.00 61.81 401 PHE A N 1
ATOM 3149 C CA . PHE A 1 401 ? 31.043 -8.027 -38.917 1.00 61.81 401 PHE A CA 1
ATOM 3150 C C . PHE A 1 401 ? 29.747 -8.663 -39.442 1.00 61.81 401 PHE A C 1
ATOM 3152 O O . PHE A 1 401 ? 28.888 -7.953 -39.975 1.00 61.81 401 PHE A O 1
ATOM 3159 N N . PRO A 1 402 ? 29.544 -9.984 -39.260 1.00 52.28 402 PRO A N 1
ATOM 3160 C CA . PRO A 1 402 ? 28.304 -10.646 -39.657 1.00 52.28 402 PRO A CA 1
ATOM 3161 C C . PRO A 1 402 ? 27.078 -9.990 -39.005 1.00 52.28 402 PRO A C 1
ATOM 3163 O O . PRO A 1 402 ? 26.994 -9.898 -37.782 1.00 52.28 402 PRO A O 1
ATOM 3166 N N . GLY A 1 403 ? 26.118 -9.553 -39.825 1.00 53.31 403 GLY A N 1
ATOM 3167 C CA . GLY A 1 403 ? 24.865 -8.943 -39.364 1.00 53.31 403 GLY A CA 1
ATOM 3168 C C . GLY A 1 403 ? 24.900 -7.425 -39.158 1.00 53.31 403 GLY A C 1
ATOM 3169 O O . GLY A 1 403 ? 23.892 -6.865 -38.728 1.00 53.31 403 GLY A O 1
ATOM 3170 N N . GLN A 1 404 ? 26.006 -6.740 -39.473 1.00 59.16 404 GLN A N 1
ATOM 3171 C CA . GLN A 1 404 ? 26.018 -5.276 -39.493 1.00 59.16 404 GLN A CA 1
ATOM 3172 C C . GLN A 1 404 ? 25.358 -4.709 -40.763 1.00 59.16 404 GLN A C 1
ATOM 3174 O O . GLN A 1 404 ? 25.561 -5.242 -41.852 1.00 59.16 404 GLN A O 1
ATOM 3179 N N . PRO A 1 405 ? 24.574 -3.620 -40.644 1.00 54.34 405 PRO A N 1
ATOM 3180 C CA . PRO A 1 405 ? 23.822 -3.056 -41.764 1.00 54.34 405 PRO A CA 1
ATOM 3181 C C . PRO A 1 405 ? 24.648 -2.146 -42.691 1.00 54.34 405 PRO A C 1
ATOM 3183 O O . PRO A 1 405 ? 24.138 -1.748 -43.734 1.00 54.34 405 PRO A O 1
ATOM 3186 N N . MET A 1 406 ? 25.880 -1.781 -42.318 1.00 69.94 406 MET A N 1
ATOM 3187 C CA . MET A 1 406 ? 26.715 -0.804 -43.030 1.00 69.94 406 MET A CA 1
ATOM 3188 C C . MET A 1 406 ? 28.062 -1.398 -43.445 1.00 69.94 406 MET A C 1
ATOM 3190 O O . MET A 1 406 ? 28.634 -2.200 -42.709 1.00 69.94 406 MET A O 1
ATOM 3194 N N . GLN A 1 407 ? 28.578 -0.963 -44.598 1.00 79.38 407 GLN A N 1
ATOM 3195 C CA . GLN A 1 407 ? 29.920 -1.316 -45.062 1.00 79.38 407 GLN A CA 1
ATOM 3196 C C . GLN A 1 407 ? 30.975 -0.382 -44.438 1.00 79.38 407 GLN A C 1
ATOM 3198 O O . GLN A 1 407 ? 30.786 0.834 -44.470 1.00 79.38 407 GLN A O 1
ATOM 3203 N N . PRO A 1 408 ? 32.070 -0.915 -43.867 1.00 82.00 408 PRO A N 1
ATOM 3204 C CA . PRO A 1 408 ? 33.217 -0.126 -43.414 1.00 82.00 408 PRO A CA 1
ATOM 3205 C C . PRO A 1 408 ? 33.947 0.608 -44.562 1.00 82.00 408 PRO A C 1
ATOM 3207 O O . PRO A 1 408 ? 33.954 0.102 -45.685 1.00 82.00 408 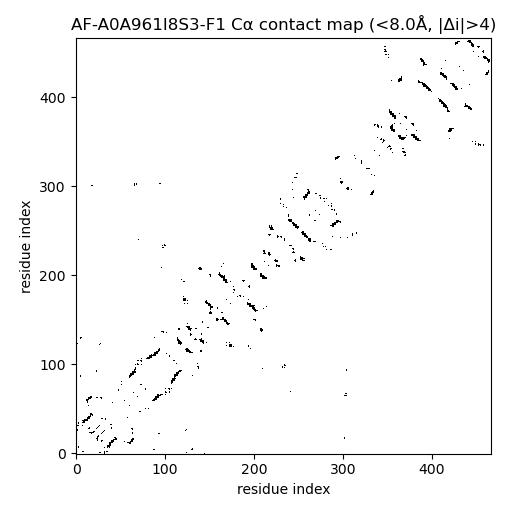PRO A O 1
ATOM 3210 N N . PRO A 1 409 ? 34.647 1.729 -44.288 1.00 85.75 409 PRO A N 1
ATOM 3211 C CA . PRO A 1 409 ? 34.747 2.388 -42.991 1.00 85.75 409 PRO A CA 1
ATOM 3212 C C . PRO A 1 409 ? 33.528 3.267 -42.681 1.00 85.75 409 PRO A C 1
ATOM 3214 O O . PRO A 1 409 ? 33.008 3.961 -43.550 1.00 85.75 409 PRO A O 1
ATOM 3217 N N . TYR A 1 410 ? 33.087 3.261 -41.423 1.00 84.69 410 TYR A N 1
ATOM 3218 C CA . TYR A 1 410 ? 32.064 4.188 -40.932 1.00 84.69 410 TYR A CA 1
ATOM 3219 C C . TYR A 1 410 ? 32.375 4.632 -39.501 1.00 84.69 410 TYR A C 1
ATOM 3221 O O . TYR A 1 410 ? 32.976 3.883 -38.724 1.00 84.69 410 TYR A O 1
ATOM 3229 N N . THR A 1 411 ? 31.932 5.836 -39.134 1.00 84.81 411 THR A N 1
ATOM 3230 C CA . THR A 1 411 ? 32.312 6.470 -37.865 1.00 84.81 411 THR A CA 1
ATOM 3231 C C . THR A 1 411 ? 31.100 6.819 -37.026 1.00 84.81 411 THR A C 1
ATOM 3233 O O . THR A 1 411 ? 30.235 7.570 -37.463 1.00 84.81 411 THR A O 1
ATOM 3236 N N . TYR A 1 412 ? 31.060 6.338 -35.786 1.00 84.38 412 TYR A N 1
ATOM 3237 C CA . TYR A 1 412 ? 30.076 6.780 -34.800 1.00 84.38 412 TYR A CA 1
ATOM 3238 C C . TYR A 1 412 ? 30.718 7.709 -33.777 1.00 84.38 412 TYR A C 1
ATOM 3240 O O . TYR A 1 412 ? 31.812 7.448 -33.275 1.00 84.38 412 TYR A O 1
ATOM 3248 N N . GLY A 1 413 ? 30.013 8.784 -33.448 1.00 83.75 413 GLY A N 1
ATOM 3249 C CA . GLY A 1 413 ? 30.462 9.834 -32.552 1.00 83.75 413 GLY A CA 1
ATOM 3250 C C . GLY A 1 413 ? 29.580 9.987 -31.324 1.00 83.75 413 GLY A C 1
ATOM 3251 O O . GLY A 1 413 ? 28.363 9.864 -31.415 1.00 83.75 413 GLY A O 1
ATOM 3252 N N . TYR A 1 414 ? 30.182 10.321 -30.184 1.00 85.75 414 TYR A N 1
ATOM 3253 C CA . TYR A 1 414 ? 29.484 10.917 -29.048 1.00 85.75 414 TYR A CA 1
ATOM 3254 C C . TYR A 1 414 ? 29.387 12.428 -29.272 1.00 85.75 414 TYR A C 1
ATOM 3256 O O . TYR A 1 414 ? 30.354 13.169 -29.075 1.00 85.75 414 TYR A O 1
ATOM 3264 N N . ILE A 1 415 ? 28.210 12.879 -29.698 1.00 90.44 415 ILE A N 1
ATOM 3265 C CA . ILE A 1 415 ? 27.901 14.277 -29.985 1.00 90.44 415 ILE A CA 1
ATOM 3266 C C . ILE A 1 415 ? 27.223 14.904 -28.773 1.00 90.44 415 ILE A C 1
ATOM 3268 O O . ILE A 1 415 ? 26.157 14.464 -28.341 1.00 90.44 415 ILE A O 1
ATOM 3272 N N . LYS A 1 416 ? 27.807 15.974 -28.243 1.00 92.56 416 LYS A N 1
ATOM 3273 C CA . LYS A 1 416 ? 27.161 16.810 -27.233 1.00 92.56 416 LYS A CA 1
ATOM 3274 C C . LYS A 1 416 ? 26.432 17.954 -27.921 1.00 92.56 416 LYS A C 1
ATOM 3276 O O . LYS A 1 416 ? 27.077 18.838 -28.487 1.00 92.56 416 LYS A O 1
ATOM 3281 N N . LEU A 1 417 ? 25.100 17.925 -27.899 1.00 92.69 417 LEU A N 1
ATOM 3282 C CA . LEU A 1 417 ? 24.303 19.017 -28.459 1.00 92.69 417 LEU A CA 1
ATOM 3283 C C . LEU A 1 417 ? 24.524 20.315 -27.678 1.00 92.69 417 LEU A C 1
ATOM 3285 O O . LEU A 1 417 ? 24.798 20.303 -26.475 1.00 92.69 417 LEU A O 1
ATOM 3289 N N . GLU A 1 418 ? 24.381 21.445 -28.359 1.00 92.00 418 GLU A N 1
ATOM 3290 C CA . GLU A 1 418 ? 24.481 22.759 -27.731 1.00 92.00 418 GLU A CA 1
ATOM 3291 C C . GLU A 1 418 ? 23.456 22.906 -26.601 1.00 92.00 418 GLU A C 1
ATOM 3293 O O . GLU A 1 418 ? 22.267 22.667 -26.780 1.00 92.00 418 GLU A O 1
ATOM 3298 N N . GLY A 1 419 ? 23.922 23.278 -25.409 1.00 88.31 419 GLY A N 1
ATOM 3299 C CA . GLY A 1 419 ? 23.070 23.388 -24.222 1.00 88.31 419 GLY A CA 1
ATOM 3300 C C . GLY A 1 419 ? 22.762 22.060 -23.521 1.00 88.31 419 GLY A C 1
ATOM 3301 O O . GLY A 1 419 ? 22.271 22.091 -22.394 1.00 88.31 419 GLY A O 1
ATOM 3302 N N . ALA A 1 420 ? 23.101 20.907 -24.110 1.00 87.88 420 ALA A N 1
ATOM 3303 C CA . ALA A 1 420 ? 22.952 19.604 -23.472 1.00 87.88 420 ALA A CA 1
ATOM 3304 C C . ALA A 1 420 ? 24.142 19.269 -22.555 1.00 87.88 420 ALA A C 1
ATOM 3306 O O . ALA A 1 420 ? 25.295 19.632 -22.793 1.00 87.88 420 ALA A O 1
ATOM 3307 N N . SER A 1 421 ? 23.858 18.535 -21.483 1.00 83.94 421 SER A N 1
ATOM 3308 C CA . SER A 1 421 ? 24.845 18.021 -20.523 1.00 83.94 421 SER A CA 1
ATOM 3309 C C . SER A 1 421 ? 25.207 16.553 -20.761 1.00 83.94 421 SER A C 1
ATOM 3311 O O . SER A 1 421 ? 26.055 16.015 -20.055 1.00 83.94 421 SER A O 1
ATOM 3313 N N . THR A 1 422 ? 24.572 15.915 -21.741 1.00 80.38 422 THR A N 1
ATOM 3314 C CA . THR A 1 422 ? 24.747 14.509 -22.123 1.00 80.38 422 THR A CA 1
ATOM 3315 C C . THR A 1 422 ? 24.923 14.392 -23.637 1.00 80.38 422 THR A C 1
ATOM 3317 O O . THR A 1 422 ? 24.729 15.362 -24.376 1.00 80.38 422 THR A O 1
ATOM 3320 N N . HIS A 1 423 ? 25.303 13.200 -24.095 1.00 81.19 423 HIS A N 1
ATOM 3321 C CA . HIS A 1 423 ? 25.653 12.934 -25.488 1.00 81.19 423 HIS A CA 1
ATOM 3322 C C . HIS A 1 423 ? 24.587 12.115 -26.202 1.00 81.19 423 HIS A C 1
ATOM 3324 O O . HIS A 1 423 ? 23.965 11.231 -25.615 1.00 81.19 423 HIS A O 1
ATOM 3330 N N . ILE A 1 424 ? 24.457 12.359 -27.500 1.00 81.81 424 ILE A N 1
ATOM 3331 C CA . ILE A 1 424 ? 23.853 11.428 -28.447 1.00 81.81 424 ILE A CA 1
ATOM 3332 C C . ILE A 1 424 ? 24.984 10.642 -29.098 1.00 81.81 424 ILE A C 1
ATOM 3334 O O . ILE A 1 424 ? 25.980 11.225 -29.515 1.00 81.81 424 ILE A O 1
ATOM 3338 N N . TYR A 1 425 ? 24.824 9.326 -29.196 1.00 81.06 425 TYR A N 1
ATOM 3339 C CA . TYR A 1 425 ? 25.726 8.481 -29.967 1.00 81.06 425 TYR A CA 1
ATOM 3340 C C . TYR A 1 425 ? 25.103 8.196 -31.332 1.00 81.06 425 TYR A C 1
ATOM 3342 O O . TYR A 1 425 ? 24.040 7.577 -31.398 1.00 81.06 425 TYR A O 1
ATOM 3350 N N . HIS A 1 426 ? 25.713 8.691 -32.408 1.00 86.31 426 HIS A N 1
ATOM 3351 C CA . HIS A 1 426 ? 25.173 8.533 -33.762 1.00 86.31 426 HIS A CA 1
ATOM 3352 C C . HIS A 1 426 ? 26.270 8.589 -34.829 1.00 86.31 426 HIS A C 1
ATOM 3354 O O . HIS A 1 426 ? 27.420 8.916 -34.540 1.00 86.31 426 HIS A O 1
ATOM 3360 N N . LEU A 1 427 ? 25.903 8.230 -36.051 1.00 89.25 427 LEU A N 1
ATOM 3361 C CA . LEU A 1 427 ? 26.765 8.163 -37.218 1.00 89.25 427 LEU A CA 1
ATOM 3362 C C . LEU A 1 427 ? 27.219 9.560 -37.661 1.00 89.25 427 LEU A C 1
ATOM 3364 O O . LEU A 1 427 ? 26.423 10.498 -37.660 1.00 89.25 427 LEU A O 1
ATOM 3368 N N . ILE A 1 428 ? 28.481 9.678 -38.070 1.00 91.50 428 ILE A N 1
ATOM 3369 C CA . ILE A 1 428 ? 29.057 10.862 -38.708 1.00 91.50 428 ILE A CA 1
ATOM 3370 C C . ILE A 1 428 ? 29.268 10.551 -40.197 1.00 91.50 428 ILE A C 1
ATOM 3372 O O . ILE A 1 428 ? 29.982 9.604 -40.521 1.00 91.50 428 ILE A O 1
ATOM 3376 N N . GLU A 1 429 ? 28.668 11.341 -41.088 1.00 93.06 429 GLU A N 1
ATOM 3377 C CA . GLU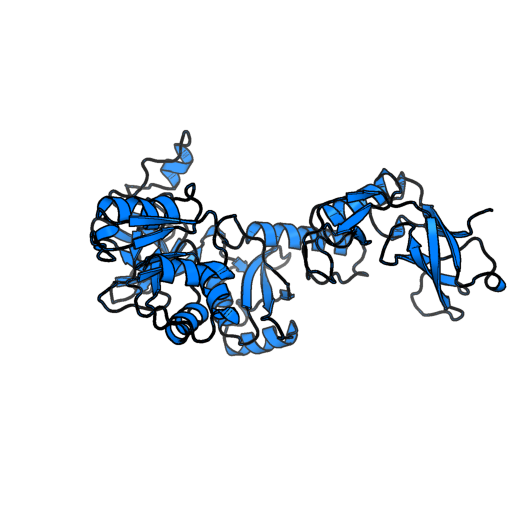 A 1 429 ? 28.843 11.239 -42.548 1.00 93.06 429 GLU A CA 1
ATOM 3378 C C . GLU A 1 429 ? 29.136 12.616 -43.175 1.00 93.06 429 GLU A C 1
ATOM 3380 O O . GLU A 1 429 ? 29.231 13.627 -42.479 1.00 93.06 429 GLU A O 1
ATOM 3385 N N . GLU A 1 430 ? 29.286 12.656 -44.504 1.00 92.12 430 GLU A N 1
ATOM 3386 C CA . GLU A 1 430 ? 29.640 13.854 -45.287 1.00 92.12 430 GLU A CA 1
ATOM 3387 C C . GLU A 1 430 ? 30.991 14.477 -44.877 1.00 92.12 430 GLU A C 1
ATOM 3389 O O . GLU A 1 430 ? 31.201 15.684 -45.002 1.00 92.12 430 GLU A O 1
ATOM 3394 N N . ILE A 1 431 ? 31.917 13.645 -44.393 1.00 92.06 431 ILE A N 1
ATOM 3395 C CA . ILE A 1 431 ? 33.293 14.015 -44.059 1.00 92.06 431 ILE A CA 1
ATOM 3396 C C . ILE A 1 431 ? 34.237 12.845 -44.323 1.00 92.06 431 ILE A C 1
ATOM 3398 O O . ILE A 1 431 ? 33.890 11.693 -44.062 1.00 92.06 431 ILE A O 1
ATOM 3402 N N . GLU A 1 432 ? 35.429 13.151 -44.827 1.00 89.06 432 GLU A N 1
ATOM 3403 C CA . GLU A 1 432 ? 36.506 12.174 -44.970 1.00 89.06 432 GLU A CA 1
ATOM 3404 C C . GLU A 1 432 ? 37.025 11.757 -43.592 1.00 89.06 432 GLU A C 1
ATOM 3406 O O . GLU A 1 432 ? 37.201 12.585 -42.699 1.00 89.06 432 GLU A O 1
ATOM 3411 N N . GLU A 1 433 ? 37.311 10.468 -43.411 1.00 86.81 433 GLU A N 1
ATOM 3412 C CA . GLU A 1 433 ? 37.735 9.916 -42.118 1.00 86.81 433 GLU A CA 1
ATOM 3413 C C . GLU A 1 433 ? 38.939 10.664 -41.521 1.00 86.81 433 GLU A C 1
ATOM 3415 O O . GLU A 1 433 ? 38.961 10.960 -40.326 1.00 86.81 433 GLU A O 1
ATOM 3420 N N . ALA A 1 434 ? 39.902 11.032 -42.373 1.00 89.00 434 ALA A N 1
ATOM 3421 C CA . ALA A 1 434 ? 41.108 11.765 -41.992 1.00 89.00 434 ALA A CA 1
ATOM 3422 C C . ALA A 1 434 ? 40.822 13.144 -41.366 1.00 89.00 434 ALA A C 1
ATOM 3424 O O . ALA A 1 434 ? 41.664 13.674 -40.639 1.00 89.00 434 ALA A O 1
ATOM 3425 N N . ASP A 1 435 ? 39.643 13.714 -41.623 1.00 91.38 435 ASP A N 1
ATOM 3426 C CA . ASP A 1 435 ? 39.242 15.029 -41.133 1.00 91.38 435 ASP A CA 1
ATOM 3427 C C . ASP A 1 435 ? 38.384 14.965 -39.859 1.00 91.38 435 ASP A C 1
ATOM 3429 O O . ASP A 1 435 ? 38.155 16.002 -39.218 1.00 91.38 435 ASP A O 1
ATOM 3433 N N . ILE A 1 436 ? 37.944 13.768 -39.446 1.00 91.75 436 ILE A N 1
ATOM 3434 C CA . ILE A 1 436 ? 37.159 13.571 -38.224 1.00 91.75 436 ILE A CA 1
ATOM 3435 C C . ILE A 1 436 ? 38.064 13.745 -37.003 1.00 91.75 436 ILE A C 1
ATOM 3437 O O . ILE A 1 436 ? 39.036 13.024 -36.791 1.00 91.75 436 ILE A O 1
ATOM 3441 N N . ARG A 1 437 ? 37.718 14.713 -36.154 1.00 93.88 437 ARG A N 1
ATOM 3442 C CA . ARG A 1 437 ? 38.495 15.069 -34.963 1.00 93.88 437 ARG A CA 1
ATOM 3443 C C . ARG A 1 437 ? 37.598 15.473 -33.804 1.00 93.88 437 ARG A C 1
ATOM 3445 O O . ARG A 1 437 ? 36.514 16.021 -34.000 1.00 93.88 437 ARG A O 1
ATOM 3452 N N . VAL A 1 438 ? 38.065 15.236 -32.580 1.00 93.88 438 VAL A N 1
ATOM 3453 C CA . VAL A 1 438 ? 37.408 15.761 -31.375 1.00 93.88 438 VAL A CA 1
ATOM 3454 C C . VAL A 1 438 ? 37.351 17.287 -31.468 1.00 93.88 438 VAL A C 1
ATOM 3456 O O . VAL A 1 438 ? 38.313 17.930 -31.884 1.00 93.88 438 VAL A O 1
ATOM 3459 N N . GLY A 1 439 ? 36.207 17.863 -31.112 1.00 93.31 439 GLY A N 1
ATOM 3460 C CA . GLY A 1 439 ? 35.916 19.283 -31.289 1.00 93.31 439 GLY A CA 1
ATOM 3461 C C . GLY A 1 439 ? 35.251 19.625 -32.625 1.00 93.31 439 GLY A C 1
ATOM 3462 O O . GLY A 1 439 ? 34.831 20.768 -32.797 1.00 93.31 439 GLY A O 1
ATOM 3463 N N . LEU A 1 440 ? 35.106 18.664 -33.550 1.00 94.94 440 LEU A N 1
ATOM 3464 C CA . LEU A 1 440 ? 34.377 18.876 -34.801 1.00 94.94 440 LEU A CA 1
ATOM 3465 C C . LEU A 1 440 ? 32.931 19.289 -34.512 1.00 94.94 440 LEU A C 1
ATOM 3467 O O . LEU A 1 440 ? 32.210 18.646 -33.745 1.00 94.94 440 LEU A O 1
ATOM 3471 N N . ARG A 1 441 ? 32.514 20.378 -35.150 1.00 96.81 441 ARG A N 1
ATOM 3472 C CA . ARG A 1 441 ? 31.166 20.924 -35.058 1.00 96.81 441 ARG A CA 1
ATOM 3473 C C . ARG A 1 441 ? 30.274 20.240 -36.078 1.00 96.81 441 ARG A C 1
ATOM 3475 O O . ARG A 1 441 ? 30.618 20.196 -37.256 1.00 96.81 441 ARG A O 1
ATOM 3482 N N . VAL A 1 442 ? 29.136 19.726 -35.629 1.00 96.19 442 VAL A N 1
ATOM 3483 C CA . VAL A 1 442 ? 28.249 18.904 -36.456 1.00 96.19 442 VAL A CA 1
ATOM 3484 C C . VAL A 1 442 ? 26.783 19.296 -36.297 1.00 96.19 442 VAL A C 1
ATOM 3486 O O . VAL A 1 442 ? 26.389 19.857 -35.273 1.00 96.19 442 VAL A O 1
ATOM 3489 N N . GLU A 1 443 ? 25.965 18.979 -37.297 1.00 95.81 443 GLU A N 1
ATOM 3490 C CA . GLU A 1 443 ? 24.506 19.102 -37.258 1.00 95.81 443 GLU A CA 1
ATOM 3491 C C . GLU A 1 443 ? 23.802 17.803 -37.644 1.00 95.81 443 GLU A C 1
ATOM 3493 O O . GLU A 1 443 ? 24.291 17.043 -38.480 1.00 95.81 443 GLU A O 1
ATOM 3498 N N . ALA A 1 444 ? 22.642 17.558 -37.033 1.00 93.81 444 ALA A N 1
ATOM 3499 C CA . ALA A 1 444 ? 21.806 16.404 -37.329 1.00 93.81 444 ALA A CA 1
ATOM 3500 C C . ALA A 1 444 ? 21.127 16.553 -38.698 1.00 93.81 444 ALA A C 1
ATOM 3502 O O . ALA A 1 444 ? 20.432 17.538 -38.962 1.00 93.81 444 ALA A O 1
ATOM 3503 N N . VAL A 1 445 ? 21.268 15.530 -39.538 1.00 93.75 445 VAL A N 1
ATOM 3504 C CA . VAL A 1 445 ? 20.516 15.363 -40.780 1.00 93.75 445 VAL A CA 1
ATOM 3505 C C . VAL A 1 445 ? 19.393 14.370 -40.532 1.00 93.75 445 VAL A C 1
ATOM 3507 O O . VAL A 1 445 ? 19.619 13.214 -40.176 1.00 93.75 445 VAL A O 1
ATOM 3510 N N . TRP A 1 446 ? 18.160 14.823 -40.721 1.00 91.81 446 TRP A N 1
ATOM 3511 C CA . TRP A 1 446 ? 16.961 14.030 -40.472 1.00 91.81 446 TRP A CA 1
ATOM 3512 C C . TRP A 1 446 ? 16.506 13.290 -41.730 1.00 91.81 446 TRP A C 1
ATOM 3514 O O . TRP A 1 446 ? 16.670 13.786 -42.845 1.00 91.81 446 TRP A O 1
ATOM 3524 N N . LYS A 1 447 ? 15.850 12.141 -41.556 1.00 87.50 447 LYS A N 1
ATOM 3525 C CA . LYS A 1 447 ? 15.059 11.506 -42.620 1.00 87.50 447 LYS A CA 1
ATOM 3526 C C . LYS A 1 447 ? 13.918 12.417 -43.082 1.00 87.50 447 LYS A C 1
ATOM 3528 O O . LYS A 1 447 ? 13.553 13.377 -42.387 1.00 87.50 447 LYS A O 1
ATOM 3533 N N . ASN A 1 448 ? 13.316 12.105 -44.230 1.00 87.75 448 ASN A N 1
ATOM 3534 C CA . ASN A 1 448 ? 12.113 12.808 -44.674 1.00 87.75 448 ASN A CA 1
ATOM 3535 C C . ASN A 1 448 ? 10.983 12.602 -43.659 1.00 87.75 448 ASN A C 1
ATOM 3537 O O . ASN A 1 448 ? 10.896 11.551 -43.031 1.00 87.75 448 ASN A O 1
ATOM 3541 N N . GLN A 1 449 ? 10.109 13.595 -43.482 1.00 82.50 449 GLN A N 1
ATOM 3542 C CA . GLN A 1 449 ? 9.094 13.579 -42.417 1.00 82.50 449 GLN A CA 1
ATOM 3543 C C . GLN A 1 449 ? 8.165 12.350 -42.481 1.00 82.50 449 GLN A C 1
ATOM 3545 O O . GLN A 1 449 ? 7.819 11.781 -41.453 1.00 82.50 449 GLN A O 1
ATOM 3550 N N . ASN A 1 450 ? 7.818 11.889 -43.684 1.00 83.88 450 ASN A N 1
ATOM 3551 C CA . ASN A 1 450 ? 7.013 10.684 -43.919 1.00 83.88 450 ASN A CA 1
ATOM 3552 C C . ASN A 1 450 ? 7.736 9.364 -43.578 1.00 83.88 450 ASN A C 1
ATOM 3554 O O . ASN A 1 450 ? 7.089 8.325 -43.468 1.00 83.88 450 ASN A O 1
ATOM 3558 N N . GLU A 1 451 ? 9.058 9.392 -43.419 1.00 76.38 451 GLU A N 1
ATOM 3559 C CA . GLU A 1 451 ? 9.887 8.239 -43.054 1.00 76.38 451 GLU A CA 1
ATOM 3560 C C . GLU A 1 451 ? 10.192 8.190 -41.551 1.00 76.38 451 GLU A C 1
ATOM 3562 O O . GLU A 1 451 ? 10.725 7.183 -41.075 1.00 76.38 451 GLU A O 1
ATOM 3567 N N . ARG A 1 452 ? 9.854 9.254 -40.807 1.00 78.88 452 ARG A N 1
ATOM 3568 C CA . ARG A 1 452 ? 10.133 9.361 -39.375 1.00 78.88 452 ARG A CA 1
ATOM 3569 C C . ARG A 1 452 ? 9.111 8.601 -38.536 1.00 78.88 452 ARG A C 1
ATOM 3571 O O . ARG A 1 452 ? 7.900 8.675 -38.758 1.00 78.88 452 ARG A O 1
ATOM 3578 N N . ARG A 1 453 ? 9.603 7.856 -37.551 1.00 69.62 453 ARG A N 1
ATOM 3579 C CA . ARG A 1 453 ? 8.829 6.908 -36.738 1.00 69.62 453 ARG A CA 1
ATOM 3580 C C . ARG A 1 453 ? 8.765 7.285 -35.262 1.00 69.62 453 ARG A C 1
ATOM 3582 O O . ARG A 1 453 ? 7.958 6.693 -34.547 1.00 69.62 453 ARG A O 1
ATOM 3589 N N . GLY A 1 454 ? 9.511 8.300 -34.833 1.00 65.62 454 GLY A N 1
ATOM 3590 C CA . GLY A 1 454 ? 9.655 8.677 -33.432 1.00 65.62 454 GLY A CA 1
ATOM 3591 C C . GLY A 1 454 ? 10.676 7.796 -32.730 1.00 65.62 454 GLY A C 1
ATOM 3592 O O . GLY A 1 454 ? 10.374 7.200 -31.702 1.00 65.62 454 GLY A O 1
ATOM 3593 N N . ASP A 1 455 ? 11.869 7.680 -33.308 1.00 67.69 455 ASP A N 1
ATOM 3594 C CA . ASP A 1 455 ? 12.992 6.945 -32.725 1.00 67.69 455 ASP A CA 1
ATOM 3595 C C . ASP A 1 455 ? 14.346 7.579 -33.107 1.00 67.69 455 ASP A C 1
ATOM 3597 O O . ASP A 1 455 ? 14.417 8.541 -33.874 1.00 67.69 455 ASP A O 1
ATOM 3601 N N . LEU A 1 456 ? 15.451 7.059 -32.556 1.00 68.19 456 LEU A N 1
ATOM 3602 C CA . LEU A 1 456 ? 16.800 7.573 -32.849 1.00 68.19 456 LEU A CA 1
ATOM 3603 C C . LEU A 1 456 ? 17.234 7.377 -34.313 1.00 68.19 456 LEU A C 1
ATOM 3605 O O . LEU A 1 456 ? 18.183 8.026 -34.754 1.00 68.19 456 LEU A O 1
ATOM 3609 N N . TYR A 1 457 ? 16.547 6.525 -35.077 1.00 73.81 457 TYR A N 1
ATOM 3610 C CA . TYR A 1 457 ? 16.799 6.334 -36.502 1.00 73.81 457 TYR A CA 1
ATOM 3611 C C . TYR A 1 457 ? 16.115 7.393 -37.366 1.00 73.81 457 TYR A C 1
ATOM 3613 O O . TYR A 1 457 ? 16.331 7.394 -38.577 1.00 73.81 457 TYR A O 1
ATOM 3621 N N . ASP A 1 458 ? 15.314 8.296 -36.798 1.00 78.69 458 ASP A N 1
ATOM 3622 C CA . ASP A 1 458 ? 14.822 9.476 -37.519 1.00 78.69 458 ASP A CA 1
ATOM 3623 C C . ASP A 1 458 ? 15.967 10.422 -37.896 1.00 78.69 458 ASP A C 1
ATOM 3625 O O . ASP A 1 458 ? 15.883 11.140 -38.896 1.00 78.69 458 ASP A O 1
ATOM 3629 N N . ILE A 1 459 ? 17.060 10.378 -37.132 1.00 86.94 459 ILE A N 1
ATOM 3630 C CA . ILE A 1 459 ? 18.345 10.961 -37.507 1.00 86.94 459 ILE A CA 1
ATOM 3631 C C . ILE A 1 459 ? 19.008 9.995 -38.490 1.00 86.94 459 ILE A C 1
ATOM 3633 O O . ILE A 1 459 ? 19.230 8.823 -38.178 1.00 86.94 459 ILE A O 1
ATOM 3637 N N . ARG A 1 460 ? 19.328 10.488 -39.685 1.00 88.88 460 ARG A N 1
ATOM 3638 C CA . ARG A 1 460 ? 20.048 9.721 -40.702 1.00 88.88 460 ARG A CA 1
ATOM 3639 C C . ARG A 1 460 ? 21.536 9.633 -40.355 1.00 88.88 460 ARG A C 1
ATOM 3641 O O . ARG A 1 460 ? 22.084 8.539 -40.361 1.00 88.88 460 ARG A O 1
ATOM 3648 N N . TYR A 1 461 ? 22.140 10.772 -40.025 1.00 92.00 461 TYR A N 1
ATOM 3649 C CA . TYR A 1 461 ? 23.520 10.935 -39.556 1.00 92.00 461 TYR A CA 1
ATOM 3650 C C . TYR A 1 461 ? 23.714 12.367 -39.039 1.00 92.00 461 TYR A C 1
ATOM 3652 O O . TYR A 1 461 ? 22.834 13.219 -39.179 1.00 92.00 461 TYR A O 1
ATOM 3660 N N . PHE A 1 462 ? 24.878 12.648 -38.470 1.00 95.25 462 PHE A N 1
ATOM 3661 C CA . PHE A 1 462 ? 25.391 13.994 -38.254 1.00 95.25 462 PHE A CA 1
ATOM 3662 C C . PHE A 1 462 ? 26.432 14.323 -39.320 1.00 95.25 462 PHE A C 1
ATOM 3664 O O . PHE A 1 462 ? 27.250 13.479 -39.672 1.00 95.25 462 PHE A O 1
ATOM 3671 N N . ARG A 1 463 ? 26.417 15.556 -39.819 1.00 95.25 463 ARG A N 1
ATOM 3672 C CA . ARG A 1 463 ? 27.414 16.059 -40.774 1.00 95.25 463 ARG A CA 1
ATOM 3673 C C . ARG A 1 463 ? 28.180 17.244 -40.198 1.00 95.25 463 ARG A C 1
ATOM 3675 O O . ARG A 1 463 ? 27.633 17.913 -39.317 1.00 95.25 463 ARG A O 1
ATOM 3682 N N . PRO A 1 464 ? 29.388 17.565 -40.685 1.00 95.44 464 PRO A N 1
ATOM 3683 C CA . PRO A 1 464 ? 30.074 18.793 -40.303 1.00 95.44 464 PRO A CA 1
ATOM 3684 C C . PRO A 1 464 ? 29.228 20.030 -40.599 1.00 95.44 464 PRO A C 1
ATOM 3686 O O . PRO A 1 464 ? 28.557 20.107 -41.632 1.00 95.44 464 PRO A O 1
ATOM 3689 N N . LEU A 1 465 ? 29.289 21.022 -39.712 1.00 92.19 465 LEU A N 1
ATOM 3690 C CA . LEU A 1 465 ? 28.793 22.351 -40.051 1.00 92.19 465 LEU A CA 1
ATOM 3691 C C . LEU A 1 465 ? 29.628 22.907 -41.206 1.00 92.19 465 LEU A C 1
ATOM 3693 O O . LEU A 1 465 ? 30.856 22.842 -41.184 1.00 92.19 465 LEU A O 1
ATOM 3697 N N . LYS A 1 466 ? 28.948 23.459 -42.210 1.00 76.38 466 LYS A N 1
ATOM 3698 C CA . LYS A 1 466 ? 29.596 24.327 -43.191 1.00 76.38 466 LYS A CA 1
ATOM 3699 C C . LYS A 1 466 ? 29.824 25.663 -42.491 1.00 76.38 466 LYS A C 1
ATOM 3701 O O . LYS A 1 466 ? 28.839 26.313 -42.138 1.00 76.38 466 LYS A O 1
ATOM 3706 N N . ASP A 1 467 ? 31.084 25.985 -42.217 1.00 54.34 467 ASP A N 1
ATOM 3707 C CA . ASP A 1 467 ? 31.481 27.310 -41.727 1.00 54.34 467 ASP A CA 1
ATOM 3708 C C . ASP A 1 467 ? 31.131 28.409 -42.742 1.00 54.34 467 ASP A C 1
ATOM 3710 O O . ASP A 1 467 ? 31.250 28.153 -43.969 1.00 54.34 467 ASP A O 1
#

Nearest PDB structures (foldseek):
  8wev-assembly1_A-2  TM=8.784E-01  e=7.769E-35  Amycolatopsis thermoflava N1165
  8wev-assembly1_B-2  TM=8.366E-01  e=1.439E-31  Amycolatopsis thermoflava N1165
  5upt-assembly1_A-2  TM=6.458E-01  e=6.265E-25  Streptomyces platensis subsp. rosaceus
  5e7q-assembly1_B  TM=6.464E-01  e=1.362E-24  Streptomyces platensis subsp. rosaceus
  5upq-assembly1_A  TM=6.448E-01  e=1.484E-23  Streptomyces platensis subsp. rosaceus

Radius of gyration: 27.45 Å; Cα contacts (8 Å, |Δi|>4): 989; chains: 1; bounding box: 71×50×72 Å

Sequence (467 aa):
VAPRYIDLQKEDVSLCIMPLFHVNAQIASMMATMQAGATVVLEEMFKPRIFIRTLKKYRCTTFSGVPTIYNYLNEMKEAEGESLDFMKACICGAAPMPVDVFQKFEEKFGAKIIEGYGLSEGTCVSSLNPLNGVRKIGSIGIPIAGQQMAIWDDDGNELPDGEVGEIVIRGPNVMSGYWNNEAATGETIVNGWLRTGDQGYRDQDGYYFIVGRKKEMIIRGGENIYPKEIEEVLYEHEGVMDAAVVGIPDKKYGEEVAAFIVPRPGSSMSDKDIKKYLRAKIADYKRPRVIEIVHDLPRTATGKIQKIKIIEEYVGNMQLINRVNGNVRLPYNWVYGAGLAKFYQGMKDEGKFYGSRNPRTGKVQLPPKGYDGTTFEEANEWVELPNKGTLESFTTVHMEFPGQPMQPPYTYGYIKLEGASTHIYHLIEEIEEADIRVGLRVEAVWKNQNERRGDLYDIRYFRPLKD

pLDDT: mean 84.39, std 13.54, range [35.25, 98.38]

Solvent-accessible surface area (backbone atoms only — not comparable to full-atom values): 25564 Å² total; per-residue (Å²): 115,68,27,71,62,72,61,54,43,51,88,40,21,23,38,29,37,45,57,74,90,37,52,53,29,38,43,70,21,43,49,22,30,52,74,32,62,21,42,69,46,81,45,94,52,81,46,79,90,50,46,65,55,50,38,61,75,68,58,33,25,31,38,52,46,34,46,59,57,50,43,51,54,61,70,36,72,92,50,63,89,44,77,39,58,78,34,75,36,41,32,34,26,91,50,85,58,51,58,55,50,52,51,51,36,32,72,62,24,59,29,51,74,34,38,29,32,49,39,76,60,31,62,32,59,44,22,35,29,47,71,92,55,83,65,57,88,64,31,32,19,33,60,39,90,77,43,46,68,53,31,21,48,97,90,66,49,78,54,62,71,69,46,78,22,36,39,31,37,32,44,90,46,48,58,98,61,50,88,97,31,66,67,60,24,53,72,32,42,49,96,71,28,38,57,65,54,35,24,19,29,34,43,94,88,58,37,30,32,73,49,38,37,63,91,59,46,26,50,43,69,85,44,84,37,45,34,49,64,55,34,5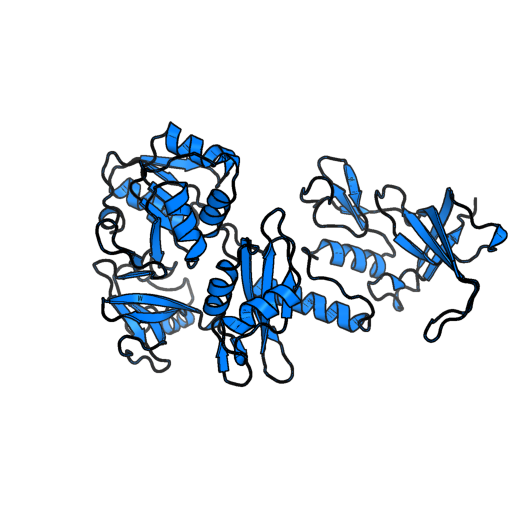0,58,46,52,68,36,88,49,38,64,45,66,49,48,45,52,39,88,30,97,85,32,57,23,41,44,31,35,41,32,20,56,28,92,94,47,84,83,52,58,65,55,52,53,56,57,45,62,81,77,51,60,78,91,70,50,55,79,42,60,36,64,26,80,74,74,60,54,48,98,79,60,49,75,38,64,68,58,51,44,54,54,50,52,52,50,51,54,52,33,61,72,60,72,60,80,56,84,76,71,70,59,62,74,79,46,73,54,46,55,48,25,24,47,31,38,23,78,68,69,39,44,40,22,14,28,23,85,85,78,66,49,20,31,43,76,35,40,62,39,34,96,87,75,75,41,71,14,84,47,76,39,83,34,60,62,36,27,32,27,71,44,71,51,73,42,78,66,88,56,96,89,60,94,71,75,56,73,46,36,40,26,38,29,32,33,52,78,42,75,36,53,50,78,46,42,54,40,92,65,62,76,92,74,68,49,71,69,42,47,29,30,64,38,65,50,59,63,93,73,33,81,43,53,83,74,29,44,69,31,28,27,62,58,84,128

Secondary structure (DSSP, 8-state):
-HHHHTT--TT-EEEE-S-TTSHHIIIIIIIHHHHTT-EEEE-SS--HHHHHHHHHHHT--EEEE-HHHHHHHHH-GGGTT---TT-SEEEE-SSPPPHHHHHHHHHHH-PPEEEEE--GGGTS-SEE--TTS---TT--BEEPTT-EEEEE-TTSPBPPTT--EEEEEESTTS-S--TT-HHHHHHHEETTEEEEEEEEEE-TTS-EEEEEETTT-EEETTEEE-HHHHHHHHHTSTTEEEEEEEEEEETTTEEEEEEEEEEPTT----HHHHHHHHHTTS-GGGS-SEEEE-S---B-TTS-B-HHHHHHHHHHHHHHHHHTTT-------S---HHHHHHHHIIIII--EEEEE-TTT-PEESSPPSB-TTT--B--EEEEE-SEEEEEEEEEE-S--TT-SSPSSEEEEEEEETTBSSEEEEEE-SS-GGG--TT-EEEEEEPPGGG--SSGGGEEEEEE---

Mean predicted aligned error: 14.33 Å

Foldseek 3Di:
DLCVQLVAALAAEEEQQFDCVDLCSVPNGNVSQVVRVHHYDYDPHDDPLCVLVVCVVVVHQEYEAELLSLLCCLQDPSNAPEAPLSHSEYEYEPDFHQLLSQVSSCVRHVHHYKAAYDDVQQSGGFAIAGSPDDGDRQFNHAGDPQKDWFFAAPVGDGDDAPDKHWIKMAGPSGDPADDPCVPVRCVQQPPRIGGPQFIWGAHPVRTIHTQAGVVQFAQFQNDTAHFVVVQSLQSPDPQFSGKGWGWEQDPPGRTAIAMETATRVPDDDDPVRSQVSVVVPDDPRNGHPHYAYENDADADSSRHGDRVVVRVVVVVVVVVCVVVVVPDDDRPHDDPDVQLVCQLCCCQAPVWGKFFAAPVPRATAPSHGCADPVPRHGGPDIDIFAQKWFFQDKDFDADDDPPDPDHDGWMWTFTATVRHPGTDIFTEDPDDPVPDDGGFMWGFDADDSVPRDSDPVRGVGIYGDDD